Protein AF-0000000067851644 (afdb_homodimer)

Solvent-accessible surface area (backbone atoms only — not comparable to full-atom values): 30352 Å² total; per-residue (Å²): 109,66,64,56,49,50,51,46,52,53,46,48,52,52,48,50,52,46,51,51,49,34,51,50,36,46,51,50,52,57,52,35,74,76,51,61,66,69,74,53,85,51,61,76,38,21,31,38,32,32,30,15,39,46,63,44,22,24,34,37,51,35,54,40,10,58,49,26,14,34,32,41,34,25,17,71,50,64,68,40,26,50,53,36,32,61,72,16,57,84,34,74,15,48,50,45,77,44,79,42,57,55,66,35,55,67,50,40,48,52,50,54,52,52,43,35,73,74,75,36,60,44,31,31,39,38,55,40,71,66,54,72,45,68,60,57,74,69,42,80,61,69,56,59,66,56,50,41,32,57,48,48,51,20,53,53,42,47,47,70,54,42,48,60,35,13,58,75,70,61,31,29,38,39,41,43,62,29,52,36,20,60,52,44,41,83,69,79,64,80,45,37,29,46,53,34,16,43,29,29,18,43,51,22,31,47,54,36,44,42,52,51,31,57,73,65,68,47,63,48,42,52,25,37,35,35,38,42,46,42,44,32,59,86,77,52,67,77,61,60,76,31,84,58,48,64,80,78,36,66,38,50,40,58,58,49,25,52,52,50,50,50,40,55,33,43,64,42,54,63,51,25,48,65,62,68,53,47,59,51,27,36,55,43,54,60,38,48,66,68,28,36,48,51,49,39,58,59,44,44,48,4,30,49,58,102,107,67,64,56,49,49,50,45,50,53,47,49,51,51,48,49,52,46,52,51,48,34,50,52,38,46,51,49,53,56,51,34,72,77,52,61,66,70,72,53,85,52,60,74,38,22,30,39,32,33,29,15,39,46,64,46,22,25,33,36,52,36,53,41,11,58,49,28,14,33,31,42,32,26,17,71,48,64,66,40,24,49,52,37,32,60,70,17,59,84,35,73,16,49,50,44,76,44,78,42,57,54,66,35,54,67,49,39,47,52,50,54,51,52,43,35,74,75,72,37,60,44,30,31,41,38,55,41,71,65,56,73,44,66,60,56,72,69,42,79,59,69,57,57,65,57,50,41,32,57,46,47,51,20,52,52,44,47,48,68,53,42,48,60,34,13,58,76,68,62,31,29,37,39,40,44,61,29,51,38,24,60,51,46,37,83,70,80,66,81,46,38,28,47,52,32,15,42,30,29,19,44,50,22,32,48,54,36,45,43,51,51,31,57,75,65,67,48,64,50,44,54,26,37,35,36,42,40,48,42,45,35,59,84,76,54,66,76,63,60,76,32,87,58,41,69,78,75,36,66,39,51,39,58,58,50,26,51,52,50,51,50,41,56,34,42,65,42,54,65,50,24,49,63,60,67,51,46,58,52,25,36,55,43,55,60,40,49,66,68,29,35,48,51,49,39,58,60,42,45,48,4,28,44,55,118

Foldseek 3Di:
DVVVVVVVVVVVVVVVVVVVVVVVVVVVVVVCVVPPFDFAQCALAEEEQAPCLDFLNLLLQQVCQQSNYAYEYEYQDPVSSVVSQVSNPPHNYHYDYDHADLLDLVRLLVRQVVCCVPRNQHAEYHYDPLADAPVCVVDDQPDLVVNCSRQPVSVVSNCVRRVVSNVVVQHHEYEFEAEQFALAAPPDDPRSVSSVVSRVNSVVVLVVVQVVCVVVVGNYAYAYEYEYHLQHDPPCLPPDPLVVSPPVHHHHSNRQSVVSSRCRSSRPRYAYVVGCVLVVLVVLVVDPPVVNVVVCVVSSRSGRSD/DVVVVVVVVVVVVVVVVVVVVVVVVVVVVVVCVVPPFDFAQCALAEEEQAPCLDFLNLLLQQVCQQSNYAYEYEYQDPVSSVVSQVSNPPHNYHYDYDHADLLDLVRLLVRQVVCCVPRNQHAEYHYDPLDDAPVCVVDDQPDLVVNCSRQPVSVVSNCVRRVVSNVVVQHHEYEFEAEQFALAADPDDPRSVSSVVSRVNSVVVLVVVQVVCVVVVGNYAYAYEYEYHLQHDPPCLPPDPQVPNPPVHHHHSNRQSVVSSRCRSSRPRYAYVVGCVLVVLVVLVVDPPVVNVVVCVNSSRSGHSD

Secondary structure (DSSP, 8-state):
-HHHHHHHHHHHHHHHHHHHHHHHHHHHHHHHHHSPPPPPP-TT-EEEEETTTSHHHHHHHHHHHHTT-EEEEEES-HHHHHHHHHHHTTSSS-EEEEE--TT-HHHHHHHHHHHHHHH-S--EEEE-TTS--TTTTTS-PPPHHHHHIIIIIHHHHHHHHHHHHHHHHT-EEEEEEEE-SGGGSS--STHHHHHHHHHHHHHHHHHHHHHHHHHTT-SEEEEEEEE-S----TTGGGT---SS-SSS----HHHHHHHHHHHHHTT-SEEEESTHHHHHHHHHHHS-HHHHHHHHHHHTS-----/-HHHHHHHHHHHHHHHHHHHHHHHHHHHHHHHHHSPPPPPP-TT-EEEEETTTSHHHHHHHHHHHHTT-EEEEEES-HHHHHHHHHHHTTSSS-EEEEE--TT-HHHHHHHHHHHHHHH-S--EEEE-TTS--TTTTTS----HHHHHIIIIIHHHHHHHHHHHHHHHHT-EEEEEEEE-STTSSS--STHHHHHHHHHHHHHHHHHHHHHHHHHTT-SEEEEEEEE-S----TTGGGT---SS-SSS----HHHHHHHHHHHHHTT-SEEEESTHHHHHHHHHHHS-HHHHHHHHHHHTSS----

Sequence (612 aa):
MLLRLYSLVILIVDLVTLLFGIFFAILIALYRIFRPPPLKSLRGEVAMVVGAGRGIGRELAIHLCQLGVNVACVDINIENCGNTVQLASKSLGIAKMYICNITHKDEVAHTVNIIQSELGEVTMLFHCCSIPSPRALVQDPPEIRHTIDLTILSHFWLLDTVLPCMERAGKGHIVVMSSVAGLSGAATGGKRVSLSTAQFAVQGLAESLHTELRHSNSNIIISLVHVYPFIVGAEVAKDIRFRIPSYFGTMPAAEAAKQILDGVRRNYAEFSVPGYLLYLGHIFRILPKKASFMLRDLLDTGVDFGMLLRLYSLVILIVDLVTLLFGIFFAILIALYRIFRPPPLKSLRGEVAMVVGAGRGIGRELAIHLCQLGVNVACVDINIENCGNTVQLASKSLGIAKMYICNITHKDEVAHTVNIIQSELGEVTMLFHCCSIPSPRALVQDPPEIRHTIDLTILSHFWLLDTVLPCMERAGKGHIVVMSSVAGLSGAATGGKRVSLSTAQFAVQGLAESLHTELRHSNSNIIISLVHVYPFIVGAEVAKDIRFRIPSYFGTMPAAEAAKQILDGVRRNYAEFSVPGYLLYLGHIFRILPKKASFMLRDLLDTGVDFG

Structure (mmCIF, N/CA/C/O backbone):
data_AF-0000000067851644-model_v1
#
loop_
_entity.id
_entity.type
_entity.pdbx_description
1 polymer '17-beta-hydroxysteroid dehydrogenase 13 isoform X2'
#
loop_
_atom_site.group_PDB
_atom_site.id
_atom_site.type_symbol
_atom_site.label_atom_id
_atom_site.label_alt_id
_atom_site.label_comp_id
_atom_site.label_asym_id
_atom_site.label_entity_id
_atom_site.label_seq_id
_atom_site.pdbx_PDB_ins_code
_atom_site.Cartn_x
_atom_site.Cartn_y
_atom_site.Cartn_z
_atom_site.occupancy
_atom_site.B_iso_or_equiv
_atom_site.auth_seq_id
_atom_site.auth_comp_id
_atom_site.auth_asym_id
_atom_site.auth_atom_id
_atom_site.pdbx_PDB_model_num
ATOM 1 N N . MET A 1 1 ? -37.827 -7.506 -19.786 1 60.82 1 MET A N 1
ATOM 2 C CA . MET A 1 1 ? -37.217 -6.709 -20.847 1 60.82 1 MET A CA 1
ATOM 3 C C . MET A 1 1 ? -37.229 -5.227 -20.488 1 60.82 1 MET A C 1
ATOM 5 O O . MET A 1 1 ? -36.201 -4.553 -20.583 1 60.82 1 MET A O 1
ATOM 9 N N . LEU A 1 2 ? -38.374 -4.733 -19.983 1 63.38 2 LEU A N 1
ATOM 10 C CA . LEU A 1 2 ? -38.501 -3.317 -19.658 1 63.38 2 LEU A CA 1
ATOM 11 C C . LEU A 1 2 ? -37.635 -2.955 -18.456 1 63.38 2 LEU A C 1
ATOM 13 O O . LEU A 1 2 ? -37.021 -1.886 -18.428 1 63.38 2 LEU A O 1
ATOM 17 N N . LEU A 1 3 ? -37.497 -3.832 -17.622 1 65.65 3 LEU A N 1
ATOM 18 C CA . LEU A 1 3 ? -36.706 -3.579 -16.423 1 65.65 3 LEU A CA 1
ATOM 19 C C . LEU A 1 3 ? -35.217 -3.533 -16.753 1 65.65 3 LEU A C 1
ATOM 21 O O . LEU A 1 3 ? -34.477 -2.723 -16.19 1 65.65 3 LEU A O 1
ATOM 25 N N . ARG A 1 4 ? -34.937 -4.354 -17.66 1 67.23 4 ARG A N 1
ATOM 26 C CA . ARG A 1 4 ? -33.544 -4.337 -18.096 1 67.23 4 ARG A CA 1
ATOM 27 C C . ARG A 1 4 ? -33.218 -3.046 -18.839 1 67.23 4 ARG A C 1
ATOM 29 O O . ARG A 1 4 ? -32.14 -2.476 -18.66 1 67.23 4 ARG A O 1
ATOM 36 N N . LEU A 1 5 ? -34.258 -2.709 -19.636 1 67.3 5 LEU A N 1
ATOM 37 C CA . LEU A 1 5 ? -34.063 -1.469 -20.379 1 67.3 5 LEU A CA 1
ATOM 38 C C . LEU A 1 5 ? -33.994 -0.274 -19.434 1 67.3 5 LEU A C 1
ATOM 40 O O . LEU A 1 5 ? -33.174 0.628 -19.624 1 67.3 5 LEU A O 1
ATOM 44 N N . TYR A 1 6 ? -34.878 -0.275 -18.519 1 68.84 6 TYR A N 1
ATOM 45 C CA . TYR A 1 6 ? -34.858 0.784 -17.516 1 68.84 6 TYR A CA 1
ATOM 46 C C . TYR A 1 6 ? -33.526 0.81 -16.777 1 68.84 6 TYR A C 1
ATOM 48 O O . TYR A 1 6 ? -32.938 1.877 -16.581 1 68.84 6 TYR A O 1
ATOM 56 N N . SER A 1 7 ? -33.113 -0.315 -16.489 1 69.68 7 SER A N 1
ATOM 57 C CA . SER A 1 7 ? -31.839 -0.412 -15.785 1 69.68 7 SER A CA 1
ATOM 58 C C . SER A 1 7 ? -30.689 0.089 -16.652 1 69.68 7 SER A C 1
ATOM 60 O O . SER A 1 7 ? -29.76 0.727 -16.153 1 69.68 7 SER A O 1
ATOM 62 N N . LEU A 1 8 ? -30.889 -0.111 -17.847 1 73.7 8 LEU A N 1
ATOM 63 C CA . LEU A 1 8 ? -29.857 0.334 -18.776 1 73.7 8 LEU A CA 1
ATOM 64 C C . LEU A 1 8 ? -29.871 1.853 -18.917 1 73.7 8 LEU A C 1
ATOM 66 O O . LEU A 1 8 ? -28.813 2.485 -18.974 1 73.7 8 LEU A O 1
ATOM 70 N N . VAL A 1 9 ? -31.076 2.344 -18.995 1 76.08 9 VAL A N 1
ATOM 71 C CA . VAL A 1 9 ? -31.206 3.792 -19.13 1 76.08 9 VAL A CA 1
ATOM 72 C C . VAL A 1 9 ? -30.649 4.479 -17.885 1 76.08 9 VAL A C 1
ATOM 74 O O . VAL A 1 9 ? -29.923 5.47 -17.988 1 76.08 9 VAL A O 1
ATOM 77 N N . ILE A 1 10 ? -30.941 4.028 -16.815 1 74.96 10 ILE A N 1
ATOM 78 C CA . ILE A 1 10 ? -30.451 4.605 -15.568 1 74.96 10 ILE A CA 1
ATOM 79 C C . ILE A 1 10 ? -28.928 4.506 -15.517 1 74.96 10 ILE A C 1
ATOM 81 O O . ILE A 1 10 ? -28.253 5.441 -15.079 1 74.96 10 ILE A O 1
ATOM 85 N N . LEU A 1 11 ? -28.468 3.461 -16.034 1 73.54 11 LEU A N 1
ATOM 86 C CA . LEU A 1 11 ? -27.021 3.284 -16.071 1 73.54 11 LEU A CA 1
ATOM 87 C C . LEU A 1 11 ? -26.369 4.318 -16.984 1 73.54 11 LEU A C 1
ATOM 89 O O . LEU A 1 11 ? -25.332 4.889 -16.641 1 73.54 11 LEU A O 1
ATOM 93 N N . ILE A 1 12 ? -27.046 4.461 -18.025 1 76.85 12 ILE A N 1
ATOM 94 C CA . ILE A 1 12 ? -26.499 5.412 -18.986 1 76.85 12 ILE A CA 1
ATOM 95 C C . ILE A 1 12 ? -26.527 6.819 -18.392 1 76.85 12 ILE A C 1
ATOM 97 O O . ILE A 1 12 ? -25.557 7.57 -18.514 1 76.85 12 ILE A O 1
ATOM 101 N N . VAL A 1 13 ? -27.63 7.162 -17.753 1 79.25 13 VAL A N 1
ATOM 102 C CA . VAL A 1 13 ? -27.745 8.477 -17.13 1 79.25 13 VAL A CA 1
ATOM 103 C C . VAL A 1 13 ? -26.677 8.632 -16.05 1 79.25 13 VAL A C 1
ATOM 105 O O . VAL A 1 13 ? -26.042 9.685 -15.942 1 79.25 13 VAL A O 1
ATOM 108 N N . ASP A 1 14 ? -26.478 7.634 -15.339 1 74.58 14 ASP A N 1
ATOM 109 C CA . ASP A 1 14 ? -25.472 7.665 -14.282 1 74.58 14 ASP A CA 1
ATOM 110 C C . ASP A 1 14 ? -24.069 7.827 -14.863 1 74.58 14 ASP A C 1
ATOM 112 O O . ASP A 1 14 ? -23.248 8.569 -14.32 1 74.58 14 ASP A O 1
ATOM 116 N N . LEU A 1 15 ? -23.888 7.168 -15.929 1 77.31 15 LEU A N 1
ATOM 117 C CA . LEU A 1 15 ? -22.575 7.227 -16.561 1 77.31 15 LEU A CA 1
ATOM 118 C C . LEU A 1 15 ? -22.318 8.609 -17.152 1 77.31 15 LEU A C 1
ATOM 120 O O . LEU A 1 15 ? -21.213 9.145 -17.032 1 77.31 15 LEU A O 1
ATOM 124 N N . VAL A 1 16 ? -23.384 9.119 -17.725 1 81.56 16 VAL A N 1
ATOM 125 C CA . VAL A 1 16 ? -23.257 10.446 -18.319 1 81.56 16 VAL A CA 1
ATOM 126 C C . VAL A 1 16 ? -23.034 11.484 -17.222 1 81.56 16 VAL A C 1
ATOM 128 O O . VAL A 1 16 ? -22.172 12.357 -17.352 1 81.56 16 VAL A O 1
ATOM 131 N N . THR A 1 17 ? -23.766 11.425 -16.193 1 80 17 THR A N 1
ATOM 132 C CA . THR A 1 17 ? -23.596 12.333 -15.064 1 80 17 THR A CA 1
ATOM 133 C C . THR A 1 17 ? -22.194 12.205 -1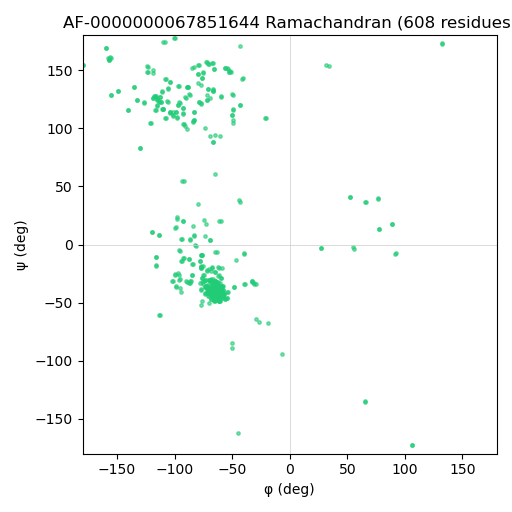4.474 1 80 17 THR A C 1
ATOM 135 O O . THR A 1 17 ? -21.578 13.206 -14.102 1 80 17 THR A O 1
ATOM 138 N N . LEU A 1 18 ? -21.782 10.994 -14.455 1 79.23 18 LEU A N 1
ATOM 139 C CA . LEU A 1 18 ? -20.439 10.748 -13.94 1 79.23 18 LEU A CA 1
ATOM 140 C C . LEU A 1 18 ? -19.387 11.39 -14.838 1 79.23 18 LEU A C 1
ATOM 142 O O . LEU A 1 18 ? -18.455 12.033 -14.348 1 79.23 18 LEU A O 1
ATOM 146 N N . LEU A 1 19 ? -19.575 11.201 -16.094 1 83.13 19 LEU A N 1
ATOM 147 C CA . LEU A 1 19 ? -18.604 11.749 -17.036 1 83.13 19 LEU A CA 1
ATOM 148 C C . LEU A 1 19 ? -18.577 13.272 -16.964 1 83.13 19 LEU A C 1
ATOM 150 O O . LEU A 1 19 ? -17.507 13.882 -17.021 1 83.13 19 LEU A O 1
ATOM 154 N N . PHE A 1 20 ? -19.726 13.824 -16.781 1 85.4 20 PHE A N 1
ATOM 155 C CA . PHE A 1 20 ? -19.803 15.272 -16.625 1 85.4 20 PHE A CA 1
ATOM 156 C C . PHE A 1 20 ? -19.146 15.713 -15.323 1 85.4 20 PHE A C 1
ATOM 158 O O . PHE A 1 20 ? -18.431 16.717 -15.291 1 85.4 20 PHE A O 1
ATOM 165 N N . GLY A 1 21 ? -19.438 14.984 -14.347 1 81.69 21 GLY A N 1
ATOM 166 C CA . GLY A 1 21 ? -18.805 15.274 -13.07 1 81.69 21 GLY A CA 1
ATOM 167 C C . GLY A 1 21 ? -17.291 15.195 -13.123 1 81.69 21 GLY A C 1
ATOM 168 O O . GLY A 1 21 ? -16.599 16.053 -12.57 1 81.69 21 GLY A O 1
ATOM 169 N N . ILE A 1 22 ? -16.86 14.238 -13.786 1 82.74 22 ILE A N 1
ATOM 170 C CA . ILE A 1 22 ? -15.421 14.048 -13.933 1 82.74 22 ILE A CA 1
ATOM 171 C C . ILE A 1 22 ? -14.828 15.201 -14.739 1 82.74 22 ILE A C 1
ATOM 173 O O . ILE A 1 22 ? -13.775 15.737 -14.385 1 82.74 22 ILE A O 1
ATOM 177 N N . PHE A 1 23 ? -15.503 15.515 -15.78 1 86.36 23 PHE A N 1
ATOM 178 C CA . PHE A 1 23 ? -15.052 16.623 -16.614 1 86.36 23 PHE A CA 1
ATOM 179 C C . PHE A 1 23 ? -14.952 17.908 -15.8 1 86.36 23 PHE A C 1
ATOM 181 O O . PHE A 1 23 ? -13.942 18.612 -15.864 1 86.36 23 PHE A O 1
ATOM 188 N N . PHE A 1 24 ? -15.897 18.209 -15.025 1 87.19 24 PHE A N 1
ATOM 189 C CA . PHE A 1 24 ? -15.902 19.411 -14.199 1 87.19 24 PHE A CA 1
ATOM 190 C C . PHE A 1 24 ? -14.798 19.352 -13.151 1 87.19 24 PHE A C 1
ATOM 192 O O . PHE A 1 24 ? -14.151 20.362 -12.865 1 87.19 24 PHE A O 1
ATOM 199 N N . ALA A 1 25 ? -14.623 18.202 -12.596 1 84.3 25 ALA A N 1
ATOM 200 C CA . ALA A 1 25 ? -13.57 18.036 -11.598 1 84.3 25 ALA A CA 1
ATOM 201 C C . ALA A 1 25 ? -12.195 18.306 -12.203 1 84.3 25 ALA A C 1
ATOM 203 O O . ALA A 1 25 ? -11.331 18.901 -11.554 1 84.3 25 ALA A O 1
ATOM 204 N N . ILE A 1 26 ? -12.014 17.903 -13.362 1 85 26 ILE A N 1
ATOM 205 C CA . ILE A 1 26 ? -10.75 18.116 -14.058 1 85 26 ILE A CA 1
ATOM 206 C C . ILE A 1 26 ? -10.563 19.604 -14.346 1 85 26 ILE A C 1
ATOM 208 O O . ILE A 1 26 ? -9.474 20.148 -14.151 1 85 26 ILE A O 1
ATOM 212 N N . LEU A 1 27 ? -11.613 20.221 -14.74 1 87.9 27 LEU A N 1
ATOM 213 C CA . LEU A 1 27 ? -11.553 21.653 -15.016 1 87.9 27 LEU A CA 1
ATOM 214 C C . LEU A 1 27 ? -11.218 22.436 -13.751 1 87.9 27 LEU A C 1
ATOM 216 O O . LEU A 1 27 ? -10.405 23.363 -13.787 1 87.9 27 LEU A O 1
ATOM 220 N N . ILE A 1 28 ? -11.802 22.067 -12.745 1 86.53 28 ILE A N 1
ATOM 221 C CA . ILE A 1 28 ? -11.555 22.739 -11.474 1 86.53 28 ILE A CA 1
ATOM 222 C C . ILE A 1 28 ? -10.111 22.502 -11.037 1 86.53 28 ILE A C 1
ATOM 224 O O . ILE A 1 28 ? -9.443 23.421 -10.556 1 86.53 28 ILE A O 1
ATOM 228 N N . ALA A 1 29 ? -9.664 21.302 -11.201 1 83.34 29 ALA A N 1
ATOM 229 C CA . ALA A 1 29 ? -8.284 20.981 -10.845 1 83.34 29 ALA A CA 1
ATOM 230 C C . ALA A 1 29 ? -7.299 21.814 -11.66 1 83.34 29 ALA A C 1
ATOM 232 O O . ALA A 1 29 ? -6.3 22.303 -11.128 1 83.34 29 ALA A O 1
ATOM 233 N N . LEU A 1 30 ? -7.596 21.914 -12.881 1 82.88 30 LEU A N 1
ATOM 234 C CA . LEU A 1 30 ? -6.746 22.724 -13.747 1 82.88 30 LEU A CA 1
ATOM 235 C C . LEU A 1 30 ? -6.794 24.192 -13.336 1 82.88 30 LEU A C 1
ATOM 237 O O . LEU A 1 30 ? -5.765 24.872 -13.326 1 82.88 30 LEU A O 1
ATOM 241 N N . TYR A 1 31 ? -7.985 24.69 -13.019 1 87.87 31 TYR A N 1
ATOM 242 C CA . TYR A 1 31 ? -8.155 26.057 -12.541 1 87.87 31 TYR A CA 1
ATOM 243 C C . TYR A 1 31 ? -7.358 26.292 -11.264 1 87.87 31 TYR A C 1
ATOM 245 O O . TYR A 1 31 ? -6.734 27.343 -11.098 1 87.87 31 TYR A O 1
ATOM 253 N N . ARG A 1 32 ? -7.274 25.348 -10.403 1 86.86 32 ARG A N 1
ATOM 254 C CA . ARG A 1 32 ? -6.637 25.469 -9.095 1 86.86 32 ARG A CA 1
ATOM 255 C C . ARG A 1 32 ? -5.117 25.427 -9.221 1 86.86 32 ARG A C 1
ATOM 257 O O . ARG A 1 32 ? -4.402 25.818 -8.296 1 86.86 32 ARG A O 1
ATOM 264 N N . ILE A 1 33 ? -4.67 24.905 -10.318 1 81.72 33 ILE A N 1
ATOM 265 C CA . ILE A 1 33 ? -3.234 24.952 -10.569 1 81.72 33 ILE A CA 1
ATOM 266 C C . ILE A 1 33 ? -2.777 26.404 -10.684 1 81.72 33 ILE A C 1
ATOM 268 O O . ILE A 1 33 ? -1.7 26.763 -10.202 1 81.72 33 ILE A O 1
ATOM 272 N N . PHE A 1 34 ? -3.625 27.188 -11.176 1 87.35 34 PHE A N 1
ATOM 273 C CA . PHE A 1 34 ? -3.288 28.59 -11.397 1 87.35 34 PHE A CA 1
ATOM 274 C C . PHE A 1 34 ? -3.757 29.45 -10.229 1 87.35 34 PHE A C 1
ATOM 276 O O . PHE A 1 34 ? -3.163 30.49 -9.94 1 87.35 34 PHE A O 1
ATOM 283 N N . ARG A 1 35 ? -4.806 29.041 -9.589 1 91.4 35 ARG A N 1
ATOM 284 C CA . ARG A 1 35 ? -5.347 29.766 -8.443 1 91.4 35 ARG A CA 1
ATOM 285 C C . ARG A 1 35 ? -5.585 28.827 -7.265 1 91.4 35 ARG A C 1
ATOM 287 O O . ARG A 1 35 ? -6.726 28.456 -6.981 1 91.4 35 ARG A O 1
ATOM 294 N N . PRO A 1 36 ? -4.576 28.592 -6.554 1 91.38 36 PRO A N 1
ATOM 295 C CA . PRO A 1 36 ? -4.746 27.684 -5.417 1 91.38 36 PRO A CA 1
ATOM 296 C C . PRO A 1 36 ? -5.676 28.25 -4.346 1 91.38 36 PRO A C 1
ATOM 298 O O . PRO A 1 36 ? -5.845 29.468 -4.25 1 91.38 36 PRO A O 1
ATOM 301 N N . PRO A 1 37 ? -6.352 27.446 -3.625 1 92.17 37 PRO A N 1
ATOM 302 C CA . PRO A 1 37 ? -7.19 27.915 -2.519 1 92.17 37 PRO A CA 1
ATOM 303 C C . PRO A 1 37 ? -6.411 28.74 -1.497 1 92.17 37 PRO A C 1
ATOM 305 O O . PRO A 1 37 ? -5.2 28.559 -1.346 1 92.17 37 PRO A O 1
ATOM 308 N N . PRO A 1 38 ? -7.118 29.616 -0.872 1 94.18 38 PRO A N 1
ATOM 309 C CA . PRO A 1 38 ? -6.45 30.434 0.143 1 94.18 38 PRO A CA 1
ATOM 310 C C . PRO A 1 38 ? -5.995 29.62 1.352 1 94.18 38 PRO A C 1
ATOM 312 O O . PRO A 1 38 ? -6.571 28.569 1.644 1 94.18 38 PRO A O 1
ATOM 315 N N . LEU A 1 39 ? -5.032 30.093 2.049 1 96.53 39 LEU A N 1
ATOM 316 C CA . LEU A 1 39 ? -4.502 29.438 3.24 1 96.53 39 LEU A CA 1
ATOM 317 C C . LEU A 1 39 ? -5.403 29.687 4.444 1 96.53 39 LEU A C 1
ATOM 319 O O . LEU A 1 39 ? -5.706 30.836 4.772 1 96.53 39 LEU A O 1
ATOM 323 N N . LYS A 1 40 ? -5.879 28.7 5.065 1 96.3 40 LYS A N 1
ATOM 324 C CA . LYS A 1 40 ? -6.685 28.867 6.271 1 96.3 40 LYS A CA 1
ATOM 325 C C . LYS A 1 40 ? -5.803 29.12 7.491 1 96.3 40 LYS A C 1
ATOM 327 O O . LYS A 1 40 ? -4.639 28.717 7.516 1 96.3 40 LYS A O 1
ATOM 332 N N . SER A 1 41 ? -6.403 29.782 8.464 1 96.92 41 SER A N 1
ATOM 333 C CA . SER A 1 41 ? -5.709 30.027 9.723 1 96.92 41 SER A CA 1
ATOM 334 C C . SER A 1 41 ? -5.674 28.772 10.589 1 96.92 41 SER A C 1
ATOM 336 O O . SER A 1 41 ? -6.653 28.024 10.647 1 96.92 41 SER A O 1
ATOM 338 N N . LEU A 1 42 ? -4.547 28.611 11.281 1 97.08 42 LEU A N 1
ATOM 339 C CA . LEU A 1 42 ? -4.416 27.482 12.196 1 97.08 42 LEU A CA 1
ATOM 340 C C . LEU A 1 42 ? -4.34 27.96 13.642 1 97.08 42 LEU A C 1
ATOM 342 O O . LEU A 1 42 ? -4.048 27.174 14.546 1 97.08 42 LEU A O 1
ATOM 346 N N . ARG A 1 43 ? -4.571 29.212 13.819 1 95.84 43 ARG A N 1
ATOM 347 C CA . ARG A 1 43 ? -4.455 29.79 15.154 1 95.84 43 ARG A CA 1
ATOM 348 C C . ARG A 1 43 ? -5.419 29.12 16.126 1 95.84 43 ARG A C 1
ATOM 350 O O . ARG A 1 43 ? -6.601 28.948 15.819 1 95.84 43 ARG A O 1
ATOM 357 N N . GLY A 1 44 ? -4.916 28.651 17.251 1 94.8 44 GLY A N 1
ATOM 358 C CA . GLY A 1 44 ? -5.747 28.082 18.3 1 94.8 44 GLY A CA 1
ATOM 359 C C . GLY A 1 44 ? -5.927 26.582 18.171 1 94.8 44 GLY A C 1
ATOM 360 O O . GLY A 1 44 ? -6.5 25.941 19.055 1 94.8 44 GLY A O 1
ATOM 361 N N . GLU A 1 45 ? -5.484 26.029 17.101 1 97.16 45 GLU A N 1
ATOM 362 C CA . GLU A 1 45 ? -5.553 24.58 16.933 1 97.16 45 GLU A CA 1
ATOM 363 C C . GLU A 1 45 ? -4.58 23.869 17.869 1 97.16 45 GLU A C 1
ATOM 365 O O . GLU A 1 45 ? -3.63 24.478 18.365 1 97.16 45 GLU A O 1
ATOM 370 N N . VAL A 1 46 ? -4.838 22.673 18.197 1 98.26 46 VAL A N 1
ATOM 371 C CA . VAL A 1 46 ? -3.942 21.799 18.947 1 98.26 46 VAL A CA 1
ATOM 372 C C . VAL A 1 46 ? -3.422 20.689 18.037 1 98.26 46 VAL A C 1
ATOM 374 O O . VAL A 1 46 ? -4.197 19.863 17.549 1 98.26 46 VAL A O 1
ATOM 377 N N . ALA A 1 47 ? -2.1 20.686 17.829 1 98.44 47 ALA A N 1
ATOM 378 C CA . ALA A 1 47 ? -1.491 19.725 16.914 1 98.44 47 ALA A CA 1
ATOM 379 C C . ALA A 1 47 ? -0.644 18.707 17.673 1 98.44 47 ALA A C 1
ATOM 381 O O . ALA A 1 47 ? 0.11 19.07 18.579 1 98.44 47 ALA A O 1
ATOM 382 N N . MET A 1 48 ? -0.836 17.506 17.376 1 98.55 48 MET A N 1
ATOM 383 C CA . MET A 1 48 ? 0.049 16.434 17.825 1 98.55 48 MET A CA 1
ATOM 384 C C . MET A 1 48 ? 1.032 16.045 16.726 1 98.55 48 MET A C 1
ATOM 386 O O . MET A 1 48 ? 0.627 15.561 15.667 1 98.55 48 MET A O 1
ATOM 390 N N . VAL A 1 49 ? 2.305 16.279 16.941 1 97.88 49 VAL A N 1
ATOM 391 C CA . VAL A 1 49 ? 3.353 15.931 15.987 1 97.88 49 VAL A CA 1
ATOM 392 C C . VAL A 1 49 ? 4.16 14.747 16.514 1 97.88 49 VAL A C 1
ATOM 394 O O . VAL A 1 49 ? 4.914 14.882 17.48 1 97.88 49 VAL A O 1
ATOM 397 N N . VAL A 1 50 ? 3.969 13.641 15.88 1 97.19 50 VAL A N 1
ATOM 398 C CA . VAL A 1 50 ? 4.695 12.43 16.249 1 97.19 50 VAL A CA 1
ATOM 399 C C . VAL A 1 50 ? 6.007 12.357 15.47 1 97.19 50 VAL A C 1
ATOM 401 O O . VAL A 1 50 ? 6.017 12.5 14.246 1 97.19 50 VAL A O 1
ATOM 404 N N . GLY A 1 51 ? 7.09 12.02 16.152 1 94.42 51 GLY A N 1
ATOM 405 C CA . GLY A 1 51 ? 8.407 12.126 15.543 1 94.42 51 GLY A CA 1
ATOM 406 C C . GLY A 1 51 ? 8.919 13.552 15.472 1 94.42 51 GLY A C 1
ATOM 407 O O . GLY A 1 51 ? 9.481 13.965 14.455 1 94.42 51 GLY A O 1
ATOM 408 N N . ALA A 1 52 ? 8.695 14.311 16.46 1 95.07 52 ALA A N 1
ATOM 409 C CA . ALA A 1 52 ? 8.972 15.745 16.472 1 95.07 52 ALA A CA 1
ATOM 410 C C . ALA A 1 52 ? 10.443 16.017 16.774 1 95.07 52 ALA A C 1
ATOM 412 O O . ALA A 1 52 ? 10.892 17.165 16.724 1 95.07 52 ALA A O 1
ATOM 413 N N . GLY A 1 53 ? 11.213 14.999 16.993 1 91.74 53 GLY A N 1
ATOM 414 C CA . GLY A 1 53 ? 12.57 15.2 17.475 1 91.74 53 GLY A CA 1
ATOM 415 C C . GLY A 1 53 ? 13.562 15.484 16.363 1 91.74 53 GLY A C 1
ATOM 416 O O . GLY A 1 53 ? 14.672 15.955 16.619 1 91.74 53 GLY A O 1
ATOM 417 N N . ARG A 1 54 ? 13.196 15.19 15.138 1 87.22 54 ARG A N 1
ATOM 418 C CA . ARG A 1 54 ? 14.167 15.388 14.068 1 87.22 54 ARG A CA 1
ATOM 419 C C . ARG A 1 54 ? 13.47 15.594 12.727 1 87.22 54 ARG A C 1
ATOM 421 O O . ARG A 1 54 ? 12.257 15.407 12.617 1 87.22 54 ARG A O 1
ATOM 428 N N . GLY A 1 55 ? 14.232 16.173 11.803 1 87.05 55 GLY A N 1
ATOM 429 C CA . GLY A 1 55 ? 13.83 16.223 10.406 1 87.05 55 GLY A CA 1
ATOM 430 C C . GLY A 1 55 ? 12.593 17.069 10.17 1 87.05 55 GLY A C 1
ATOM 431 O O . GLY A 1 55 ? 12.524 18.215 10.619 1 87.05 55 GLY A O 1
ATOM 432 N N . ILE A 1 56 ? 11.76 16.522 9.412 1 88.84 56 ILE A N 1
ATOM 433 C CA . ILE A 1 56 ? 10.548 17.227 9.008 1 88.84 56 ILE A CA 1
ATOM 434 C C . ILE A 1 56 ? 9.645 17.438 10.221 1 88.84 56 ILE A C 1
ATOM 436 O O . ILE A 1 56 ? 8.993 18.477 10.344 1 88.84 56 ILE A O 1
ATOM 440 N N . GLY A 1 57 ? 9.661 16.468 11.158 1 93.77 57 GLY A N 1
ATOM 441 C CA . GLY A 1 57 ? 8.841 16.583 12.353 1 93.77 57 GLY A CA 1
ATOM 442 C C . GLY A 1 57 ? 9.212 17.772 13.22 1 93.77 57 GLY A C 1
ATOM 443 O O . GLY A 1 57 ? 8.337 18.499 13.694 1 93.77 57 GLY A O 1
ATOM 444 N N . ARG A 1 58 ? 10.47 17.937 13.382 1 94.32 58 ARG A N 1
ATOM 445 C CA . ARG A 1 58 ? 10.952 19.084 14.146 1 94.32 58 ARG A CA 1
ATOM 446 C C . ARG A 1 58 ? 10.535 20.394 13.486 1 94.32 58 ARG A C 1
ATOM 448 O O . ARG A 1 58 ? 9.984 21.278 14.144 1 94.32 58 ARG A O 1
ATOM 455 N N . GLU A 1 59 ? 10.758 20.495 12.183 1 93.97 59 GLU A N 1
ATOM 456 C CA . GLU A 1 59 ? 10.46 21.721 11.449 1 93.97 59 GLU A CA 1
ATOM 457 C C . GLU A 1 59 ? 8.96 22 11.425 1 93.97 59 GLU A C 1
ATOM 459 O O . GLU A 1 59 ? 8.537 23.155 11.503 1 93.97 59 GLU A O 1
ATOM 464 N N . LEU A 1 60 ? 8.172 20.981 11.352 1 95.8 60 LEU A N 1
ATOM 465 C CA . LEU A 1 60 ? 6.723 21.148 11.396 1 95.8 60 LEU A CA 1
ATOM 466 C C . LEU A 1 60 ? 6.283 21.723 12.738 1 95.8 60 LEU A C 1
ATOM 468 O O . LEU A 1 60 ? 5.467 22.646 12.785 1 95.8 60 LEU A O 1
ATOM 472 N N . ALA A 1 61 ? 6.842 21.149 13.798 1 97.1 61 ALA A N 1
ATOM 473 C CA . ALA A 1 61 ? 6.498 21.629 15.134 1 97.1 61 ALA A CA 1
ATOM 474 C C . ALA A 1 61 ? 6.822 23.112 15.284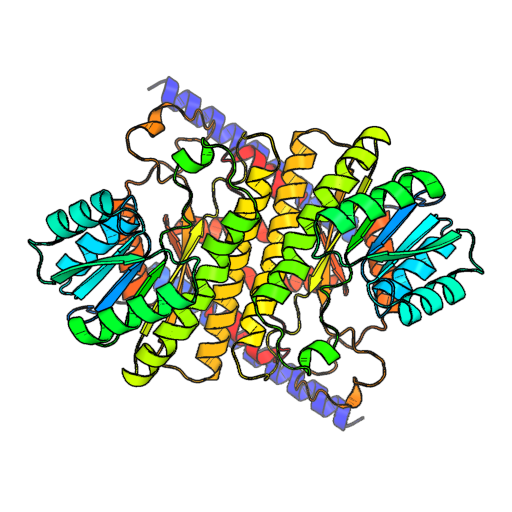 1 97.1 61 ALA A C 1
ATOM 476 O O . ALA A 1 61 ? 6 23.887 15.78 1 97.1 61 ALA A O 1
ATOM 477 N N . ILE A 1 62 ? 7.934 23.533 14.826 1 96.93 62 ILE A N 1
ATOM 478 C CA . ILE A 1 62 ? 8.389 24.915 14.932 1 96.93 62 ILE A CA 1
ATOM 479 C C . ILE A 1 62 ? 7.466 25.825 14.124 1 96.93 62 ILE A C 1
ATOM 481 O O . ILE A 1 62 ? 6.976 26.834 14.636 1 96.93 62 ILE A O 1
ATOM 485 N N . HIS A 1 63 ? 7.164 25.471 12.894 1 97.08 63 HIS A N 1
ATOM 486 C CA . HIS A 1 63 ? 6.332 26.291 12.02 1 97.08 63 HIS A CA 1
ATOM 487 C C . HIS A 1 63 ? 4.905 26.389 12.551 1 97.08 63 HIS A C 1
ATOM 489 O O . HIS A 1 63 ? 4.281 27.45 12.472 1 97.08 63 HIS A O 1
ATOM 495 N N . LEU A 1 64 ? 4.422 25.31 13.059 1 98.04 64 LEU A N 1
ATOM 496 C CA . LEU A 1 64 ? 3.076 25.309 13.622 1 98.04 64 LEU A CA 1
ATOM 497 C C . LEU A 1 64 ? 2.977 26.28 14.794 1 98.04 64 LEU A C 1
ATOM 499 O O . LEU A 1 64 ? 2.008 27.035 14.9 1 98.04 64 LEU A O 1
ATOM 503 N N . CYS A 1 65 ? 3.962 26.303 15.649 1 97.47 65 CYS A N 1
ATOM 504 C CA . CYS A 1 65 ? 3.98 27.226 16.779 1 97.47 65 CYS A CA 1
ATOM 505 C C . CYS A 1 65 ? 4.014 28.672 16.301 1 97.47 65 CYS A C 1
ATOM 507 O O . CYS A 1 65 ? 3.368 29.54 16.891 1 97.47 65 CYS A O 1
ATOM 509 N N . GLN A 1 66 ? 4.735 28.893 15.224 1 96.89 66 GLN A N 1
ATOM 510 C CA . GLN A 1 66 ? 4.818 30.231 14.648 1 96.89 66 GLN A CA 1
ATOM 511 C C . GLN A 1 66 ? 3.458 30.691 14.129 1 96.89 66 GLN A C 1
ATOM 513 O O . GLN A 1 66 ? 3.188 31.892 14.063 1 96.89 66 GLN A O 1
ATOM 518 N N . LEU A 1 67 ? 2.585 29.75 13.82 1 96.79 67 LEU A N 1
ATOM 519 C CA . LEU A 1 67 ? 1.262 30.051 13.284 1 96.79 67 LEU A CA 1
ATOM 520 C C . LEU A 1 67 ? 0.226 30.12 14.4 1 96.79 67 LEU A C 1
ATOM 522 O O . LEU A 1 67 ? -0.976 30.2 14.134 1 96.79 67 LEU A O 1
ATOM 526 N N . GLY A 1 68 ? 0.71 29.99 15.675 1 96.9 68 GLY A N 1
ATOM 527 C CA . GLY A 1 68 ? -0.174 30.14 16.82 1 96.9 68 GLY A CA 1
ATOM 528 C C . GLY A 1 68 ? -0.839 28.841 17.235 1 96.9 68 GLY A C 1
ATOM 529 O O . GLY A 1 68 ? -1.859 28.853 17.927 1 96.9 68 GLY A O 1
ATOM 530 N N . VAL A 1 69 ? -0.3 27.711 16.788 1 97.69 69 VAL A N 1
ATOM 531 C CA . VAL A 1 69 ? -0.827 26.391 17.116 1 97.69 69 VAL A CA 1
ATOM 532 C C . VAL A 1 69 ? -0.19 25.886 18.408 1 97.69 69 VAL A C 1
ATOM 534 O O . VAL A 1 69 ? 1.011 26.061 18.625 1 97.69 69 VAL A O 1
ATOM 537 N N . ASN A 1 70 ? -0.957 25.322 19.321 1 97.83 70 ASN A N 1
ATOM 538 C CA . ASN A 1 70 ? -0.406 24.571 20.444 1 97.83 70 ASN A CA 1
ATOM 539 C C . ASN A 1 70 ? 0.05 23.179 20.017 1 97.83 70 ASN A C 1
ATOM 541 O O . ASN A 1 70 ? -0.757 22.372 19.55 1 97.83 70 ASN A O 1
ATOM 545 N N . VAL A 1 71 ? 1.341 22.897 20.232 1 98.32 71 VAL A N 1
ATOM 546 C CA . VAL A 1 71 ? 1.913 21.706 19.613 1 98.32 71 VAL A CA 1
ATOM 547 C C . VAL A 1 71 ? 2.337 20.715 20.695 1 98.32 71 VAL A C 1
ATOM 549 O O . VAL A 1 71 ? 3.099 21.062 21.6 1 98.32 71 VAL A O 1
ATOM 552 N N . ALA A 1 72 ? 1.785 19.545 20.689 1 98.54 72 ALA A N 1
ATOM 553 C CA . ALA A 1 72 ? 2.302 18.407 21.444 1 98.54 72 ALA A CA 1
ATOM 554 C C . ALA A 1 72 ? 3.401 17.687 20.669 1 98.54 72 ALA A C 1
ATOM 556 O O . ALA A 1 72 ? 3.124 16.983 19.695 1 98.54 72 ALA A O 1
ATOM 557 N N . CYS A 1 73 ? 4.642 17.869 21.092 1 98.2 73 CYS A N 1
ATOM 558 C CA . CYS A 1 73 ? 5.78 17.183 20.49 1 98.2 73 CYS A CA 1
ATOM 559 C C . CYS A 1 73 ? 5.943 15.784 21.072 1 98.2 73 CYS A C 1
ATOM 561 O O . CYS A 1 73 ? 6.3 15.631 22.241 1 98.2 73 CYS A O 1
ATOM 563 N N . VAL A 1 74 ? 5.734 14.792 20.241 1 98.11 74 VAL A N 1
ATOM 564 C CA . VAL A 1 74 ? 5.79 13.41 20.705 1 98.11 74 VAL A CA 1
ATOM 565 C C . VAL A 1 74 ? 6.992 12.704 20.084 1 98.11 74 VAL A C 1
ATOM 567 O O . VAL A 1 74 ? 7.154 12.699 18.861 1 98.11 74 VAL A O 1
ATOM 570 N N . ASP A 1 75 ? 7.764 12.135 20.865 1 96.22 75 ASP A N 1
ATOM 571 C CA . ASP A 1 75 ? 8.936 11.383 20.429 1 96.22 75 ASP A CA 1
ATOM 572 C C . ASP A 1 75 ? 9.367 10.374 21.491 1 96.22 75 ASP A C 1
ATOM 574 O O . ASP A 1 75 ? 9.009 10.507 22.663 1 96.22 75 ASP A O 1
ATOM 578 N N . ILE A 1 76 ? 10.114 9.43 21.006 1 95.4 76 ILE A N 1
ATOM 579 C CA . ILE A 1 76 ? 10.616 8.434 21.947 1 95.4 76 ILE A CA 1
ATOM 580 C C . ILE A 1 76 ? 11.898 8.943 22.602 1 95.4 76 ILE A C 1
ATOM 582 O O . ILE A 1 76 ? 12.225 8.554 23.726 1 95.4 76 ILE A O 1
ATOM 586 N N . ASN A 1 77 ? 12.623 9.839 21.909 1 95.09 77 ASN A N 1
ATOM 587 C CA . ASN A 1 77 ? 13.888 10.385 22.39 1 95.09 77 ASN A CA 1
ATOM 588 C C . ASN A 1 77 ? 13.682 11.694 23.146 1 95.09 77 ASN A C 1
ATOM 590 O O . ASN A 1 77 ? 13.338 12.714 22.547 1 95.09 77 ASN A O 1
ATOM 594 N N . ILE A 1 78 ? 14.022 11.681 24.356 1 96.5 78 ILE A N 1
ATOM 595 C CA . ILE A 1 78 ? 13.775 12.807 25.249 1 96.5 78 ILE A CA 1
ATOM 596 C C . ILE A 1 78 ? 14.634 13.997 24.829 1 96.5 78 ILE A C 1
ATOM 598 O O . ILE A 1 78 ? 14.144 15.127 24.75 1 96.5 78 ILE A O 1
ATOM 602 N N . GLU A 1 79 ? 15.855 13.795 24.518 1 96.75 79 GLU A N 1
ATOM 603 C CA . GLU A 1 79 ? 16.787 14.869 24.188 1 96.75 79 GLU A CA 1
ATOM 604 C C . GLU A 1 79 ? 16.38 15.576 22.898 1 96.75 79 GLU A C 1
ATOM 606 O O . GLU A 1 79 ? 16.309 16.806 22.853 1 96.75 79 GLU A O 1
ATOM 611 N N . ASN A 1 80 ? 16.105 14.804 21.907 1 94.32 80 ASN A N 1
ATOM 612 C CA . ASN A 1 80 ? 15.71 15.364 20.619 1 94.32 80 ASN A CA 1
ATOM 613 C C . ASN A 1 80 ? 14.4 16.14 20.724 1 94.32 80 ASN A C 1
ATOM 615 O O . ASN A 1 80 ? 14.27 17.226 20.155 1 94.32 80 ASN A O 1
ATOM 619 N N . CYS A 1 81 ? 13.546 15.58 21.468 1 95.77 81 CYS A N 1
ATOM 620 C CA . CYS A 1 81 ? 12.251 16.224 21.655 1 95.77 81 CYS A CA 1
ATOM 621 C C . CYS A 1 81 ? 12.396 17.525 22.436 1 95.77 81 CYS A C 1
ATOM 623 O O . CYS A 1 81 ? 11.764 18.528 22.103 1 95.77 81 CYS A O 1
ATOM 625 N N . GLY A 1 82 ? 13.188 17.483 23.459 1 96.63 82 GLY A N 1
ATOM 626 C CA . GLY A 1 82 ? 13.456 18.682 24.238 1 96.63 82 GLY A CA 1
ATOM 627 C C . GLY A 1 82 ? 14.054 19.807 23.414 1 96.63 82 GLY A C 1
ATOM 628 O O . GLY A 1 82 ? 13.661 20.966 23.56 1 96.63 82 GLY A O 1
ATOM 629 N N . ASN A 1 83 ? 14.966 19.477 22.547 1 95.75 83 ASN A N 1
ATOM 630 C CA . ASN A 1 83 ? 15.57 20.462 21.656 1 95.75 83 ASN A CA 1
ATOM 631 C C . ASN A 1 83 ? 14.526 21.127 20.764 1 95.75 83 ASN A C 1
ATOM 633 O O . ASN A 1 83 ? 14.577 22.337 20.536 1 95.75 83 ASN A O 1
ATOM 637 N N . THR A 1 84 ? 13.639 20.337 20.294 1 96.05 84 THR A N 1
ATOM 638 C CA . THR A 1 84 ? 12.576 20.868 19.448 1 96.05 84 THR A CA 1
ATOM 639 C C . THR A 1 84 ? 11.714 21.861 20.222 1 96.05 84 THR A C 1
ATOM 641 O O . THR A 1 84 ? 11.404 22.944 19.721 1 96.05 84 THR A O 1
ATOM 644 N N . VAL A 1 85 ? 11.346 21.519 21.43 1 97.34 85 VAL A N 1
ATOM 645 C CA . VAL A 1 85 ? 10.51 22.374 22.267 1 97.34 85 VAL A CA 1
ATOM 646 C C . VAL A 1 85 ? 11.239 23.684 22.559 1 97.34 85 VAL A C 1
ATOM 648 O O . VAL A 1 85 ? 10.631 24.757 22.543 1 97.34 85 VAL A O 1
ATOM 651 N N . GLN A 1 86 ? 12.5 23.601 22.767 1 96.1 86 GLN A N 1
ATOM 652 C CA . GLN A 1 86 ? 13.298 24.794 23.025 1 96.1 86 GLN A CA 1
ATOM 653 C C . GLN A 1 86 ? 13.325 25.713 21.807 1 96.1 86 GLN A C 1
ATOM 655 O O . GLN A 1 86 ? 13.185 26.931 21.939 1 96.1 86 GLN A O 1
ATOM 660 N N . LEU A 1 87 ? 13.446 25.138 20.668 1 94.33 87 LEU A N 1
ATOM 661 C CA . LEU A 1 87 ? 13.498 25.907 19.429 1 94.33 87 LEU A CA 1
ATOM 662 C C . LEU A 1 87 ? 12.15 26.556 19.135 1 94.33 87 LEU A C 1
ATOM 664 O O . LEU A 1 87 ? 12.092 27.644 18.558 1 94.33 87 LEU A O 1
ATOM 668 N N . ALA A 1 88 ? 11.077 25.885 19.594 1 94.44 88 ALA A N 1
ATOM 669 C CA . ALA A 1 88 ? 9.722 26.353 19.316 1 94.44 88 ALA A CA 1
ATOM 670 C C . ALA A 1 88 ? 9.256 27.347 20.375 1 94.44 88 ALA A C 1
ATOM 672 O O . ALA A 1 88 ? 8.219 27.996 20.214 1 94.44 88 ALA A O 1
ATOM 673 N N . SER A 1 89 ? 9.91 27.509 21.492 1 86.14 89 SER A N 1
ATOM 674 C CA . SER A 1 89 ? 9.499 28.283 22.658 1 86.14 89 SER A CA 1
ATOM 675 C C . SER A 1 89 ? 9.334 29.759 22.313 1 86.14 89 SER A C 1
ATOM 677 O O . SER A 1 89 ? 8.546 30.466 22.945 1 86.14 89 SER A O 1
ATOM 679 N N . LYS A 1 90 ? 9.841 30.292 21.344 1 82.31 90 LYS A N 1
ATOM 680 C CA . LYS A 1 90 ? 9.795 31.717 21.032 1 82.31 90 LYS A CA 1
ATOM 681 C C . LYS A 1 90 ? 8.69 32.025 20.025 1 82.31 90 LYS A C 1
ATOM 683 O O . LYS A 1 90 ? 8.625 33.131 19.484 1 82.31 90 LYS A O 1
ATOM 688 N N . SER A 1 91 ? 7.73 31.176 19.939 1 86.32 91 SER A N 1
ATOM 689 C CA . SER A 1 91 ? 6.712 31.328 18.905 1 86.32 91 SER A CA 1
ATOM 690 C C . SER A 1 91 ? 5.38 31.77 19.501 1 86.32 91 SER A C 1
ATOM 692 O O . SER A 1 91 ? 5.291 32.048 20.698 1 86.32 91 SER A O 1
ATOM 694 N N . LEU A 1 92 ? 4.396 32.054 18.711 1 88.44 92 LEU A N 1
ATOM 695 C CA . LEU A 1 92 ? 3.055 32.489 19.085 1 88.44 92 LEU A CA 1
ATOM 696 C C . LEU A 1 92 ? 2.319 31.389 19.842 1 88.44 92 LEU A C 1
ATOM 698 O O . LEU A 1 92 ? 1.611 31.665 20.814 1 88.44 92 LEU A O 1
ATOM 702 N N . GLY A 1 93 ? 2.612 30.166 19.506 1 90.32 93 GLY A N 1
ATOM 703 C CA . GLY A 1 93 ? 1.999 29.016 20.151 1 90.32 93 GLY A CA 1
ATOM 704 C C . GLY A 1 93 ? 2.885 28.379 21.205 1 90.32 93 GLY A C 1
ATOM 705 O O . GLY A 1 93 ? 3.979 28.874 21.484 1 90.32 93 GLY A O 1
ATOM 706 N N . ILE A 1 94 ? 2.337 27.341 21.85 1 93.97 94 ILE A N 1
ATOM 707 C CA . ILE A 1 94 ? 3.08 26.628 22.884 1 93.97 94 ILE A CA 1
ATOM 708 C C . ILE A 1 94 ? 3.497 25.254 22.365 1 93.97 94 ILE A C 1
ATOM 710 O O . ILE A 1 94 ? 2.79 24.648 21.557 1 93.97 94 ILE A O 1
ATOM 714 N N . ALA A 1 95 ? 4.703 24.853 22.753 1 96.98 95 ALA A N 1
ATOM 715 C CA . ALA A 1 95 ? 5.188 23.504 22.473 1 96.98 95 ALA A CA 1
ATOM 716 C C . ALA A 1 95 ? 5.472 22.744 23.765 1 96.98 95 ALA A C 1
ATOM 718 O O . ALA A 1 95 ? 6.115 23.273 24.675 1 96.98 95 ALA A O 1
ATOM 719 N N . LYS A 1 96 ? 4.911 21.616 23.913 1 97.61 96 LYS A N 1
ATOM 720 C CA . LYS A 1 96 ? 5.162 20.755 25.065 1 97.61 96 LYS A CA 1
ATOM 721 C C . LYS A 1 96 ? 5.657 19.38 24.625 1 97.61 96 LYS A C 1
ATOM 723 O O . LYS A 1 96 ? 5.253 18.875 23.576 1 97.61 96 LYS A O 1
ATOM 728 N N . MET A 1 97 ? 6.481 18.795 25.461 1 97.95 97 MET A N 1
ATOM 729 C CA . MET A 1 97 ? 7.107 17.519 25.128 1 97.95 97 MET A CA 1
ATOM 730 C C . MET A 1 97 ? 6.333 16.357 25.741 1 97.95 97 MET A C 1
ATOM 732 O O . MET A 1 97 ? 5.966 16.401 26.916 1 97.95 97 MET A O 1
ATOM 736 N N . TYR A 1 98 ? 6.125 15.336 25.025 1 98.39 98 TYR A N 1
ATOM 737 C CA . TYR A 1 98 ? 5.54 14.076 25.469 1 98.39 98 TYR A CA 1
ATOM 738 C C . TYR A 1 98 ? 6.361 12.89 24.976 1 98.39 98 TYR A C 1
ATOM 740 O O . TYR A 1 98 ? 6.586 12.741 23.772 1 98.39 98 TYR A O 1
ATOM 748 N N . ILE A 1 99 ? 6.794 12.052 25.855 1 97.99 99 ILE A N 1
ATOM 749 C CA . ILE A 1 99 ? 7.597 10.886 25.504 1 97.99 99 ILE A CA 1
ATOM 750 C C . ILE A 1 99 ? 6.697 9.659 25.376 1 97.99 99 ILE A C 1
ATOM 752 O O . ILE A 1 99 ? 6.008 9.284 26.328 1 97.99 99 ILE A O 1
ATOM 756 N N . CYS A 1 100 ? 6.736 9.037 24.188 1 97.38 100 CYS A N 1
ATOM 757 C CA . CYS A 1 100 ? 5.813 7.939 23.921 1 97.38 100 CYS A CA 1
ATOM 758 C C . CYS A 1 100 ? 6.368 7.007 22.851 1 97.38 100 CYS A C 1
ATOM 760 O O . CYS A 1 100 ? 6.863 7.464 21.819 1 97.38 100 CYS A O 1
ATOM 762 N N . ASN A 1 101 ? 6.377 5.774 23.17 1 96.47 101 ASN A N 1
ATOM 763 C CA . ASN A 1 101 ? 6.562 4.767 22.13 1 96.47 101 ASN A CA 1
ATOM 764 C C . ASN A 1 101 ? 5.247 4.437 21.429 1 96.47 101 ASN A C 1
ATOM 766 O O . ASN A 1 101 ? 4.41 3.718 21.977 1 96.47 101 ASN A O 1
ATOM 770 N N . ILE A 1 102 ? 5.123 4.891 20.218 1 95.7 102 ILE A N 1
ATOM 771 C CA . ILE A 1 102 ? 3.828 4.884 19.548 1 95.7 102 ILE A CA 1
ATOM 772 C C . ILE A 1 102 ? 3.505 3.472 19.064 1 95.7 102 ILE A C 1
ATOM 774 O O . ILE A 1 102 ? 2.398 3.211 18.586 1 95.7 102 ILE A O 1
ATOM 778 N N . THR A 1 103 ? 4.459 2.558 19.137 1 93.93 103 THR A N 1
ATOM 779 C CA . THR A 1 103 ? 4.178 1.176 18.765 1 93.93 103 THR A CA 1
ATOM 780 C C . THR A 1 103 ? 3.382 0.473 19.861 1 93.93 103 THR A C 1
ATOM 782 O O . THR A 1 103 ? 2.898 -0.644 19.664 1 93.93 103 THR A O 1
ATOM 785 N N . HIS A 1 104 ? 3.223 1.11 21.032 1 96.02 104 HIS A N 1
ATOM 786 C CA . HIS A 1 104 ? 2.467 0.552 22.148 1 96.02 104 HIS A CA 1
ATOM 787 C C . HIS A 1 104 ? 1.102 1.219 22.279 1 96.02 104 HIS A C 1
ATOM 789 O O . HIS A 1 104 ? 1.011 2.381 22.681 1 96.02 104 HIS A O 1
ATOM 795 N N . LYS A 1 105 ? 0.11 0.465 22.057 1 95.28 105 LYS A N 1
ATOM 796 C CA . LYS A 1 105 ? -1.263 0.959 22.006 1 95.28 105 LYS A CA 1
ATOM 797 C C . LYS A 1 105 ? -1.635 1.685 23.295 1 95.28 105 LYS A C 1
ATOM 799 O O . LYS A 1 105 ? -2.138 2.81 23.257 1 95.28 105 LYS A O 1
ATOM 804 N N . ASP A 1 106 ? -1.335 1.091 24.411 1 96.79 106 ASP A N 1
ATOM 805 C CA . ASP A 1 106 ? -1.735 1.65 25.699 1 96.79 106 ASP A CA 1
ATOM 806 C C . ASP A 1 106 ? -0.964 2.932 26.004 1 96.79 106 ASP A C 1
ATOM 808 O O . ASP A 1 106 ? -1.516 3.872 26.581 1 96.79 106 ASP A O 1
ATOM 812 N N . GLU A 1 107 ? 0.277 2.962 25.646 1 97.54 107 GLU A N 1
ATOM 813 C CA . GLU A 1 107 ? 1.078 4.166 25.846 1 97.54 107 GLU A CA 1
ATOM 814 C C . GLU A 1 107 ? 0.536 5.333 25.025 1 97.54 107 GLU A C 1
ATOM 816 O O . GLU A 1 107 ? 0.502 6.47 25.5 1 97.54 107 GLU A O 1
ATOM 821 N N . VAL A 1 108 ? 0.082 5.045 23.867 1 97.73 108 VAL A N 1
ATOM 822 C CA . VAL A 1 108 ? -0.472 6.069 22.989 1 97.73 108 VAL A CA 1
ATOM 823 C C . VAL A 1 108 ? -1.747 6.643 23.602 1 97.73 108 VAL A C 1
ATOM 825 O O . VAL A 1 108 ? -1.905 7.863 23.694 1 97.73 108 VAL A O 1
ATOM 828 N N . ALA A 1 109 ? -2.582 5.771 24.034 1 97.21 109 ALA A N 1
ATOM 829 C CA . ALA A 1 109 ? -3.835 6.21 24.644 1 97.21 109 ALA A CA 1
ATOM 830 C C . ALA A 1 109 ? -3.573 7.089 25.864 1 97.21 109 ALA A C 1
ATOM 832 O O . ALA A 1 109 ? -4.19 8.145 26.02 1 97.21 109 ALA A O 1
ATOM 833 N N . HIS A 1 110 ? -2.637 6.658 26.659 1 97.87 110 HIS A N 1
ATOM 834 C CA . HIS A 1 110 ? -2.28 7.413 27.855 1 97.87 110 HIS A CA 1
ATOM 835 C C . HIS A 1 110 ? -1.727 8.788 27.494 1 97.87 110 HIS A C 1
ATOM 837 O O . HIS A 1 110 ? -2.13 9.797 28.076 1 97.87 110 HIS A O 1
ATOM 843 N N . THR A 1 111 ? -0.903 8.834 26.552 1 98.22 111 THR A N 1
ATOM 844 C CA . THR A 1 111 ? -0.262 10.078 26.14 1 98.22 111 THR A CA 1
ATOM 845 C C . THR A 1 111 ? -1.287 11.052 25.569 1 98.22 111 THR A C 1
ATOM 847 O O . THR A 1 111 ? -1.276 12.24 25.901 1 98.22 111 THR A O 1
ATOM 850 N N . VAL A 1 112 ? -2.21 10.589 24.72 1 97.91 112 VAL A N 1
ATOM 851 C CA . VAL A 1 112 ? -3.225 11.446 24.116 1 97.91 112 VAL A CA 1
ATOM 852 C C . VAL A 1 112 ? -4.138 12.01 25.202 1 97.91 112 VAL A C 1
ATOM 854 O O . VAL A 1 112 ? -4.537 13.176 25.143 1 97.91 112 VAL A O 1
ATOM 857 N N . ASN A 1 113 ? -4.402 11.216 26.189 1 97.14 113 ASN A N 1
ATOM 858 C CA . ASN A 1 113 ? -5.219 11.688 27.302 1 97.14 113 ASN A CA 1
ATOM 859 C C . ASN A 1 113 ? -4.536 12.825 28.056 1 97.14 113 ASN A C 1
ATOM 861 O O . ASN A 1 113 ? -5.182 13.81 28.421 1 97.14 113 ASN A O 1
ATOM 865 N N . ILE A 1 114 ? -3.289 12.714 28.303 1 98.18 114 ILE A N 1
ATOM 866 C CA . ILE A 1 114 ? -2.533 13.76 28.983 1 98.18 114 ILE A CA 1
ATOM 867 C C . ILE A 1 114 ? -2.526 15.028 28.132 1 98.18 114 ILE A C 1
ATOM 869 O O . ILE A 1 114 ? -2.696 16.133 28.652 1 98.18 114 ILE A O 1
ATOM 873 N N . ILE A 1 115 ? -2.376 14.901 26.834 1 98.1 115 ILE A N 1
ATOM 874 C CA . ILE A 1 115 ? -2.364 16.035 25.918 1 98.1 115 ILE A CA 1
ATOM 875 C C . ILE A 1 115 ? -3.704 16.764 25.981 1 98.1 115 ILE A C 1
ATOM 877 O O . ILE A 1 115 ? -3.746 17.994 26.068 1 98.1 115 ILE A O 1
ATOM 881 N N . GLN A 1 116 ? -4.724 15.99 25.927 1 96.71 116 GLN A N 1
ATOM 882 C CA . GLN A 1 116 ? -6.065 16.564 25.979 1 96.71 116 GLN A CA 1
ATOM 883 C C . GLN A 1 116 ? -6.271 17.364 27.262 1 96.71 116 GLN A C 1
ATOM 885 O O . GLN A 1 116 ? -6.847 18.454 27.235 1 96.71 116 GLN A O 1
ATOM 890 N N . SER A 1 117 ? -5.78 16.846 28.336 1 96.97 117 SER A N 1
ATOM 891 C CA . SER A 1 117 ? -5.947 17.499 29.63 1 96.97 117 SER A CA 1
ATOM 892 C C . SER A 1 117 ? -5.124 18.78 29.713 1 96.97 117 SER A C 1
ATOM 894 O O . SER A 1 117 ? -5.551 19.761 30.325 1 96.97 117 SER A O 1
ATOM 896 N N . GLU A 1 118 ? -4.006 18.855 29.037 1 97.28 118 GLU A N 1
ATOM 897 C CA . GLU A 1 118 ? -3.066 19.958 29.206 1 97.28 118 GLU A CA 1
ATOM 898 C C . GLU A 1 118 ? -3.232 21 28.103 1 97.28 118 GLU A C 1
ATOM 900 O O . GLU A 1 118 ? -3.072 22.198 28.345 1 97.28 118 GLU A O 1
ATOM 905 N N . LEU A 1 119 ? -3.539 20.543 26.86 1 96.97 119 LEU A N 1
ATOM 906 C CA . LEU A 1 119 ? -3.522 21.452 25.72 1 96.97 119 LEU A CA 1
ATOM 907 C C . LEU A 1 119 ? -4.914 21.588 25.112 1 96.97 119 LEU A C 1
ATOM 909 O O . LEU A 1 119 ? -5.181 22.533 24.366 1 96.97 119 LEU A O 1
ATOM 913 N N . GLY A 1 120 ? -5.793 20.626 25.438 1 95.99 120 GLY A N 1
ATOM 914 C CA . GLY A 1 120 ? -7.112 20.593 24.827 1 95.99 120 GLY A CA 1
ATOM 915 C C . GLY A 1 120 ? -7.263 19.493 23.794 1 95.99 120 GLY A C 1
ATOM 916 O O . GLY A 1 120 ? -6.385 18.639 23.655 1 95.99 120 GLY A O 1
ATOM 917 N N . GLU A 1 121 ? -8.413 19.524 23.099 1 96.76 121 GLU A N 1
ATOM 918 C CA . GLU A 1 121 ? -8.712 18.498 22.105 1 96.76 121 GLU A CA 1
ATOM 919 C C . GLU A 1 121 ? -7.758 18.586 20.917 1 96.76 121 GLU A C 1
ATOM 921 O O . GLU A 1 121 ? -7.554 19.664 20.356 1 96.76 121 GLU A O 1
ATOM 9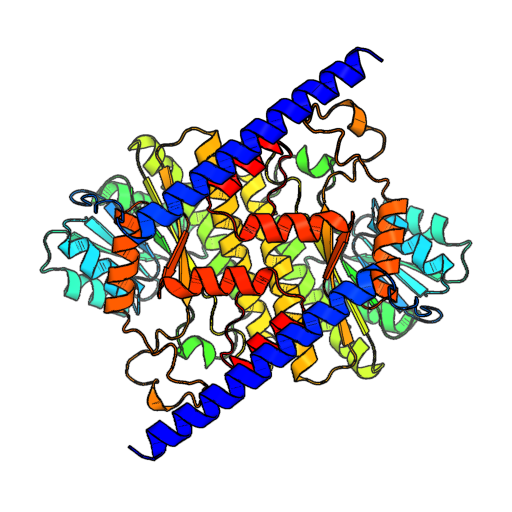26 N N . VAL A 1 122 ? -7.236 17.484 20.54 1 97.84 122 VAL A N 1
ATOM 927 C CA . VAL A 1 122 ? -6.351 17.431 19.381 1 97.84 122 VAL A CA 1
ATOM 928 C C . VAL A 1 122 ? -7.163 17.611 18.101 1 97.84 122 VAL A C 1
ATOM 930 O O . VAL A 1 122 ? -8.106 16.859 17.846 1 97.84 122 VAL A O 1
ATOM 933 N N . THR A 1 123 ? -6.78 18.578 17.336 1 97.91 123 THR A N 1
ATOM 934 C CA . THR A 1 123 ? -7.522 18.844 16.109 1 97.91 123 THR A CA 1
ATOM 935 C C . THR A 1 123 ? -6.645 18.608 14.884 1 97.91 123 THR A C 1
ATOM 937 O O . THR A 1 123 ? -7.139 18.583 13.755 1 97.91 123 THR A O 1
ATOM 940 N N . MET A 1 124 ? -5.327 18.425 15.091 1 98.37 124 MET A N 1
ATOM 941 C CA . MET A 1 124 ? -4.403 18.117 14.003 1 98.37 124 MET A CA 1
ATOM 942 C C . MET A 1 124 ? -3.447 16.998 14.401 1 98.37 124 MET A C 1
ATOM 944 O O . MET A 1 124 ? -2.916 16.995 15.513 1 98.37 124 MET A O 1
ATOM 948 N N . LEU A 1 125 ? -3.259 16.095 13.518 1 98.27 125 LEU A N 1
ATOM 949 C CA . LEU A 1 125 ? -2.34 14.987 13.751 1 98.27 125 LEU A CA 1
ATOM 950 C C . LEU A 1 125 ? -1.324 14.876 12.618 1 98.27 125 LEU A C 1
ATOM 952 O O . LEU A 1 125 ? -1.7 14.806 11.446 1 98.27 125 LEU A O 1
ATOM 956 N N . PHE A 1 126 ? -0.027 14.939 12.963 1 97.04 126 PHE A N 1
ATOM 957 C CA . PHE A 1 126 ? 1.074 14.728 12.031 1 97.04 126 PHE A CA 1
ATOM 958 C C . PHE A 1 126 ? 1.896 13.509 12.432 1 97.04 126 PHE A C 1
ATOM 960 O O . PHE A 1 126 ? 2.497 13.485 13.509 1 97.04 126 PHE A O 1
ATOM 967 N N . HIS A 1 127 ? 1.912 12.54 11.651 1 94.59 127 HIS A N 1
ATOM 968 C CA . HIS A 1 127 ? 2.754 11.368 11.858 1 94.59 127 HIS A CA 1
ATOM 969 C C . HIS A 1 127 ? 4.031 11.453 11.029 1 94.59 127 HIS A C 1
ATOM 971 O O . HIS A 1 127 ? 4.01 11.202 9.822 1 94.59 127 HIS A O 1
ATOM 977 N N . CYS A 1 128 ? 5.232 11.666 11.658 1 89.83 128 CYS A N 1
ATOM 978 C CA . CYS A 1 128 ? 6.463 11.948 10.927 1 89.83 128 CYS A CA 1
ATOM 979 C C . CYS A 1 128 ? 7.521 10.889 11.214 1 89.83 128 CYS A C 1
ATOM 981 O O . CYS A 1 128 ? 8.696 11.076 10.892 1 89.83 128 CYS A O 1
ATOM 983 N N . CYS A 1 129 ? 7.244 9.775 11.84 1 80.06 129 CYS A N 1
ATOM 984 C CA . CYS A 1 129 ? 8.221 8.753 12.196 1 80.06 129 CYS A CA 1
ATOM 985 C C . CYS A 1 129 ? 8.636 7.944 10.973 1 80.06 129 CYS A C 1
ATOM 987 O O . CYS A 1 129 ? 9.706 7.333 10.961 1 80.06 129 CYS A O 1
ATOM 989 N N . SER A 1 130 ? 7.821 7.818 9.941 1 66.63 130 SER A N 1
ATOM 990 C CA . SER A 1 130 ? 8.045 6.847 8.876 1 66.63 130 SER A CA 1
ATOM 991 C C . SER A 1 130 ? 8.681 7.504 7.654 1 66.63 130 SER A C 1
ATOM 993 O O . SER A 1 130 ? 8.773 6.889 6.59 1 66.63 130 SER A O 1
ATOM 995 N N . ILE A 1 131 ? 9.174 8.627 7.759 1 62.13 131 ILE A N 1
ATOM 996 C CA . ILE A 1 131 ? 9.804 9.268 6.61 1 62.13 131 ILE A CA 1
ATOM 997 C C . ILE A 1 131 ? 11.297 8.946 6.594 1 62.13 131 ILE A C 1
ATOM 999 O O . ILE A 1 131 ? 12.008 9.224 7.563 1 62.13 131 ILE A O 1
ATOM 1003 N N . PRO A 1 132 ? 11.615 8.004 5.653 1 51.62 132 PRO A N 1
ATOM 1004 C CA . PRO A 1 132 ? 13.013 7.569 5.648 1 51.62 132 PRO A CA 1
ATOM 1005 C C . PRO A 1 132 ? 13.995 8.738 5.629 1 51.62 132 PRO A C 1
ATOM 1007 O O . PRO A 1 132 ? 13.824 9.68 4.851 1 51.62 132 PRO A O 1
ATOM 1010 N N . SER A 1 133 ? 14.67 8.857 6.76 1 50.67 133 SER A N 1
ATOM 1011 C CA . SER A 1 133 ? 15.84 9.729 6.734 1 50.67 133 SER A CA 1
ATOM 1012 C C . SER A 1 133 ? 16.973 9.109 5.924 1 50.67 133 SER A C 1
ATOM 1014 O O . SER A 1 133 ? 17.055 7.886 5.795 1 50.67 133 SER A O 1
ATOM 1016 N N . PRO A 1 134 ? 17.554 9.882 5.085 1 46.35 134 PRO A N 1
ATOM 1017 C CA . PRO A 1 134 ? 18.717 9.309 4.403 1 46.35 134 PRO A CA 1
ATOM 1018 C C . PRO A 1 134 ? 19.486 8.32 5.277 1 46.35 134 PRO A C 1
ATOM 1020 O O . PRO A 1 134 ? 20.089 7.375 4.763 1 46.35 134 PRO A O 1
ATOM 1023 N N . ARG A 1 135 ? 19.467 8.559 6.552 1 44.84 135 ARG A N 1
ATOM 1024 C CA . ARG A 1 135 ? 20.201 7.67 7.446 1 44.84 135 ARG A CA 1
ATOM 1025 C C . ARG A 1 135 ? 19.546 6.294 7.509 1 44.84 135 ARG A C 1
ATOM 1027 O O . ARG A 1 135 ? 20.227 5.284 7.694 1 44.84 135 ARG A O 1
ATOM 1034 N N . ALA A 1 136 ? 18.285 6.352 7.466 1 48.01 136 ALA A N 1
ATOM 1035 C CA . ALA A 1 136 ? 17.564 5.084 7.537 1 48.01 136 ALA A CA 1
ATOM 1036 C C . ALA A 1 136 ? 17.917 4.185 6.356 1 48.01 136 ALA A C 1
ATOM 1038 O O . ALA A 1 136 ? 17.829 2.959 6.454 1 48.01 136 ALA A O 1
ATOM 1039 N N . LEU A 1 137 ? 18.29 4.876 5.33 1 46.38 137 LEU A N 1
ATOM 1040 C CA . LEU A 1 137 ? 18.667 4.133 4.133 1 46.38 137 LEU A CA 1
ATOM 1041 C C . LEU A 1 137 ? 20.001 3.422 4.332 1 46.38 137 LEU A C 1
ATOM 1043 O O . LEU A 1 137 ? 20.329 2.49 3.594 1 46.38 137 LEU A O 1
ATOM 1047 N N . VAL A 1 138 ? 20.687 4.019 5.31 1 44.18 138 VAL A N 1
ATOM 1048 C CA . VAL A 1 138 ? 22.038 3.501 5.492 1 44.18 138 VAL A CA 1
ATOM 1049 C C . VAL A 1 138 ? 22.051 2.477 6.625 1 44.18 138 VAL A C 1
ATOM 1051 O O . VAL A 1 138 ? 22.97 1.66 6.721 1 44.18 138 VAL A O 1
ATOM 1054 N N . GLN A 1 139 ? 21.104 2.628 7.467 1 49.39 139 GLN A N 1
ATOM 1055 C CA . GLN A 1 139 ? 21.201 1.766 8.641 1 49.39 139 GLN A CA 1
ATOM 1056 C C . GLN A 1 139 ? 20.586 0.396 8.37 1 49.39 139 GLN A C 1
ATOM 1058 O O . GLN A 1 139 ? 19.819 0.231 7.419 1 49.39 139 GLN A O 1
ATOM 1063 N N . ASP A 1 140 ? 21.077 -0.641 9.064 1 52.83 140 ASP A N 1
ATOM 1064 C CA . ASP A 1 140 ? 20.608 -2.022 9.001 1 52.83 140 ASP A CA 1
ATOM 1065 C C . ASP A 1 140 ? 19.083 -2.085 8.998 1 52.83 140 ASP A C 1
ATOM 1067 O O . ASP A 1 140 ? 18.426 -1.396 9.782 1 52.83 140 ASP A O 1
ATOM 1071 N N . PRO A 1 141 ? 18.603 -2.627 8.007 1 54.8 141 PRO A N 1
ATOM 1072 C CA . PRO A 1 141 ? 17.149 -2.686 7.847 1 54.8 141 PRO A CA 1
ATOM 1073 C C . PRO A 1 141 ? 16.437 -3.2 9.097 1 54.8 141 PRO A C 1
ATOM 1075 O O . PRO A 1 141 ? 16.875 -4.182 9.701 1 54.8 141 PRO A O 1
ATOM 1078 N N . PRO A 1 142 ? 15.658 -2.337 9.634 1 60.68 142 PRO A N 1
ATOM 1079 C CA . PRO A 1 142 ? 14.883 -2.837 10.771 1 60.68 142 PRO A CA 1
ATOM 1080 C C . PRO A 1 142 ? 14.115 -4.116 10.445 1 60.68 142 PRO A C 1
ATOM 1082 O O . PRO A 1 142 ? 13.872 -4.413 9.273 1 60.68 142 PRO A O 1
ATOM 1085 N N . GLU A 1 143 ? 13.952 -4.941 11.438 1 80.15 143 GLU A N 1
ATOM 1086 C CA . GLU A 1 143 ? 13.059 -6.092 11.346 1 80.15 143 GLU A CA 1
ATOM 1087 C C . GLU A 1 143 ? 11.686 -5.684 10.821 1 80.15 143 GLU A C 1
ATOM 1089 O O . GLU A 1 143 ? 11.181 -4.61 11.156 1 80.15 143 GLU A O 1
ATOM 1094 N N . ILE A 1 144 ? 11.168 -6.344 9.845 1 86.39 144 ILE A N 1
ATOM 1095 C CA . ILE A 1 144 ? 9.919 -6.046 9.153 1 86.39 144 ILE A CA 1
ATOM 1096 C C . ILE A 1 144 ? 8.81 -5.801 10.173 1 86.39 144 ILE A C 1
ATOM 1098 O O . ILE A 1 144 ? 7.969 -4.919 9.985 1 86.39 144 ILE A O 1
ATOM 1102 N N . ARG A 1 145 ? 8.872 -6.543 11.235 1 90.11 145 ARG A N 1
ATOM 1103 C CA . ARG A 1 145 ? 7.834 -6.375 12.248 1 90.11 145 ARG A CA 1
ATOM 1104 C C . ARG A 1 145 ? 7.887 -4.979 12.86 1 90.11 145 ARG A C 1
ATOM 1106 O O . ARG A 1 145 ? 6.849 -4.345 13.063 1 90.11 145 ARG A O 1
ATOM 1113 N N . HIS A 1 146 ? 9.036 -4.564 13.13 1 89.01 146 HIS A N 1
ATOM 1114 C CA . HIS A 1 146 ? 9.191 -3.234 13.71 1 89.01 146 HIS A CA 1
ATOM 1115 C C . HIS A 1 146 ? 8.731 -2.153 12.738 1 89.01 146 HIS A C 1
ATOM 1117 O O . HIS A 1 146 ? 8.063 -1.196 13.138 1 89.01 146 HIS A O 1
ATOM 1123 N N . THR A 1 147 ? 9.078 -2.305 11.496 1 88.13 147 THR A N 1
ATOM 1124 C CA . THR A 1 147 ? 8.67 -1.351 10.469 1 88.13 147 THR A CA 1
ATOM 1125 C C . THR A 1 147 ? 7.149 -1.278 10.373 1 88.13 147 THR A C 1
ATOM 1127 O O . THR A 1 147 ? 6.577 -0.187 10.318 1 88.13 147 THR A O 1
ATOM 1130 N N . ILE A 1 148 ? 6.549 -2.403 10.467 1 91.24 148 ILE A N 1
ATOM 1131 C CA . ILE A 1 148 ? 5.097 -2.483 10.355 1 91.24 148 ILE A CA 1
ATOM 1132 C C . ILE A 1 148 ? 4.45 -1.886 11.602 1 91.24 148 ILE A C 1
ATOM 1134 O O . ILE A 1 148 ? 3.469 -1.144 11.506 1 91.24 148 ILE A O 1
ATOM 1138 N N . ASP A 1 149 ? 5.01 -2.191 12.715 1 92.84 149 ASP A N 1
ATOM 1139 C CA . ASP A 1 149 ? 4.482 -1.652 13.965 1 92.84 149 ASP A CA 1
ATOM 1140 C C . ASP A 1 149 ? 4.582 -0.128 13.991 1 92.84 149 ASP A C 1
ATOM 1142 O O . ASP A 1 149 ? 3.626 0.555 14.364 1 92.84 149 ASP A O 1
ATOM 1146 N N . LEU A 1 150 ? 5.62 0.359 13.553 1 91.5 150 LEU A N 1
ATOM 1147 C CA . LEU A 1 150 ? 5.909 1.787 13.622 1 91.5 150 LEU A CA 1
ATOM 1148 C C . LEU A 1 150 ? 5.138 2.55 12.55 1 91.5 150 LEU A C 1
ATOM 1150 O O . LEU A 1 150 ? 4.571 3.611 12.823 1 91.5 150 LEU A O 1
ATOM 1154 N N . THR A 1 151 ? 5.033 1.985 11.397 1 89.59 151 THR A N 1
ATOM 1155 C CA . THR A 1 151 ? 4.563 2.76 10.254 1 89.59 151 THR A CA 1
ATOM 1156 C C . THR A 1 151 ? 3.083 2.493 9.992 1 89.59 151 THR A C 1
ATOM 1158 O O . THR A 1 151 ? 2.381 3.346 9.444 1 89.59 151 THR A O 1
ATOM 1161 N N . ILE A 1 152 ? 2.636 1.362 10.403 1 92.24 152 ILE A N 1
ATOM 1162 C CA . ILE A 1 152 ? 1.265 1.005 10.054 1 92.24 152 ILE A CA 1
ATOM 1163 C C . ILE A 1 152 ? 0.408 0.952 11.316 1 92.24 152 ILE A C 1
ATOM 1165 O O . ILE A 1 152 ? -0.489 1.778 11.5 1 92.24 152 ILE A O 1
ATOM 1169 N N . LEU A 1 153 ? 0.776 0.078 12.216 1 94.33 153 LEU A N 1
ATOM 1170 C CA . LEU A 1 153 ? -0.059 -0.13 13.394 1 94.33 153 LEU A CA 1
ATOM 1171 C C . LEU A 1 153 ? -0.119 1.133 14.247 1 94.33 153 LEU A C 1
ATOM 1173 O O . LEU A 1 153 ? -1.151 1.428 14.855 1 94.33 153 LEU A O 1
ATOM 1177 N N . SER A 1 154 ? 0.94 1.838 14.281 1 95.26 154 SER A N 1
ATOM 1178 C CA . SER A 1 154 ? 0.969 3.063 15.074 1 95.26 154 SER A CA 1
ATOM 1179 C C . SER A 1 154 ? -0.1 4.047 14.61 1 95.26 154 SER A C 1
ATOM 1181 O O . SER A 1 154 ? -0.684 4.766 15.423 1 95.26 154 SER A O 1
ATOM 1183 N N . HIS A 1 155 ? -0.384 4.133 13.303 1 94.81 155 HIS A N 1
ATOM 1184 C CA . HIS A 1 155 ? -1.447 4.994 12.797 1 94.81 155 HIS A CA 1
ATOM 1185 C C . HIS A 1 155 ? -2.798 4.609 13.39 1 94.81 155 HIS A C 1
ATOM 1187 O O . HIS A 1 155 ? -3.592 5.479 13.752 1 94.81 155 HIS A O 1
ATOM 1193 N N . PHE A 1 156 ? -3.012 3.343 13.491 1 94.55 156 PHE A N 1
ATOM 1194 C CA . PHE A 1 156 ? -4.298 2.88 13.998 1 94.55 156 PHE A CA 1
ATOM 1195 C C . PHE A 1 156 ? -4.447 3.209 15.479 1 94.55 156 PHE A C 1
ATOM 1197 O O . PHE A 1 156 ? -5.528 3.591 15.93 1 94.55 156 PHE A O 1
ATOM 1204 N N . TRP A 1 157 ? -3.346 3.017 16.247 1 95.83 157 TRP A N 1
ATOM 1205 C CA . TRP A 1 157 ? -3.396 3.379 17.659 1 95.83 157 TRP A CA 1
ATOM 1206 C C . TRP A 1 157 ? -3.705 4.862 17.83 1 95.83 157 TRP A C 1
ATOM 1208 O O . TRP A 1 157 ? -4.561 5.236 18.636 1 95.83 157 TRP A O 1
ATOM 1218 N N . LEU A 1 158 ? -3.103 5.658 17.03 1 96.16 158 LEU A N 1
ATOM 1219 C CA . LEU A 1 158 ? -3.29 7.103 17.098 1 96.16 158 LEU A CA 1
ATOM 1220 C C . LEU A 1 158 ? -4.704 7.489 16.675 1 96.16 158 LEU A C 1
ATOM 1222 O O . LEU A 1 158 ? -5.363 8.283 17.35 1 96.16 158 LEU A O 1
ATOM 1226 N N . LEU A 1 159 ? -5.154 6.938 15.578 1 95.03 159 LEU A N 1
ATOM 1227 C CA . LEU A 1 159 ? -6.473 7.268 15.05 1 95.03 159 LEU A CA 1
ATOM 1228 C C . LEU A 1 159 ? -7.568 6.862 16.03 1 95.03 159 LEU A C 1
ATOM 1230 O O . LEU A 1 159 ? -8.549 7.589 16.208 1 95.03 159 LEU A O 1
ATOM 1234 N N . ASP A 1 160 ? -7.355 5.723 16.672 1 93.27 160 ASP A N 1
ATOM 1235 C CA . ASP A 1 160 ? -8.33 5.229 17.639 1 93.27 160 ASP A CA 1
ATOM 1236 C C . ASP A 1 160 ? -8.526 6.224 18.78 1 93.27 160 ASP A C 1
ATOM 1238 O O . ASP A 1 160 ? -9.62 6.328 19.339 1 93.27 160 ASP A O 1
ATOM 1242 N N . THR A 1 161 ? -7.52 6.962 19.06 1 94.72 161 THR A N 1
ATOM 1243 C CA . THR A 1 161 ? -7.571 7.839 20.224 1 94.72 161 THR A CA 1
ATOM 1244 C C . THR A 1 161 ? -7.847 9.28 19.805 1 94.72 161 THR A C 1
ATOM 1246 O O . THR A 1 161 ? -8.578 10.001 20.487 1 94.72 161 THR A O 1
ATOM 1249 N N . VAL A 1 162 ? -7.417 9.721 18.642 1 96.25 162 VAL A N 1
ATOM 1250 C CA . VAL A 1 162 ? -7.477 11.124 18.245 1 96.25 162 VAL A CA 1
ATOM 1251 C C . VAL A 1 162 ? -8.805 11.409 17.548 1 96.25 162 VAL A C 1
ATOM 1253 O O . VAL A 1 162 ? -9.354 12.506 17.668 1 96.25 162 VAL A O 1
ATOM 1256 N N . LEU A 1 163 ? -9.375 10.432 16.834 1 95 163 LEU A N 1
ATOM 1257 C CA . LEU A 1 163 ? -10.596 10.65 16.066 1 95 163 LEU A CA 1
ATOM 1258 C C . LEU A 1 163 ? -11.747 11.057 16.979 1 95 163 LEU A C 1
ATOM 1260 O O . LEU A 1 163 ? -12.466 12.016 16.689 1 95 163 LEU A O 1
ATOM 1264 N N . PRO A 1 164 ? -11.879 10.374 18.126 1 94.09 164 PRO A N 1
ATOM 1265 C CA . PRO A 1 164 ? -12.934 10.818 19.039 1 94.09 164 PRO A CA 1
ATOM 1266 C C . PRO A 1 164 ? -12.739 12.258 19.51 1 94.09 164 PRO A C 1
ATOM 1268 O O . PRO A 1 164 ? -13.715 12.991 19.688 1 94.09 164 PRO A O 1
ATOM 1271 N N . CYS A 1 165 ? -11.501 12.691 19.717 1 94.59 165 CYS A N 1
ATOM 1272 C CA . CYS A 1 165 ? -11.206 14.07 20.091 1 94.59 165 CYS A CA 1
ATOM 1273 C C . CYS A 1 165 ? -11.657 15.038 19.004 1 94.59 165 CYS A C 1
ATOM 1275 O O . CYS A 1 165 ? -12.284 16.058 19.296 1 94.59 165 CYS A O 1
ATOM 1277 N N . MET A 1 166 ? -11.44 14.685 17.769 1 96.29 166 MET A N 1
ATOM 1278 C CA . MET A 1 166 ? -11.77 15.531 16.626 1 96.29 166 MET A CA 1
ATOM 1279 C C . MET A 1 166 ? -13.279 15.603 16.419 1 96.29 166 MET A C 1
ATOM 1281 O O . MET A 1 166 ? -13.813 16.659 16.075 1 96.29 166 MET A O 1
ATOM 1285 N N . GLU A 1 167 ? -13.845 14.499 16.66 1 93.96 167 GLU A N 1
ATOM 1286 C CA . GLU A 1 167 ? -15.299 14.461 16.542 1 93.96 167 GLU A CA 1
ATOM 1287 C C . GLU A 1 167 ? -15.962 15.361 17.581 1 93.96 167 GLU A C 1
ATOM 1289 O O . GLU A 1 167 ? -16.896 16.1 17.265 1 93.96 167 GLU A O 1
ATOM 1294 N N . ARG A 1 168 ? -15.462 15.327 18.814 1 93.78 168 ARG A N 1
ATOM 1295 C CA . ARG A 1 168 ? -15.995 16.177 19.875 1 93.78 168 ARG A CA 1
ATOM 1296 C C . ARG A 1 168 ? -15.764 17.652 19.563 1 93.78 168 ARG A C 1
ATOM 1298 O O . ARG A 1 168 ? -16.621 18.492 19.842 1 93.78 168 ARG A O 1
ATOM 1305 N N . ALA A 1 169 ? -14.636 17.948 18.972 1 94.87 169 ALA A N 1
ATOM 1306 C CA . ALA A 1 169 ? -14.295 19.325 18.625 1 94.87 169 ALA A CA 1
ATOM 1307 C C . ALA A 1 169 ? -15.043 19.776 17.373 1 94.87 169 ALA A C 1
ATOM 1309 O O . ALA A 1 169 ? -15.105 20.971 17.076 1 94.87 169 ALA A O 1
ATOM 1310 N N . GLY A 1 170 ? -15.564 18.83 16.552 1 93.28 170 GLY A N 1
ATOM 1311 C CA . GLY A 1 170 ? -16.289 19.116 15.325 1 93.28 170 GLY A CA 1
ATOM 1312 C C . GLY A 1 170 ? -15.382 19.5 14.171 1 93.28 170 GLY A C 1
ATOM 1313 O O . GLY A 1 170 ? -15.83 20.116 13.201 1 93.28 170 GLY A O 1
ATOM 1314 N N . LYS A 1 171 ? -14.117 19.266 14.347 1 95.21 171 LYS A N 1
ATOM 1315 C CA . LYS A 1 171 ? -13.128 19.555 13.312 1 95.21 171 LYS A CA 1
ATOM 1316 C C . LYS A 1 171 ? -11.87 18.712 13.505 1 95.21 171 LYS A C 1
ATOM 1318 O O . LYS A 1 171 ? -11.617 18.206 14.6 1 95.21 171 LYS A O 1
ATOM 1323 N N . GLY A 1 172 ? -11.138 18.564 12.43 1 96.88 172 GLY A N 1
ATOM 1324 C CA . GLY A 1 172 ? -9.896 17.812 12.506 1 96.88 172 GLY A CA 1
ATOM 1325 C C . GLY A 1 172 ? -9.161 17.737 11.181 1 96.88 172 GLY A C 1
ATOM 1326 O O . GLY A 1 172 ? -9.764 17.915 10.121 1 96.88 172 GLY A O 1
ATOM 1327 N N . HIS A 1 173 ? -7.903 17.565 11.276 1 97.67 173 HIS A N 1
ATOM 1328 C CA . HIS A 1 173 ? -7.039 17.389 10.114 1 97.67 173 HIS A CA 1
ATOM 1329 C C . HIS A 1 173 ? -5.966 16.339 10.379 1 97.67 173 HIS A C 1
ATOM 1331 O O . HIS A 1 173 ? -5.125 16.514 11.264 1 97.67 173 HIS A O 1
ATOM 1337 N N . ILE A 1 174 ? -6.005 15.295 9.689 1 97.16 174 ILE A N 1
ATOM 1338 C CA . ILE A 1 174 ? -5.028 14.217 9.805 1 97.16 174 ILE A CA 1
ATOM 1339 C C . ILE A 1 174 ? -4.093 14.236 8.599 1 97.16 174 ILE A C 1
ATOM 1341 O O . ILE A 1 174 ? -4.547 14.21 7.452 1 97.16 174 ILE A O 1
ATOM 1345 N N . VAL A 1 175 ? -2.822 14.339 8.863 1 96.01 175 VAL A N 1
ATOM 1346 C CA . VAL A 1 175 ? -1.819 14.372 7.804 1 96.01 175 VAL A CA 1
ATOM 1347 C C . VAL A 1 175 ? -1.004 13.081 7.824 1 96.01 175 VAL A C 1
ATOM 1349 O O . VAL A 1 175 ? -0.328 12.781 8.811 1 96.01 175 VAL A O 1
ATOM 1352 N N . VAL A 1 176 ? -1.128 12.38 6.782 1 92.33 176 VAL A N 1
ATOM 1353 C CA . VAL A 1 176 ? -0.37 11.146 6.599 1 92.33 176 VAL A CA 1
ATOM 1354 C C . VAL A 1 176 ? 0.745 11.372 5.581 1 92.33 176 VAL A C 1
ATOM 1356 O O . VAL A 1 176 ? 0.523 11.98 4.532 1 92.33 176 VAL A O 1
ATOM 1359 N N . MET A 1 177 ? 1.888 10.914 5.926 1 89.41 177 MET A N 1
ATOM 1360 C CA . MET A 1 177 ? 3.032 11.139 5.047 1 89.41 177 MET A CA 1
ATOM 1361 C C . MET A 1 177 ? 3.577 9.818 4.514 1 89.41 177 MET A C 1
ATOM 1363 O O . MET A 1 177 ? 3.736 8.858 5.27 1 89.41 177 MET A O 1
ATOM 1367 N N . SER A 1 178 ? 3.69 9.774 3.276 1 81.7 178 SER A N 1
ATOM 1368 C CA . SER A 1 178 ? 4.303 8.617 2.632 1 81.7 178 SER A CA 1
ATOM 1369 C C . SER A 1 178 ? 5.556 9.014 1.857 1 81.7 178 SER A C 1
ATOM 1371 O O . SER A 1 178 ? 5.734 10.184 1.513 1 81.7 178 SER A O 1
ATOM 1373 N N . SER A 1 179 ? 6.52 8.205 1.763 1 68.6 179 SER A N 1
ATOM 1374 C CA . SER A 1 179 ? 7.719 8.459 0.97 1 68.6 179 SER A CA 1
ATOM 1375 C C . SER A 1 179 ? 7.67 7.715 -0.36 1 68.6 179 SER A C 1
ATOM 1377 O O . SER A 1 179 ? 7.198 6.578 -0.425 1 68.6 179 SER A O 1
ATOM 1379 N N . VAL A 1 180 ? 7.599 8.389 -1.517 1 52.47 180 VAL A N 1
ATOM 1380 C CA . VAL A 1 180 ? 7.592 7.745 -2.826 1 52.47 180 VAL A CA 1
ATOM 1381 C C . VAL A 1 180 ? 9.004 7.288 -3.186 1 52.47 180 VAL A C 1
ATOM 1383 O O . VAL A 1 180 ? 9.18 6.357 -3.975 1 52.47 180 VAL A O 1
ATOM 1386 N N . ALA A 1 181 ? 10.09 8.223 -3.035 1 45.91 181 ALA A N 1
ATOM 1387 C CA . ALA A 1 181 ? 11.417 8.144 -3.642 1 45.91 181 ALA A CA 1
ATOM 1388 C C . ALA A 1 181 ? 12.045 6.773 -3.409 1 45.91 181 ALA A C 1
ATOM 1390 O O . ALA A 1 181 ? 12.697 6.223 -4.299 1 45.91 181 ALA A O 1
ATOM 1391 N N . GLY A 1 182 ? 12.794 6.641 -2.223 1 40.47 182 GLY A N 1
ATOM 1392 C CA . GLY A 1 182 ? 14.074 6.04 -1.886 1 40.47 182 GLY A CA 1
ATOM 1393 C C . GLY A 1 182 ? 14.109 4.541 -2.114 1 40.47 182 GLY A C 1
ATOM 1394 O O . GLY A 1 182 ? 15.036 3.861 -1.669 1 40.47 182 GLY A O 1
ATOM 1395 N N . LEU A 1 183 ? 12.994 3.965 -2.447 1 38.07 183 LEU A N 1
ATOM 1396 C CA . LEU A 1 183 ? 13.176 2.529 -2.262 1 38.07 183 LEU A CA 1
ATOM 1397 C C . LEU A 1 183 ? 14.136 1.965 -3.304 1 38.07 183 LEU A C 1
ATOM 1399 O O . LEU A 1 183 ? 14.369 0.755 -3.349 1 38.07 183 LEU A O 1
ATOM 1403 N N . SER A 1 184 ? 14.232 2.677 -4.28 1 34.16 184 SER A N 1
ATOM 1404 C CA . SER A 1 184 ? 15.026 2.001 -5.301 1 34.16 184 SER A CA 1
ATOM 1405 C C . SER A 1 184 ? 16.508 2.008 -4.943 1 34.16 184 SER A C 1
ATOM 1407 O O . SER A 1 184 ? 17.343 1.545 -5.724 1 34.16 184 SER A O 1
ATOM 1409 N N . GLY A 1 185 ? 17.099 3.07 -4.194 1 34.07 185 GLY A N 1
ATOM 1410 C CA . GLY A 1 185 ? 18.533 2.892 -4.357 1 34.07 185 GLY A CA 1
ATOM 1411 C C . GLY A 1 185 ? 18.974 1.447 -4.227 1 34.07 185 GLY A C 1
ATOM 1412 O O . GLY A 1 185 ? 18.187 0.586 -3.83 1 34.07 185 GLY A O 1
ATOM 1413 N N . ALA A 1 186 ? 20.344 1.348 -4.606 1 33.94 186 ALA A N 1
ATOM 1414 C CA . ALA A 1 186 ? 21.228 0.187 -4.664 1 33.94 186 ALA A CA 1
ATOM 1415 C C . ALA A 1 186 ? 21.107 -0.658 -3.398 1 33.94 186 ALA A C 1
ATOM 1417 O O . ALA A 1 186 ? 21.994 -1.458 -3.091 1 33.94 186 ALA A O 1
ATOM 1418 N N . ALA A 1 187 ? 20.463 -0.092 -2.327 1 32.69 187 ALA A N 1
ATOM 1419 C CA . ALA A 1 187 ? 20.786 -1.024 -1.25 1 32.69 187 ALA A CA 1
ATOM 1420 C C . ALA A 1 187 ? 20.264 -2.424 -1.561 1 32.69 187 ALA A C 1
ATOM 1422 O O . ALA A 1 187 ? 19.08 -2.601 -1.855 1 32.69 187 ALA A O 1
ATOM 1423 N N . THR A 1 188 ? 20.8 -3.17 -2.018 1 35.52 188 THR A N 1
ATOM 1424 C CA . THR A 1 188 ? 20.854 -4.625 -2.091 1 35.52 188 THR A CA 1
ATOM 1425 C C . THR A 1 188 ? 20.188 -5.254 -0.87 1 35.52 188 THR A C 1
ATOM 1427 O O . THR A 1 188 ? 20.341 -4.761 0.25 1 35.52 188 THR A O 1
ATOM 1430 N N . GLY A 1 189 ? 18.957 -5.925 -0.895 1 44.22 189 GLY A N 1
ATOM 1431 C CA . GLY A 1 189 ? 18.491 -6.866 0.111 1 44.22 189 GLY A CA 1
ATOM 1432 C C . GLY A 1 189 ? 17.07 -6.595 0.568 1 44.22 189 GLY A C 1
ATOM 1433 O O . GLY A 1 189 ? 16.4 -5.707 0.037 1 44.22 189 GLY A O 1
ATOM 1434 N N . GLY A 1 190 ? 16.328 -7.456 1.439 1 55.2 190 GLY A N 1
ATOM 1435 C CA . GLY A 1 190 ? 15.073 -7.616 2.156 1 55.2 190 GLY A CA 1
ATOM 1436 C C . GLY A 1 190 ? 14.571 -6.325 2.775 1 55.2 190 GLY A C 1
ATOM 1437 O O . GLY A 1 190 ? 13.372 -6.172 3.017 1 55.2 190 GLY A O 1
ATOM 1438 N N . LYS A 1 191 ? 15.355 -5.15 2.772 1 59.73 191 LYS A N 1
ATOM 1439 C CA . LYS A 1 191 ? 15.005 -3.93 3.493 1 59.73 191 LYS A CA 1
ATOM 1440 C C . LYS A 1 191 ? 14.102 -3.033 2.649 1 59.73 191 LYS A C 1
ATOM 1442 O O . LYS A 1 191 ? 13.162 -2.427 3.167 1 59.73 191 LYS A O 1
ATOM 1447 N N . ARG A 1 192 ? 14.288 -3.05 1.421 1 70.16 192 ARG A N 1
ATOM 1448 C CA . ARG A 1 192 ? 13.543 -2.187 0.511 1 70.16 192 ARG A CA 1
ATOM 1449 C C . ARG A 1 192 ? 12.101 -2.661 0.362 1 70.16 192 ARG A C 1
ATOM 1451 O O . ARG A 1 192 ? 11.178 -1.848 0.294 1 70.16 192 ARG A O 1
ATOM 1458 N N . VAL A 1 193 ? 12.05 -3.836 0.495 1 84.54 193 VAL A N 1
ATOM 1459 C CA . VAL A 1 193 ? 10.722 -4.412 0.308 1 84.54 193 VAL A CA 1
ATOM 1460 C C . VAL A 1 193 ? 9.829 -4.047 1.491 1 84.54 193 VAL A C 1
ATOM 1462 O O . VAL A 1 193 ? 8.66 -3.697 1.31 1 84.54 193 VAL A O 1
ATOM 1465 N N . SER A 1 194 ? 10.464 -4.046 2.691 1 85.91 194 SER A N 1
ATOM 1466 C CA . SER A 1 194 ? 9.699 -3.723 3.891 1 85.91 194 SER A CA 1
ATOM 1467 C C . SER A 1 194 ? 9.263 -2.262 3.892 1 85.91 194 SER A C 1
ATOM 1469 O O . SER A 1 194 ? 8.122 -1.949 4.238 1 85.91 194 SER A O 1
ATOM 1471 N N . LEU A 1 195 ? 10.086 -1.387 3.486 1 80.71 195 LEU A N 1
ATOM 1472 C CA . LEU A 1 195 ? 9.783 0.04 3.483 1 80.71 195 LEU A CA 1
ATOM 1473 C C . LEU A 1 195 ? 8.743 0.373 2.419 1 80.71 195 LEU A C 1
ATOM 1475 O O . LEU A 1 195 ? 7.802 1.127 2.679 1 80.71 195 LEU A O 1
ATOM 1479 N N . SER A 1 196 ? 8.938 -0.184 1.27 1 82.3 196 SER A N 1
ATOM 1480 C CA . SER A 1 196 ? 7.965 0.019 0.202 1 82.3 196 SER A CA 1
ATOM 1481 C C . SER A 1 196 ? 6.584 -0.482 0.61 1 82.3 196 SER A C 1
ATOM 1483 O O . SER A 1 196 ? 5.58 0.197 0.384 1 82.3 196 SER A O 1
ATOM 1485 N N . THR A 1 197 ? 6.607 -1.639 1.202 1 88.09 197 THR A N 1
ATOM 1486 C CA . THR A 1 197 ? 5.362 -2.223 1.689 1 88.09 197 THR A CA 1
ATOM 1487 C C . THR A 1 197 ? 4.674 -1.282 2.674 1 88.09 197 THR A C 1
ATOM 1489 O O . THR A 1 197 ? 3.472 -1.029 2.562 1 88.09 197 THR A O 1
ATOM 1492 N N . ALA A 1 198 ? 5.423 -0.725 3.503 1 87.36 198 ALA A N 1
ATOM 1493 C CA . ALA A 1 198 ? 4.889 0.176 4.521 1 87.36 198 ALA A CA 1
ATOM 1494 C C . ALA A 1 198 ? 4.356 1.46 3.893 1 87.36 198 ALA A C 1
ATOM 1496 O O . ALA A 1 198 ? 3.291 1.95 4.275 1 87.36 198 ALA A O 1
ATOM 1497 N N . GLN A 1 199 ? 5.048 2.001 2.995 1 83.93 199 GLN A N 1
ATOM 1498 C CA . GLN A 1 199 ? 4.642 3.251 2.361 1 83.93 199 GLN A CA 1
ATOM 1499 C C . GLN A 1 199 ? 3.339 3.078 1.587 1 83.93 199 GLN A C 1
ATOM 1501 O O . GLN A 1 199 ? 2.475 3.957 1.609 1 83.93 199 GLN A O 1
ATOM 1506 N N . PHE A 1 200 ? 3.213 1.987 0.931 1 85.93 200 PHE A N 1
ATOM 1507 C CA . PHE A 1 200 ? 1.965 1.696 0.236 1 85.93 200 PHE A CA 1
ATOM 1508 C C . PHE A 1 200 ? 0.822 1.519 1.227 1 85.93 200 PHE A C 1
ATOM 1510 O O . PHE A 1 200 ? -0.306 1.944 0.966 1 85.93 200 PHE A O 1
ATOM 1517 N N . ALA A 1 201 ? 1.171 0.858 2.279 1 89.46 201 ALA A N 1
ATOM 1518 C CA . ALA A 1 201 ? 0.158 0.651 3.31 1 89.46 201 ALA A CA 1
ATOM 1519 C C . ALA A 1 201 ? -0.391 1.982 3.815 1 89.46 201 ALA A C 1
ATOM 1521 O O . ALA A 1 201 ? -1.599 2.127 4.015 1 89.46 201 ALA A O 1
ATOM 1522 N N . VAL A 1 202 ? 0.457 2.901 3.95 1 90.14 202 VAL A N 1
ATOM 1523 C CA . VAL A 1 202 ? 0.07 4.222 4.434 1 90.14 202 VAL A CA 1
ATOM 1524 C C . VAL A 1 202 ? -0.852 4.895 3.42 1 90.14 202 VAL A C 1
ATOM 1526 O O . VAL A 1 202 ? -1.823 5.556 3.797 1 90.14 202 VAL A O 1
ATOM 1529 N N . GLN A 1 203 ? -0.549 4.709 2.195 1 86.3 203 GLN A N 1
ATOM 1530 C CA . GLN A 1 203 ? -1.413 5.246 1.149 1 86.3 203 GLN A CA 1
ATOM 1531 C C . GLN A 1 203 ? -2.807 4.628 1.215 1 86.3 203 GLN A C 1
ATOM 1533 O O . GLN A 1 203 ? -3.811 5.335 1.106 1 86.3 203 GLN A O 1
ATOM 1538 N N . GLY A 1 204 ? -2.8 3.358 1.341 1 85.96 204 GLY A N 1
ATOM 1539 C CA . GLY A 1 204 ? -4.078 2.677 1.471 1 85.96 204 GLY A CA 1
ATOM 1540 C C . GLY A 1 204 ? -4.874 3.127 2.682 1 85.96 204 GLY A C 1
ATOM 1541 O O . GLY A 1 204 ? -6.095 3.276 2.609 1 85.96 204 GLY A O 1
ATOM 1542 N N . LEU A 1 205 ? -4.189 3.346 3.754 1 89.42 205 LEU A N 1
ATOM 1543 C CA . LEU A 1 205 ? -4.819 3.845 4.971 1 89.42 205 LEU A CA 1
ATOM 1544 C C . LEU A 1 205 ? -5.452 5.213 4.735 1 89.42 205 LEU A C 1
ATOM 1546 O O . LEU A 1 205 ? -6.619 5.427 5.07 1 89.42 205 LEU A O 1
ATOM 1550 N N . ALA A 1 206 ? -4.727 6.102 4.15 1 88.97 206 ALA A N 1
ATOM 1551 C CA . ALA A 1 206 ? -5.212 7.458 3.905 1 88.97 206 ALA A CA 1
ATOM 1552 C C . ALA A 1 206 ? -6.425 7.448 2.98 1 88.97 206 ALA A C 1
ATOM 1554 O O . ALA A 1 206 ? -7.419 8.13 3.242 1 88.97 206 ALA A O 1
ATOM 1555 N N . GLU A 1 207 ? -6.303 6.699 1.97 1 83.12 207 GLU A N 1
ATOM 1556 C CA . GLU A 1 207 ? -7.385 6.645 0.992 1 83.12 207 GLU A CA 1
ATOM 1557 C C . GLU A 1 207 ? -8.661 6.083 1.612 1 83.12 207 GLU A C 1
ATOM 1559 O O . GLU A 1 207 ? -9.75 6.623 1.403 1 83.12 207 GLU A O 1
ATOM 1564 N N . SER A 1 208 ? -8.518 5.02 2.309 1 83.54 208 SER A N 1
ATOM 1565 C CA . SER A 1 208 ? -9.683 4.386 2.919 1 83.54 208 SER A CA 1
ATOM 1566 C C . SER A 1 208 ? -10.284 5.267 4.009 1 83.54 208 SER A C 1
ATOM 1568 O O . SER A 1 208 ? -11.507 5.372 4.126 1 83.54 208 SER A O 1
ATOM 1570 N N . LEU A 1 209 ? -9.448 5.842 4.783 1 88.76 209 LEU A N 1
ATOM 1571 C CA . LEU A 1 209 ? -9.923 6.732 5.836 1 88.76 209 LEU A CA 1
ATOM 1572 C C . LEU A 1 209 ? -10.657 7.931 5.244 1 88.76 209 LEU A C 1
ATOM 1574 O O . LEU A 1 209 ? -11.684 8.359 5.775 1 88.76 209 LEU A O 1
ATOM 1578 N N . HIS A 1 210 ? -10.111 8.5 4.205 1 87.28 210 HIS A N 1
ATOM 1579 C CA . HIS A 1 210 ? -10.766 9.604 3.513 1 87.28 210 HIS A CA 1
ATOM 1580 C C . HIS A 1 210 ? -12.178 9.223 3.082 1 87.28 210 HIS A C 1
ATOM 1582 O O . HIS A 1 210 ? -13.125 9.982 3.301 1 87.28 210 HIS A O 1
ATOM 1588 N N . THR A 1 211 ? -12.288 8.101 2.53 1 80.22 211 THR A N 1
ATOM 1589 C CA . THR A 1 211 ? -13.587 7.626 2.068 1 80.22 211 THR A CA 1
ATOM 1590 C C . THR A 1 211 ? -14.549 7.457 3.241 1 80.22 211 THR A C 1
ATOM 1592 O O . THR A 1 211 ? -15.709 7.867 3.164 1 80.22 211 THR A O 1
ATOM 1595 N N . GLU A 1 212 ? -14.064 6.898 4.269 1 82.77 212 GLU A N 1
ATOM 1596 C CA . GLU A 1 212 ? -14.893 6.685 5.452 1 82.77 212 GLU A CA 1
ATOM 1597 C C . GLU A 1 212 ? -15.374 8.011 6.035 1 82.77 212 GLU A C 1
ATOM 1599 O O . GLU A 1 212 ? -16.548 8.152 6.384 1 82.77 212 GLU A O 1
ATOM 1604 N N . LEU A 1 213 ? -14.508 8.911 6.131 1 87.16 213 LEU A N 1
ATOM 1605 C CA . LEU A 1 213 ? -14.838 10.21 6.709 1 87.16 213 LEU A CA 1
ATOM 1606 C C . LEU A 1 213 ? -15.801 10.977 5.809 1 87.16 213 LEU A C 1
ATOM 1608 O O . LEU A 1 213 ? -16.684 11.686 6.298 1 87.16 213 LEU A O 1
ATOM 1612 N N . ARG A 1 214 ? -15.616 10.809 4.583 1 81.78 214 ARG A N 1
ATOM 1613 C CA . ARG A 1 214 ? -16.526 11.445 3.636 1 81.78 214 ARG A CA 1
ATOM 1614 C C . ARG A 1 214 ? -17.933 10.869 3.758 1 81.78 214 ARG A C 1
ATOM 1616 O O . ARG A 1 214 ? -18.917 11.613 3.755 1 81.78 214 ARG A O 1
ATOM 1623 N N . HIS A 1 215 ? -18.048 9.597 3.897 1 76.9 215 HIS A N 1
ATOM 1624 C CA . HIS A 1 215 ? -19.339 8.922 3.972 1 76.9 215 HIS A CA 1
ATOM 1625 C C . HIS A 1 215 ? -20.059 9.253 5.274 1 76.9 215 HIS A C 1
ATOM 1627 O O . HIS A 1 215 ? -21.291 9.289 5.315 1 76.9 215 HIS A O 1
ATOM 1633 N N . SER A 1 216 ? -19.265 9.492 6.266 1 80.65 216 SER A N 1
ATOM 1634 C CA . SER A 1 216 ? -19.869 9.832 7.55 1 80.65 216 SER A CA 1
ATOM 1635 C C . SER A 1 216 ? -20.151 11.327 7.65 1 80.65 216 SER A C 1
ATOM 1637 O O . SER A 1 216 ? -20.565 11.818 8.702 1 80.65 216 SER A O 1
ATOM 1639 N N . ASN A 1 217 ? -19.901 12.046 6.566 1 79.31 217 ASN A N 1
ATOM 1640 C CA . ASN A 1 217 ? -20.087 13.493 6.55 1 79.31 217 ASN A CA 1
ATOM 1641 C C . ASN A 1 217 ? -19.363 14.164 7.714 1 79.31 217 ASN A C 1
ATOM 1643 O O . ASN A 1 217 ? -19.944 14.991 8.418 1 79.31 217 ASN A O 1
ATOM 1647 N N . SER A 1 218 ? -18.202 13.675 7.94 1 86.59 218 SER A N 1
ATOM 1648 C CA . SER A 1 218 ? -17.362 14.217 9.003 1 86.59 218 SER A CA 1
ATOM 1649 C C . SER A 1 218 ? -16.673 15.504 8.561 1 86.59 218 SER A C 1
ATOM 1651 O O . SER A 1 218 ? -16.4 15.693 7.374 1 86.59 218 SER A O 1
ATOM 1653 N N . ASN A 1 219 ? -16.468 16.425 9.495 1 91.62 219 ASN A N 1
ATOM 1654 C CA . ASN A 1 219 ? -15.715 17.649 9.246 1 91.62 219 ASN A CA 1
ATOM 1655 C C . ASN A 1 219 ? -14.212 17.42 9.381 1 91.62 219 ASN A C 1
ATOM 1657 O O . ASN A 1 219 ? -13.435 18.376 9.42 1 91.62 219 ASN A O 1
ATOM 1661 N N . ILE A 1 220 ? -13.902 16.203 9.532 1 93.98 220 ILE A N 1
ATOM 1662 C CA . ILE A 1 220 ? -12.498 15.829 9.656 1 93.98 220 ILE A CA 1
ATOM 1663 C C . ILE A 1 220 ? -11.892 15.631 8.268 1 93.98 220 ILE A C 1
ATOM 1665 O O . ILE A 1 220 ? -12.459 14.924 7.432 1 93.98 220 ILE A O 1
ATOM 1669 N N . ILE A 1 221 ? -10.758 16.296 8.067 1 92.99 221 ILE A N 1
ATOM 1670 C CA . ILE A 1 221 ? -10.061 16.242 6.787 1 92.99 221 ILE A CA 1
ATOM 1671 C C . ILE A 1 221 ? -8.846 15.324 6.899 1 92.99 221 ILE A C 1
ATOM 1673 O O . ILE A 1 221 ? -8.153 15.323 7.919 1 92.99 221 ILE A O 1
ATOM 1677 N N . ILE A 1 222 ? -8.631 14.56 5.873 1 91.54 222 ILE A N 1
ATOM 1678 C CA . ILE A 1 222 ? -7.426 13.744 5.77 1 91.54 222 ILE A CA 1
ATOM 1679 C C . ILE A 1 222 ? -6.606 14.186 4.56 1 91.54 222 ILE A C 1
ATOM 1681 O O . ILE A 1 222 ? -7.152 14.391 3.474 1 91.54 222 ILE A O 1
ATOM 1685 N N . SER A 1 223 ? -5.366 14.456 4.793 1 91.82 223 SER A N 1
ATOM 1686 C CA . SER A 1 223 ? -4.432 14.79 3.723 1 91.82 223 SER A CA 1
ATOM 1687 C C . SER A 1 223 ? -3.334 13.739 3.6 1 91.82 223 SER A C 1
ATOM 1689 O O . SER A 1 223 ? -2.711 13.365 4.596 1 91.82 223 SER A O 1
ATOM 1691 N N . LEU A 1 224 ? -3.221 13.228 2.438 1 88.43 224 LEU A N 1
ATOM 1692 C CA . LEU A 1 224 ? -2.086 12.365 2.126 1 88.43 224 LEU A CA 1
ATOM 1693 C C . LEU A 1 224 ? -0.981 13.151 1.429 1 88.43 224 LEU A C 1
ATOM 1695 O O . LEU A 1 224 ? -1.2 13.719 0.356 1 88.43 224 LEU A O 1
ATOM 1699 N N . VAL A 1 225 ? 0.169 13.172 2.056 1 87.28 225 VAL A N 1
ATOM 1700 C CA . VAL A 1 225 ? 1.305 13.911 1.515 1 87.28 225 VAL A CA 1
ATOM 1701 C C . VAL A 1 225 ? 2.394 12.935 1.075 1 87.28 225 VAL A C 1
ATOM 1703 O O . VAL A 1 225 ? 2.824 12.082 1.855 1 87.28 225 VAL A O 1
ATOM 1706 N N . HIS A 1 226 ? 2.719 13.046 -0.115 1 82.67 226 HIS A N 1
ATOM 1707 C CA . HIS A 1 226 ? 3.866 12.297 -0.615 1 82.67 226 HIS A CA 1
ATOM 1708 C C . HIS A 1 226 ? 5.146 13.121 -0.523 1 82.67 226 HIS A C 1
ATOM 1710 O O . HIS A 1 226 ? 5.272 14.156 -1.181 1 82.67 226 HIS A O 1
ATOM 1716 N N . VAL A 1 227 ? 6.016 12.607 0.382 1 78.51 227 VAL A N 1
ATOM 1717 C CA . VAL A 1 227 ? 7.286 13.308 0.535 1 78.51 227 VAL A CA 1
ATOM 1718 C C . VAL A 1 227 ? 8.386 12.555 -0.21 1 78.51 227 VAL A C 1
ATOM 1720 O O . VAL A 1 227 ? 8.618 11.371 0.044 1 78.51 227 VAL A O 1
ATOM 1723 N N . TYR A 1 228 ? 8.905 12.975 -1.181 1 66.13 228 TYR A N 1
ATOM 1724 C CA . TYR A 1 228 ? 9.901 12.302 -2.007 1 66.13 228 TYR A CA 1
ATOM 1725 C C . TYR A 1 228 ? 11.312 12.623 -1.531 1 66.13 228 TYR A C 1
ATOM 1727 O O . TYR A 1 228 ? 11.562 13.706 -0.995 1 66.13 228 TYR A O 1
ATOM 1735 N N . PRO A 1 229 ? 12.181 11.428 -1.25 1 55.51 229 PRO A N 1
ATOM 1736 C CA . PRO A 1 229 ? 13.48 11.38 -0.574 1 55.51 229 PRO A CA 1
ATOM 1737 C C . PRO A 1 229 ? 14.303 12.648 -0.786 1 55.51 229 PRO A C 1
ATOM 1739 O O . PRO A 1 229 ? 15.221 12.93 -0.012 1 55.51 229 PRO A O 1
ATOM 1742 N N . PHE A 1 230 ? 14.314 13.328 -1.767 1 52.69 230 PHE A N 1
ATOM 1743 C CA . PHE A 1 230 ? 15.433 14.242 -1.962 1 52.69 230 PHE A CA 1
ATOM 1744 C C . PHE A 1 230 ? 15.502 15.262 -0.832 1 52.69 230 PHE A C 1
ATOM 1746 O O . PHE A 1 230 ? 16.063 16.347 -1.001 1 52.69 230 PHE A O 1
ATOM 1753 N N . ILE A 1 231 ? 14.831 14.8 0.214 1 47.71 231 ILE A N 1
ATOM 1754 C CA . ILE A 1 231 ? 14.917 15.753 1.315 1 47.71 231 ILE A CA 1
ATOM 1755 C C . ILE A 1 231 ? 16.107 15.405 2.207 1 47.71 231 ILE A C 1
ATOM 1757 O O . ILE A 1 231 ? 16.074 14.411 2.936 1 47.71 231 ILE A O 1
ATOM 1761 N N . VAL A 1 232 ? 17.373 15.304 1.587 1 45.67 232 VAL A N 1
ATOM 1762 C CA . VAL A 1 232 ? 18.603 14.993 2.306 1 45.67 232 VAL A CA 1
ATOM 1763 C C . VAL A 1 232 ? 18.991 16.169 3.2 1 45.67 232 VAL A C 1
ATOM 1765 O O . VAL A 1 232 ? 18.689 17.322 2.885 1 45.67 232 VAL A O 1
ATOM 1768 N N . GLY A 1 233 ? 19.141 15.825 4.333 1 42.16 233 GLY A N 1
ATOM 1769 C CA . GLY A 1 233 ? 19.931 16.782 5.092 1 42.16 233 GLY A CA 1
ATOM 1770 C C . GLY A 1 233 ? 21.103 17.342 4.309 1 42.16 233 GLY A C 1
ATOM 1771 O O . GLY A 1 233 ? 21.559 16.731 3.341 1 42.16 233 GLY A O 1
ATOM 1772 N N . ALA A 1 234 ? 21.465 18.588 4.451 1 39.34 234 ALA A N 1
ATOM 1773 C CA . ALA A 1 234 ? 22.607 19.329 3.921 1 39.34 234 ALA A CA 1
ATOM 1774 C C . ALA A 1 234 ? 23.819 18.417 3.747 1 39.34 234 ALA A C 1
ATOM 1776 O O . ALA A 1 234 ? 24.607 18.593 2.815 1 39.34 234 ALA A O 1
ATOM 1777 N N . GLU A 1 235 ? 24.005 17.482 4.539 1 37.65 235 GLU A N 1
ATOM 1778 C CA . GLU A 1 235 ? 25.292 16.796 4.609 1 37.65 235 GLU A CA 1
ATOM 1779 C C . GLU A 1 235 ? 25.37 15.664 3.588 1 37.65 235 GLU A C 1
ATOM 1781 O O . GLU A 1 235 ? 26.462 15.223 3.225 1 37.65 235 GLU A O 1
ATOM 1786 N N . VAL A 1 236 ? 24.33 15.057 3.267 1 38.08 236 VAL A N 1
ATOM 1787 C CA . VAL A 1 236 ? 24.453 13.881 2.412 1 38.08 236 VAL A CA 1
ATOM 1788 C C . VAL A 1 236 ? 24.299 14.288 0.948 1 38.08 236 VAL A C 1
ATOM 1790 O O . VAL A 1 236 ? 24.4 13.449 0.051 1 38.08 236 VAL A O 1
ATOM 1793 N N . ALA A 1 237 ? 23.918 15.359 0.653 1 42.34 237 ALA A N 1
ATOM 1794 C CA . ALA A 1 237 ? 23.887 15.913 -0.699 1 42.34 237 ALA A CA 1
ATOM 1795 C C . ALA A 1 237 ? 25.124 15.497 -1.49 1 42.34 237 ALA A C 1
ATOM 1797 O O . ALA A 1 237 ? 25.058 15.317 -2.708 1 42.34 237 ALA A O 1
ATOM 1798 N N . LYS A 1 238 ? 26.201 15.381 -0.791 1 40.43 238 LYS A N 1
ATOM 1799 C CA . LYS A 1 238 ? 27.443 15.195 -1.537 1 40.43 238 LYS A CA 1
ATOM 1800 C C . LYS A 1 238 ? 27.561 13.766 -2.06 1 40.43 238 LYS A C 1
ATOM 1802 O O . LYS A 1 238 ? 28.355 13.494 -2.963 1 40.43 238 LYS A O 1
ATOM 1807 N N . ASP A 1 239 ? 27.057 12.874 -1.364 1 36.92 239 ASP A N 1
ATOM 1808 C CA . ASP A 1 239 ? 27.522 11.521 -1.653 1 36.92 239 ASP A CA 1
ATOM 1809 C C . ASP A 1 239 ? 26.573 10.808 -2.614 1 36.92 239 ASP A C 1
ATOM 1811 O O . ASP A 1 239 ? 26.804 9.654 -2.98 1 36.92 239 ASP A O 1
ATOM 1815 N N . ILE A 1 240 ? 25.391 11.01 -2.489 1 38.86 240 ILE A N 1
ATOM 1816 C CA . ILE A 1 240 ? 24.622 10.038 -3.258 1 38.86 240 ILE A CA 1
ATOM 1817 C C . ILE A 1 240 ? 24.855 10.259 -4.751 1 38.86 240 ILE A C 1
ATOM 1819 O O . ILE A 1 240 ? 24.515 11.316 -5.288 1 38.86 240 ILE A O 1
ATOM 1823 N N . ARG A 1 241 ? 25.797 9.678 -5.224 1 34.7 241 ARG A N 1
ATOM 1824 C CA . ARG A 1 241 ? 25.994 9.548 -6.664 1 34.7 241 ARG A CA 1
ATOM 1825 C C . ARG A 1 241 ? 24.69 9.178 -7.363 1 34.7 241 ARG A C 1
ATOM 1827 O O . ARG A 1 241 ? 24.398 7.997 -7.559 1 34.7 241 ARG A O 1
ATOM 1834 N N . PHE A 1 242 ? 23.55 9.704 -6.975 1 40.22 242 PHE A N 1
ATOM 1835 C CA . PHE A 1 242 ? 22.463 9.349 -7.88 1 40.22 242 PHE A CA 1
ATOM 1836 C C . PHE A 1 242 ? 22.855 9.617 -9.328 1 40.22 242 PHE A C 1
ATOM 1838 O O . PHE A 1 242 ? 23.517 10.615 -9.623 1 40.22 242 PHE A O 1
ATOM 1845 N N . ARG A 1 243 ? 23.137 8.788 -10.041 1 39.11 243 ARG A N 1
ATOM 1846 C CA . ARG A 1 243 ? 23.341 9.251 -11.409 1 39.11 243 ARG A CA 1
ATOM 1847 C C . ARG A 1 243 ? 22.528 10.51 -11.688 1 39.11 243 ARG A C 1
ATOM 1849 O O . ARG A 1 243 ? 22.996 11.419 -12.377 1 39.11 243 ARG A O 1
ATOM 1856 N N . ILE A 1 244 ? 21.181 10.327 -11.676 1 38.92 244 ILE A N 1
ATOM 1857 C CA . ILE A 1 244 ? 20.444 11.574 -11.851 1 38.92 244 ILE A CA 1
ATOM 1858 C C . ILE A 1 244 ? 20.384 12.328 -10.525 1 38.92 244 ILE A C 1
ATOM 1860 O O . ILE A 1 244 ? 19.556 12.019 -9.664 1 38.92 244 ILE A O 1
ATOM 1864 N N . PRO A 1 245 ? 21.356 12.299 -9.681 1 41.36 245 PRO A N 1
ATOM 1865 C CA . PRO A 1 245 ? 21.397 13.149 -8.489 1 41.36 245 PRO A CA 1
ATOM 1866 C C . PRO A 1 245 ? 20.264 14.172 -8.455 1 41.36 245 PRO A C 1
ATOM 1868 O O . PRO A 1 245 ? 19.557 14.282 -7.449 1 41.36 245 PRO A O 1
ATOM 1871 N N . SER A 1 246 ? 20.603 15.448 -8.999 1 43.04 246 SER A N 1
ATOM 1872 C CA . SER A 1 246 ? 20.385 16.891 -8.97 1 43.04 246 SER A CA 1
ATOM 1873 C C . SER A 1 246 ? 18.964 17.244 -9.395 1 43.04 246 SER A C 1
ATOM 1875 O O . SER A 1 246 ? 18.525 18.383 -9.226 1 43.04 246 SER A O 1
ATOM 1877 N N . TYR A 1 247 ? 18.477 16.41 -10.258 1 46.08 247 TYR A N 1
ATOM 1878 C CA . TYR A 1 247 ? 17.413 17.137 -10.942 1 46.08 247 TYR A CA 1
ATOM 1879 C C . TYR A 1 247 ? 16.208 17.329 -10.028 1 46.08 247 TYR A C 1
ATOM 1881 O O . TYR A 1 247 ? 15.478 18.315 -10.153 1 46.08 247 TYR A O 1
ATOM 1889 N N . PHE A 1 248 ? 16.042 16.299 -9.222 1 51.96 248 PHE A N 1
ATOM 1890 C CA . PHE A 1 248 ? 14.961 16.68 -8.322 1 51.96 248 PHE A CA 1
ATOM 1891 C C . PHE A 1 248 ? 15.512 17.323 -7.055 1 51.96 248 PHE A C 1
ATOM 1893 O O . PHE A 1 248 ? 14.749 17.791 -6.207 1 51.96 248 PHE A O 1
ATOM 1900 N N . GLY A 1 249 ? 16.656 17.777 -7.098 1 54.27 249 GLY A N 1
ATOM 1901 C CA . GLY A 1 249 ? 17.315 18.522 -6.038 1 54.27 249 GLY A CA 1
ATOM 1902 C C . GLY A 1 249 ? 16.909 18.068 -4.648 1 54.27 249 GLY A C 1
ATOM 1903 O O . GLY A 1 249 ? 16.037 17.21 -4.5 1 54.27 249 GLY A O 1
ATOM 1904 N N . THR A 1 250 ? 17.685 18.205 -3.636 1 65.39 250 THR A N 1
ATOM 1905 C CA . THR A 1 250 ? 17.417 18.018 -2.215 1 65.39 250 THR A CA 1
ATOM 1906 C C . THR A 1 250 ? 16.646 19.208 -1.649 1 65.39 250 THR A C 1
ATOM 1908 O O . THR A 1 250 ? 16.777 20.33 -2.141 1 65.39 250 THR A O 1
ATOM 1911 N N . MET A 1 251 ? 15.663 18.918 -0.825 1 75.79 251 MET A N 1
ATOM 1912 C CA . MET A 1 251 ? 14.901 19.967 -0.152 1 75.79 251 MET A CA 1
ATOM 1913 C C . MET A 1 251 ? 15.145 19.937 1.352 1 75.79 251 MET A C 1
ATOM 1915 O O . MET A 1 251 ? 15.084 18.875 1.975 1 75.79 251 MET A O 1
ATOM 1919 N N . PRO A 1 252 ? 15.639 21.14 1.865 1 81.03 252 PRO A N 1
ATOM 1920 C CA . PRO A 1 252 ? 15.766 21.187 3.324 1 81.03 252 PRO A CA 1
ATOM 1921 C C . PRO A 1 252 ? 14.467 20.824 4.041 1 81.03 252 PRO A C 1
ATOM 1923 O O . PRO A 1 252 ? 13.378 21.095 3.528 1 81.03 252 PRO A O 1
ATOM 1926 N N . ALA A 1 253 ? 14.639 20.285 5.217 1 86.03 253 ALA A N 1
ATOM 1927 C CA . ALA A 1 253 ? 13.486 19.872 6.013 1 86.03 253 ALA A CA 1
ATOM 1928 C C . ALA A 1 253 ? 12.552 21.049 6.279 1 86.03 253 ALA A C 1
ATOM 1930 O O . ALA A 1 253 ? 11.329 20.889 6.294 1 86.03 253 ALA A O 1
ATOM 1931 N N . ALA A 1 254 ? 13.121 22.251 6.464 1 90.42 254 ALA A N 1
ATOM 1932 C CA . ALA A 1 254 ? 12.336 23.45 6.751 1 90.42 254 ALA A CA 1
ATOM 1933 C C . ALA A 1 254 ? 11.439 23.814 5.571 1 90.42 254 ALA A C 1
ATOM 1935 O O . ALA A 1 254 ? 10.271 24.165 5.757 1 90.42 254 ALA A O 1
ATOM 1936 N N . GLU A 1 255 ? 12.004 23.678 4.396 1 90 255 GLU A N 1
ATOM 1937 C CA . GLU A 1 255 ? 11.23 23.983 3.197 1 90 255 GLU A CA 1
ATOM 1938 C C . GLU A 1 255 ? 10.143 22.938 2.96 1 90 255 GLU A C 1
ATOM 1940 O O . GLU A 1 255 ? 9.023 23.276 2.571 1 90 255 GLU A O 1
ATOM 1945 N N . ALA A 1 256 ? 10.484 21.742 3.197 1 88.04 256 ALA A N 1
ATOM 1946 C CA . ALA A 1 256 ? 9.491 20.678 3.075 1 88.04 256 ALA A CA 1
ATOM 1947 C C . ALA A 1 256 ? 8.334 20.893 4.047 1 88.04 256 ALA A C 1
ATOM 1949 O O . ALA A 1 256 ? 7.167 20.76 3.671 1 88.04 256 ALA A O 1
ATOM 1950 N N . ALA A 1 257 ? 8.671 21.27 5.275 1 93.13 257 ALA A N 1
ATOM 1951 C CA . ALA A 1 257 ? 7.657 21.511 6.299 1 93.13 257 ALA A CA 1
ATOM 1952 C C . ALA A 1 257 ? 6.722 22.645 5.888 1 93.13 257 ALA A C 1
ATOM 1954 O O . ALA A 1 257 ? 5.504 22.546 6.059 1 93.13 257 ALA A O 1
ATOM 1955 N N . LYS A 1 258 ? 7.308 23.693 5.349 1 94.87 258 LYS A N 1
ATOM 1956 C CA . LYS A 1 258 ? 6.509 24.825 4.888 1 94.87 258 LYS A CA 1
ATOM 1957 C C . LYS A 1 258 ? 5.532 24.4 3.796 1 94.87 258 LYS A C 1
ATOM 1959 O O . LYS A 1 258 ? 4.354 24.763 3.833 1 94.87 258 LYS A O 1
ATOM 1964 N N . GLN A 1 259 ? 6.002 23.619 2.86 1 93.58 259 GLN A N 1
ATOM 1965 C CA . GLN A 1 259 ? 5.154 23.168 1.762 1 93.58 259 GLN A CA 1
ATOM 1966 C C . GLN A 1 259 ? 4.058 22.232 2.262 1 93.58 259 GLN A C 1
ATOM 1968 O O . GLN A 1 259 ? 2.925 22.28 1.778 1 93.58 259 GLN A O 1
ATOM 1973 N N . ILE A 1 260 ? 4.407 21.423 3.164 1 94.6 260 ILE A N 1
ATOM 1974 C CA . ILE A 1 260 ? 3.428 20.511 3.747 1 94.6 260 ILE A CA 1
ATOM 1975 C C . ILE A 1 260 ? 2.316 21.31 4.422 1 94.6 260 ILE A C 1
ATOM 1977 O O . ILE A 1 260 ? 1.132 21.059 4.187 1 94.6 260 ILE A O 1
ATOM 1981 N N . LEU A 1 261 ? 2.672 22.305 5.246 1 97.33 261 LEU A N 1
ATOM 1982 C CA . LEU A 1 261 ? 1.679 23.096 5.965 1 97.33 261 LEU A CA 1
ATOM 1983 C C . LEU A 1 261 ? 0.833 23.916 4.998 1 97.33 261 LEU A C 1
ATOM 1985 O O . LEU A 1 261 ? -0.362 24.118 5.228 1 97.33 261 LEU A O 1
ATOM 1989 N N . ASP A 1 262 ? 1.476 24.373 3.892 1 96.34 262 ASP A N 1
ATOM 1990 C CA . ASP A 1 262 ? 0.696 25.083 2.884 1 96.34 262 ASP A CA 1
ATOM 1991 C C . ASP A 1 262 ? -0.376 24.178 2.281 1 96.34 262 ASP A C 1
ATOM 1993 O O . ASP A 1 262 ? -1.518 24.601 2.09 1 96.34 262 ASP A O 1
ATOM 1997 N N . GLY A 1 263 ? -0.002 22.946 1.971 1 95.32 263 GLY A N 1
ATOM 1998 C CA . GLY A 1 263 ? -0.978 21.998 1.456 1 95.32 263 GLY A CA 1
ATOM 1999 C C . GLY A 1 263 ? -2.091 21.694 2.441 1 95.32 263 GLY A C 1
ATOM 2000 O O . GLY A 1 263 ? -3.255 21.572 2.052 1 95.32 263 GLY A O 1
ATOM 2001 N N . VAL A 1 264 ? -1.705 21.603 3.7 1 96.42 264 VAL A N 1
ATOM 2002 C CA . VAL A 1 264 ? -2.669 21.329 4.76 1 96.42 264 VAL A CA 1
ATOM 2003 C C . VAL A 1 264 ? -3.627 22.509 4.905 1 96.42 264 VAL A C 1
ATOM 2005 O O . VAL A 1 264 ? -4.842 22.322 5.005 1 96.42 264 VAL A O 1
ATOM 2008 N N . ARG A 1 265 ? -3.101 23.724 4.891 1 97.67 265 ARG A N 1
ATOM 2009 C CA . ARG A 1 265 ? -3.902 24.934 5.049 1 97.67 265 ARG A CA 1
ATOM 2010 C C . ARG A 1 265 ? -4.826 25.139 3.853 1 97.67 265 ARG A C 1
ATOM 2012 O O . ARG A 1 265 ? -5.816 25.867 3.944 1 97.67 265 ARG A O 1
ATOM 2019 N N . ARG A 1 266 ? -4.52 24.507 2.731 1 95.76 266 ARG A N 1
ATOM 2020 C CA . ARG A 1 266 ? -5.357 24.618 1.541 1 95.76 266 ARG A CA 1
ATOM 2021 C C . ARG A 1 266 ? -6.335 23.452 1.448 1 95.76 266 ARG A C 1
ATOM 2023 O O . ARG A 1 266 ? -7.111 23.36 0.494 1 95.76 266 ARG A O 1
ATOM 2030 N N . ASN A 1 267 ? -6.227 22.507 2.346 1 94.39 267 ASN A N 1
ATOM 2031 C CA . ASN A 1 267 ? -7.105 21.348 2.467 1 94.39 267 ASN A CA 1
ATOM 2032 C C . ASN A 1 267 ? -6.983 20.423 1.26 1 94.39 267 ASN A C 1
ATOM 2034 O O . ASN A 1 267 ? -7.984 19.892 0.776 1 94.39 267 ASN A O 1
ATOM 2038 N N . TYR A 1 268 ? -5.744 20.324 0.755 1 92.08 268 TYR A N 1
ATOM 2039 C CA . TYR A 1 268 ? -5.527 19.341 -0.301 1 92.08 268 TYR A CA 1
ATOM 2040 C C . TYR A 1 268 ? -5.689 17.922 0.233 1 92.08 268 TYR A C 1
ATOM 2042 O O . TYR A 1 268 ? -5.144 17.583 1.286 1 92.08 268 TYR A O 1
ATOM 2050 N N . ALA A 1 269 ? -6.414 17.146 -0.496 1 89.7 269 ALA A N 1
ATOM 2051 C CA . ALA A 1 269 ? -6.606 15.757 -0.089 1 89.7 269 ALA A CA 1
ATOM 2052 C C . ALA A 1 269 ? -5.34 14.937 -0.321 1 89.7 269 ALA A C 1
ATOM 2054 O O . ALA A 1 269 ? -5.063 13.99 0.418 1 89.7 269 ALA A O 1
ATOM 2055 N N . GLU A 1 270 ? -4.663 15.226 -1.364 1 89.52 270 GLU A N 1
ATOM 2056 C CA . GLU A 1 270 ? -3.425 14.549 -1.739 1 89.52 270 GLU A CA 1
ATOM 2057 C C . GLU A 1 270 ? -2.486 15.491 -2.487 1 89.52 270 GLU A C 1
ATOM 2059 O O . GLU A 1 270 ? -2.912 16.209 -3.394 1 89.52 270 GLU A O 1
ATOM 2064 N N . PHE A 1 271 ? -1.226 15.503 -2.074 1 88.93 271 PHE A N 1
ATOM 2065 C CA . PHE A 1 271 ? -0.231 16.299 -2.783 1 88.93 271 PHE A CA 1
ATOM 2066 C C . PHE A 1 271 ? 1.177 15.797 -2.483 1 88.93 271 PHE A C 1
ATOM 2068 O O . PHE A 1 271 ? 1.36 14.903 -1.655 1 88.93 271 PHE A O 1
ATOM 2075 N N . SER A 1 272 ? 2.09 16.3 -3.248 1 86.78 272 SER A N 1
ATOM 2076 C CA . SER A 1 272 ? 3.468 15.863 -3.047 1 86.78 272 SER A CA 1
ATOM 2077 C C . SER A 1 272 ? 4.39 17.048 -2.777 1 86.78 272 SER A C 1
ATOM 2079 O O . SER A 1 272 ? 4.042 18.192 -3.075 1 86.78 272 SER A O 1
ATOM 2081 N N . VAL A 1 273 ? 5.397 16.746 -2.099 1 84.11 273 VAL A N 1
ATOM 2082 C CA . VAL A 1 273 ? 6.497 17.679 -1.881 1 84.11 273 VAL A CA 1
ATOM 2083 C C . VAL A 1 273 ? 7.795 17.083 -2.423 1 84.11 273 VAL A C 1
ATOM 2085 O O . VAL A 1 273 ? 8.325 16.121 -1.862 1 84.11 273 VAL A O 1
ATOM 2088 N N . PRO A 1 274 ? 8.313 17.582 -3.636 1 81.26 274 PRO A N 1
ATOM 2089 C CA . PRO A 1 274 ? 7.808 18.711 -4.422 1 81.26 274 PRO A CA 1
ATOM 2090 C C . PRO A 1 274 ? 6.495 18.395 -5.134 1 81.26 274 PRO A C 1
ATOM 2092 O O . PRO A 1 274 ? 6.205 17.228 -5.412 1 81.26 274 PRO A O 1
ATOM 2095 N N . GLY A 1 275 ? 5.682 19.434 -5.5 1 78.99 275 GLY A N 1
ATOM 2096 C CA . GLY A 1 275 ? 4.307 19.311 -5.958 1 78.99 275 GLY A CA 1
ATOM 2097 C C . GLY A 1 275 ? 4.183 18.592 -7.287 1 78.99 275 GLY A C 1
ATOM 2098 O O . GLY A 1 275 ? 3.208 17.874 -7.522 1 78.99 275 GLY A O 1
ATOM 2099 N N . TYR A 1 276 ? 5.134 18.713 -8.141 1 75.94 276 TYR A N 1
ATOM 2100 C CA . TYR A 1 276 ? 5.013 18.181 -9.494 1 75.94 276 TYR A CA 1
ATOM 2101 C C . TYR A 1 276 ? 5.234 16.673 -9.508 1 75.94 276 TYR A C 1
ATOM 2103 O O . TYR A 1 276 ? 4.884 15.997 -10.479 1 75.94 276 TYR A O 1
ATOM 2111 N N . LEU A 1 277 ? 5.735 16.135 -8.513 1 76.57 277 LEU A N 1
ATOM 2112 C CA . LEU A 1 277 ? 6.108 14.724 -8.524 1 76.57 277 LEU A CA 1
ATOM 2113 C C . LEU A 1 277 ? 4.876 13.835 -8.393 1 76.57 277 LEU A C 1
ATOM 2115 O O . LEU A 1 277 ? 4.882 12.688 -8.845 1 76.57 277 LEU A O 1
ATOM 2119 N N . LEU A 1 278 ? 3.886 14.36 -7.738 1 77.44 278 LEU A N 1
ATOM 2120 C CA . LEU A 1 278 ? 2.648 13.592 -7.662 1 77.44 278 LEU A CA 1
ATOM 2121 C C . LEU A 1 278 ? 2.118 13.274 -9.056 1 77.44 278 LEU A C 1
ATOM 2123 O O . LEU A 1 278 ? 1.733 12.137 -9.334 1 77.44 278 LEU A O 1
ATOM 2127 N N . TYR A 1 279 ? 2.158 14.209 -9.919 1 73.51 279 TYR A N 1
ATOM 2128 C CA . TYR A 1 279 ? 1.628 14.047 -11.268 1 73.51 279 TYR A CA 1
ATOM 2129 C C . TYR A 1 279 ? 2.516 13.125 -12.096 1 73.51 279 TYR A C 1
ATOM 2131 O O . TYR A 1 279 ? 2.02 12.341 -12.909 1 73.51 279 TYR A O 1
ATOM 2139 N N . LEU A 1 280 ? 3.767 13.261 -11.831 1 71.83 280 LEU A N 1
ATOM 2140 C CA . LEU A 1 280 ? 4.686 12.345 -12.499 1 71.83 280 LEU A CA 1
ATOM 2141 C C . LEU A 1 280 ? 4.423 10.904 -12.074 1 71.83 280 LEU A C 1
ATOM 2143 O O . LEU A 1 280 ? 4.447 9.993 -12.904 1 71.83 280 LEU A O 1
ATOM 2147 N N . GLY A 1 281 ? 4.141 10.734 -10.819 1 71.76 281 GLY A N 1
ATOM 2148 C CA . GLY A 1 281 ? 3.807 9.412 -10.314 1 71.76 281 GLY A CA 1
ATOM 2149 C C . GLY A 1 281 ? 2.56 8.828 -10.95 1 71.76 281 GLY A C 1
ATOM 2150 O O . GLY A 1 281 ? 2.509 7.631 -11.244 1 71.76 281 GLY A O 1
ATOM 2151 N N . HIS A 1 282 ? 1.607 9.66 -11.142 1 71.71 282 HIS A N 1
ATOM 2152 C CA . HIS A 1 282 ? 0.369 9.212 -11.769 1 71.71 282 HIS A CA 1
ATOM 2153 C C . HIS A 1 282 ? 0.609 8.765 -13.208 1 71.71 282 HIS A C 1
ATOM 2155 O O . HIS A 1 282 ? 0.022 7.781 -13.663 1 71.71 282 HIS A O 1
ATOM 2161 N N . ILE A 1 283 ? 1.431 9.462 -13.872 1 69.59 283 ILE A N 1
ATOM 2162 C CA . ILE A 1 283 ? 1.737 9.121 -15.257 1 69.59 283 ILE A CA 1
ATOM 2163 C C . ILE A 1 283 ? 2.472 7.784 -15.309 1 69.59 283 ILE A C 1
ATOM 2165 O O . ILE A 1 283 ? 2.177 6.939 -16.157 1 69.59 283 ILE A O 1
ATOM 2169 N N . PHE A 1 284 ? 3.285 7.61 -14.361 1 69.5 284 PHE A N 1
ATOM 2170 C CA . PHE A 1 284 ? 4.074 6.386 -14.296 1 69.5 284 PHE A CA 1
ATOM 2171 C C . PHE A 1 284 ? 3.18 5.178 -14.047 1 69.5 284 PHE A C 1
ATOM 2173 O O . PHE A 1 284 ? 3.463 4.079 -14.529 1 69.5 284 PHE A O 1
ATOM 2180 N N . ARG A 1 285 ? 2.18 5.402 -13.414 1 69.04 285 ARG A N 1
ATOM 2181 C CA . ARG A 1 285 ? 1.317 4.296 -13.013 1 69.04 285 ARG A CA 1
ATOM 2182 C C . ARG A 1 285 ? 0.478 3.803 -14.188 1 69.04 285 ARG A C 1
ATOM 2184 O O . ARG A 1 285 ? 0.022 2.658 -14.195 1 69.04 285 ARG A O 1
ATOM 2191 N N . ILE A 1 286 ? 0.35 4.625 -15.177 1 73.1 286 ILE A N 1
ATOM 2192 C CA . ILE A 1 286 ? -0.51 4.235 -16.289 1 73.1 286 ILE A CA 1
ATOM 2193 C C . ILE A 1 286 ? 0.327 3.571 -17.38 1 73.1 286 ILE A C 1
ATOM 2195 O O . ILE A 1 286 ? -0.213 2.904 -18.267 1 73.1 286 ILE A O 1
ATOM 2199 N N . LEU A 1 287 ? 1.582 3.723 -17.266 1 75.66 287 LEU A N 1
ATOM 2200 C CA . LEU A 1 287 ? 2.473 3.134 -18.26 1 75.66 287 LEU A CA 1
ATOM 2201 C C . LEU A 1 287 ? 2.599 1.628 -18.053 1 75.66 287 LEU A C 1
ATOM 2203 O O . LEU A 1 287 ? 2.465 1.139 -16.929 1 75.66 287 LEU A O 1
ATOM 2207 N N . PRO A 1 288 ? 2.787 0.935 -19.156 1 75.51 288 PRO A N 1
ATOM 2208 C CA . PRO A 1 288 ? 3.1 -0.486 -18.988 1 75.51 288 PRO A CA 1
ATOM 2209 C C . PRO A 1 288 ? 4.254 -0.727 -18.018 1 75.51 288 PRO A C 1
ATOM 2211 O O . PRO A 1 288 ? 5.143 0.119 -17.888 1 75.51 288 PRO A O 1
ATOM 2214 N N . LYS A 1 289 ? 4.166 -1.816 -17.395 1 75.28 289 LYS A N 1
ATOM 2215 C CA . LYS A 1 289 ? 5.125 -2.113 -16.335 1 75.28 289 LYS A CA 1
ATOM 2216 C C . LYS A 1 289 ? 6.56 -1.995 -16.841 1 75.28 289 LYS A C 1
ATOM 2218 O O . LYS A 1 289 ? 7.433 -1.486 -16.135 1 75.28 289 LYS A O 1
ATOM 2223 N N . LYS A 1 290 ? 6.778 -2.479 -18.039 1 75.59 290 LYS A N 1
ATOM 2224 C CA . LYS A 1 290 ? 8.125 -2.373 -18.591 1 75.59 290 LYS A CA 1
ATOM 2225 C C . LYS A 1 290 ? 8.584 -0.919 -18.647 1 75.59 290 LYS A C 1
ATOM 2227 O O . LYS A 1 290 ? 9.734 -0.613 -18.326 1 75.59 290 LYS A O 1
ATOM 2232 N N . ALA A 1 291 ? 7.661 -0.024 -19.095 1 75.89 291 ALA A N 1
ATOM 2233 C CA . ALA A 1 291 ? 7.972 1.402 -19.157 1 75.89 291 ALA A CA 1
ATOM 2234 C C . ALA A 1 291 ? 8.201 1.974 -17.761 1 75.89 291 ALA A C 1
ATOM 2236 O O . ALA A 1 291 ? 9.099 2.796 -17.561 1 75.89 291 ALA A O 1
ATOM 2237 N N . SER A 1 292 ? 7.358 1.477 -16.894 1 73.04 292 SER A N 1
ATOM 2238 C CA . SER A 1 292 ? 7.52 1.935 -15.518 1 73.04 292 SER A CA 1
ATOM 2239 C C . SER A 1 292 ? 8.88 1.533 -14.957 1 73.04 292 SER A C 1
ATOM 2241 O O . SER A 1 292 ? 9.521 2.314 -14.251 1 73.04 292 SER A O 1
ATOM 2243 N N . PHE A 1 293 ? 9.356 0.387 -15.377 1 73.06 293 PHE A N 1
ATOM 2244 C CA . PHE A 1 293 ? 10.657 -0.09 -14.923 1 73.06 293 PHE A CA 1
ATOM 2245 C C . PHE A 1 293 ? 11.781 0.735 -15.538 1 73.06 293 PHE A C 1
ATOM 2247 O O . PHE A 1 293 ? 12.77 1.042 -14.869 1 73.06 293 PHE A O 1
ATOM 2254 N N . MET A 1 294 ? 11.618 1.047 -16.758 1 70.09 294 MET A N 1
ATOM 2255 C CA . MET A 1 294 ? 12.623 1.85 -17.447 1 70.09 294 MET A CA 1
ATOM 2256 C C . MET A 1 294 ? 12.774 3.217 -16.787 1 70.09 294 MET A C 1
ATOM 2258 O O . MET A 1 294 ? 13.889 3.718 -16.636 1 70.09 294 MET A O 1
ATOM 2262 N N . LEU A 1 295 ? 11.682 3.723 -16.479 1 68.54 295 LEU A N 1
ATOM 2263 C CA . LEU A 1 295 ? 11.696 5.034 -15.84 1 68.54 295 LEU A CA 1
ATOM 2264 C C . LEU A 1 295 ? 12.342 4.96 -14.461 1 68.54 295 LEU A C 1
ATOM 2266 O O . LEU A 1 295 ? 13.125 5.837 -14.089 1 68.54 295 LEU A O 1
ATOM 2270 N N . ARG A 1 296 ? 12.012 3.918 -13.822 1 66.29 296 ARG A N 1
ATOM 2271 C CA . ARG A 1 296 ? 12.591 3.728 -12.496 1 66.29 296 ARG A CA 1
ATOM 2272 C C . ARG A 1 296 ? 14.105 3.564 -12.578 1 66.29 296 ARG A C 1
ATOM 2274 O O . ARG A 1 296 ? 14.837 4.07 -11.724 1 66.29 296 ARG A O 1
ATOM 2281 N N . ASP A 1 297 ? 14.486 2.8 -13.568 1 64.72 297 ASP A N 1
ATOM 2282 C CA . ASP A 1 297 ? 15.914 2.569 -13.76 1 64.72 297 ASP A CA 1
ATOM 2283 C C . ASP A 1 297 ? 16.645 3.874 -14.069 1 64.72 297 ASP A C 1
ATOM 2285 O O . ASP A 1 297 ? 17.796 4.057 -13.666 1 64.72 297 ASP A O 1
ATOM 2289 N N . LEU A 1 298 ? 15.946 4.616 -14.917 1 62.54 298 LEU A N 1
ATOM 2290 C CA . LEU A 1 298 ? 16.555 5.891 -15.28 1 62.54 298 LEU A CA 1
ATOM 2291 C C . LEU A 1 298 ? 16.64 6.817 -14.07 1 62.54 298 LEU A C 1
ATOM 2293 O O . LEU A 1 298 ? 17.644 7.507 -13.881 1 62.54 298 LEU A O 1
ATOM 2297 N N . LEU A 1 299 ? 15.394 6.748 -13.527 1 56.1 299 LEU A N 1
ATOM 2298 C CA . LEU A 1 299 ? 15.379 7.675 -12.4 1 56.1 299 LEU A CA 1
ATOM 2299 C C . LEU A 1 299 ? 16.265 7.167 -11.267 1 56.1 299 LEU A C 1
ATOM 2301 O O . LEU A 1 299 ? 16.646 7.934 -10.38 1 56.1 299 LEU A O 1
ATOM 2305 N N . ASP A 1 300 ? 16.916 5.992 -11.678 1 50.93 300 ASP A N 1
ATOM 2306 C CA . ASP A 1 300 ? 17.921 5.422 -10.786 1 50.93 300 ASP A CA 1
ATOM 2307 C C . ASP A 1 300 ? 17.64 5.795 -9.333 1 50.93 300 ASP A C 1
ATOM 2309 O O . ASP A 1 300 ? 18.568 5.985 -8.544 1 50.93 300 ASP A O 1
ATOM 2313 N N . THR A 1 301 ? 16.583 6.601 -9.201 1 43.89 301 THR A N 1
ATOM 2314 C CA . THR A 1 301 ? 16.463 7.305 -7.929 1 43.89 301 THR A CA 1
ATOM 2315 C C . THR A 1 301 ? 16.053 6.344 -6.816 1 43.89 301 THR A C 1
ATOM 2317 O O . THR A 1 301 ? 16.068 6.708 -5.639 1 43.89 301 THR A O 1
ATOM 2320 N N . GLY A 1 302 ? 16.196 5.093 -6.986 1 42.51 302 GLY A N 1
ATOM 2321 C CA . GLY A 1 302 ? 15.71 4.311 -5.86 1 42.51 302 GLY A CA 1
ATOM 2322 C C . GLY A 1 302 ? 14.262 4.602 -5.512 1 42.51 302 GLY A C 1
ATOM 2323 O O . GLY A 1 302 ? 13.793 4.239 -4.431 1 42.51 302 GLY A O 1
ATOM 2324 N N . VAL A 1 303 ? 13.579 5.608 -6.224 1 38.48 303 VAL A N 1
ATOM 2325 C CA . VAL A 1 303 ? 12.281 6.12 -5.799 1 38.48 303 VAL A CA 1
ATOM 2326 C C . VAL A 1 303 ? 11.166 5.283 -6.423 1 38.48 303 VAL A C 1
ATOM 2328 O O . VAL A 1 303 ? 11.182 5.014 -7.626 1 38.48 303 VAL A O 1
ATOM 2331 N N . ASP A 1 304 ? 10.525 4.352 -5.871 1 38.26 304 ASP A N 1
ATOM 2332 C CA . ASP A 1 304 ? 9.354 3.631 -6.36 1 38.26 304 ASP A CA 1
ATOM 2333 C C . ASP A 1 304 ? 8.12 4.531 -6.371 1 38.26 304 ASP A C 1
ATOM 2335 O O . ASP A 1 304 ? 7.735 5.079 -5.336 1 38.26 304 ASP A O 1
ATOM 2339 N N . PHE A 1 305 ? 7.805 5.199 -7.487 1 35.94 305 PHE A N 1
ATOM 2340 C CA . PHE A 1 305 ? 6.588 5.998 -7.565 1 35.94 305 PHE A CA 1
ATOM 2341 C C . PHE A 1 305 ? 5.352 5.114 -7.453 1 35.94 305 PHE A C 1
ATOM 2343 O O . PHE A 1 305 ? 5.039 4.356 -8.374 1 35.94 305 PHE A O 1
ATOM 2350 N N . GLY A 1 306 ? 5.068 4.372 -6.437 1 32.86 306 GLY A N 1
ATOM 2351 C CA . GLY A 1 306 ? 3.867 3.553 -6.38 1 32.86 306 GLY A CA 1
ATOM 2352 C C . GLY A 1 306 ? 3.007 3.668 -7.624 1 32.86 306 GLY A C 1
ATOM 2353 O O . GLY A 1 306 ? 3.125 4.634 -8.38 1 32.86 306 GLY A O 1
ATOM 2354 N N . MET B 1 1 ? 31.082 25.152 -16.249 1 61.22 1 MET B N 1
ATOM 2355 C CA . MET B 1 1 ? 30.094 25.39 -17.297 1 61.22 1 MET B CA 1
ATOM 2356 C C . MET B 1 1 ? 30.01 24.199 -18.246 1 61.22 1 MET B C 1
ATOM 2358 O O . MET B 1 1 ? 28.918 23.701 -18.529 1 61.22 1 MET B O 1
ATOM 2362 N N . LEU B 1 2 ? 31.174 23.697 -18.672 1 63.47 2 LEU B N 1
ATOM 2363 C CA . LEU B 1 2 ? 31.198 22.588 -19.619 1 63.47 2 LEU B CA 1
ATOM 2364 C C . LEU B 1 2 ? 30.675 21.31 -18.973 1 63.47 2 LEU B C 1
ATOM 2366 O O . LEU B 1 2 ? 29.957 20.536 -19.61 1 63.47 2 LEU B O 1
ATOM 2370 N N . LEU B 1 3 ? 30.907 21.189 -17.786 1 65.72 3 LEU B N 1
ATOM 2371 C CA . LEU B 1 3 ? 30.468 19.993 -17.076 1 65.72 3 LEU B CA 1
ATOM 2372 C C . LEU B 1 3 ? 28.956 20.003 -16.877 1 65.72 3 LEU B C 1
ATOM 2374 O O . LEU B 1 3 ? 28.306 18.959 -16.971 1 65.72 3 LEU B O 1
ATOM 2378 N N . ARG B 1 4 ? 28.543 21.176 -16.659 1 66.98 4 ARG B N 1
ATOM 2379 C CA . ARG B 1 4 ? 27.095 21.3 -16.525 1 66.98 4 ARG B CA 1
ATOM 2380 C C . ARG B 1 4 ? 26.396 21.027 -17.853 1 66.98 4 ARG B C 1
ATOM 2382 O O . ARG B 1 4 ? 25.348 20.378 -17.887 1 66.98 4 ARG B O 1
ATOM 2389 N N . LEU B 1 5 ? 27.095 21.571 -18.866 1 67.67 5 LEU B N 1
ATOM 2390 C CA . LEU B 1 5 ? 26.528 21.348 -20.192 1 67.67 5 LEU B CA 1
ATOM 2391 C C . LEU B 1 5 ? 26.574 19.869 -20.561 1 67.67 5 LEU B C 1
ATOM 2393 O O . LEU B 1 5 ? 25.622 19.339 -21.137 1 67.67 5 LEU B O 1
ATOM 2397 N N . TYR B 1 6 ? 27.676 19.299 -20.282 1 69.23 6 TYR B N 1
ATOM 2398 C CA . TYR B 1 6 ? 27.803 17.867 -20.525 1 69.23 6 TYR B CA 1
ATOM 2399 C C . TYR B 1 6 ? 26.748 17.087 -19.749 1 69.23 6 TYR B C 1
ATOM 2401 O O . TYR B 1 6 ? 26.103 16.19 -20.297 1 69.23 6 TYR B O 1
ATOM 2409 N N . SER B 1 7 ? 26.588 17.503 -18.598 1 69.97 7 SER B N 1
ATOM 2410 C CA . SER B 1 7 ? 25.594 16.835 -17.763 1 69.97 7 SER B CA 1
ATOM 2411 C C . SER B 1 7 ? 24.187 17.027 -18.318 1 69.97 7 SER B C 1
ATOM 2413 O O . SER B 1 7 ? 23.362 16.113 -18.263 1 69.97 7 SER B O 1
ATOM 2415 N N . LEU B 1 8 ? 24.062 18.091 -18.894 1 73.81 8 LEU B N 1
ATOM 2416 C CA . LEU B 1 8 ? 22.756 18.382 -19.475 1 73.81 8 LEU B CA 1
ATOM 2417 C C . LEU B 1 8 ? 22.522 17.55 -20.731 1 73.81 8 LEU B C 1
ATOM 2419 O O . LEU B 1 8 ? 21.418 17.046 -20.95 1 73.81 8 LEU B O 1
ATOM 2423 N N . VAL B 1 9 ? 23.579 17.482 -21.499 1 76.28 9 VAL B N 1
ATOM 2424 C CA . VAL B 1 9 ? 23.467 16.708 -22.731 1 76.28 9 VAL B CA 1
ATOM 2425 C C . VAL B 1 9 ? 23.206 15.241 -22.398 1 76.28 9 VAL B C 1
ATOM 2427 O O . VAL B 1 9 ? 22.354 14.599 -23.017 1 76.28 9 VAL B O 1
ATOM 2430 N N . ILE B 1 10 ? 23.852 14.747 -21.529 1 75.21 10 ILE B N 1
ATOM 2431 C CA . ILE B 1 10 ? 23.669 13.356 -21.129 1 75.21 10 ILE B CA 1
ATOM 2432 C C . ILE B 1 10 ? 22.253 13.156 -20.593 1 75.21 10 ILE B C 1
ATOM 2434 O O . ILE B 1 10 ? 21.613 12.141 -20.877 1 75.21 10 ILE B O 1
ATOM 2438 N N . LEU B 1 11 ? 21.807 14.135 -19.942 1 73.58 11 LEU B N 1
ATOM 2439 C CA . LEU B 1 11 ? 20.449 14.061 -19.416 1 73.58 11 LEU B CA 1
ATOM 2440 C C . LEU B 1 11 ? 19.428 14.031 -20.549 1 73.58 11 LEU B C 1
ATOM 2442 O O . LEU B 1 11 ? 18.466 13.261 -20.504 1 73.58 11 LEU B O 1
ATOM 2446 N N . ILE B 1 12 ? 19.758 14.845 -21.442 1 76.79 12 ILE B N 1
ATOM 2447 C CA . ILE B 1 12 ? 18.834 14.917 -22.569 1 76.79 12 ILE B CA 1
ATOM 2448 C C . ILE B 1 12 ? 18.837 13.59 -23.324 1 76.79 12 ILE B C 1
ATOM 2450 O O . ILE B 1 12 ? 17.778 13.077 -23.695 1 76.79 12 ILE B O 1
ATOM 2454 N N . VAL B 1 13 ? 20.017 13.052 -23.539 1 79.43 13 VAL B N 1
ATOM 2455 C CA . VAL B 1 13 ? 20.125 11.772 -24.232 1 79.43 13 VAL B CA 1
ATOM 2456 C C . VAL B 1 13 ? 19.402 10.689 -23.434 1 79.43 13 VAL B C 1
ATOM 2458 O O . VAL B 1 13 ? 18.688 9.861 -24.004 1 79.43 13 VAL B O 1
ATOM 2461 N N . ASP B 1 14 ? 19.555 10.731 -22.209 1 74.68 14 ASP B N 1
ATOM 2462 C CA . ASP B 1 14 ? 18.902 9.752 -21.345 1 74.68 14 ASP B CA 1
ATOM 2463 C C . ASP B 1 14 ? 17.383 9.896 -21.404 1 74.68 14 ASP B C 1
ATOM 2465 O O . ASP B 1 14 ? 16.66 8.897 -21.433 1 74.68 14 ASP B O 1
ATOM 2469 N N . LEU B 1 15 ? 16.998 11.1 -21.458 1 77.21 15 LEU B N 1
ATOM 2470 C CA . LEU B 1 15 ? 15.563 11.357 -21.49 1 77.21 15 LEU B CA 1
ATOM 2471 C C . LEU B 1 15 ? 14.961 10.918 -22.82 1 77.21 15 LEU B C 1
ATOM 2473 O O . LEU B 1 15 ? 13.876 10.332 -22.852 1 77.21 15 LEU B O 1
ATOM 2477 N N . VAL B 1 16 ? 15.743 11.203 -23.831 1 81.6 16 VAL B N 1
ATOM 2478 C CA . VAL B 1 16 ? 15.273 10.818 -25.158 1 81.6 16 VAL B CA 1
ATOM 2479 C C . VAL B 1 16 ? 15.233 9.296 -25.271 1 81.6 16 VAL B C 1
ATOM 2481 O O . VAL B 1 16 ? 14.261 8.73 -25.777 1 81.6 16 VAL B O 1
ATOM 2484 N N . THR B 1 17 ? 16.221 8.65 -24.856 1 80.16 17 THR B N 1
ATOM 2485 C CA . THR B 1 17 ? 16.261 7.192 -24.868 1 80.16 17 THR B CA 1
ATOM 2486 C C . THR B 1 17 ? 15.122 6.613 -24.035 1 80.16 17 THR B C 1
ATOM 2488 O O . THR B 1 17 ? 14.506 5.617 -24.421 1 80.16 17 THR B O 1
ATOM 2491 N N . LEU B 1 18 ? 14.909 7.288 -22.977 1 79.15 18 LEU B N 1
ATOM 2492 C CA . LEU B 1 18 ? 13.819 6.849 -22.112 1 79.15 18 LEU B CA 1
ATOM 2493 C C . LEU B 1 18 ? 12.475 6.989 -22.818 1 79.15 18 LEU B C 1
ATOM 2495 O O . LEU B 1 18 ? 11.646 6.077 -22.769 1 79.15 18 LEU B O 1
ATOM 2499 N N . LEU B 1 19 ? 12.331 8.107 -23.443 1 83.03 19 LEU B N 1
ATOM 2500 C CA . LEU B 1 19 ? 11.064 8.353 -24.123 1 83.03 19 LEU B CA 1
ATOM 2501 C C . LEU B 1 19 ? 10.849 7.348 -25.25 1 83.03 19 LEU B C 1
ATOM 2503 O O . LEU B 1 19 ? 9.734 6.861 -25.449 1 83.03 19 LEU B O 1
ATOM 2507 N N . PHE B 1 20 ? 11.909 7.033 -25.887 1 85.39 20 PHE B N 1
ATOM 2508 C CA . PHE B 1 20 ? 11.827 6.026 -26.938 1 85.39 20 PHE B CA 1
ATOM 2509 C C . PHE B 1 20 ? 11.517 4.654 -26.35 1 85.39 20 PHE B C 1
ATOM 2511 O O . PHE B 1 20 ? 10.711 3.904 -26.904 1 85.39 20 PHE B O 1
ATOM 2518 N N . GLY B 1 21 ? 12.174 4.394 -25.325 1 81.85 21 GLY B N 1
ATOM 2519 C CA . GLY B 1 21 ? 11.9 3.139 -24.643 1 81.85 21 GLY B CA 1
ATOM 2520 C C . GLY B 1 21 ? 10.46 3.013 -24.182 1 81.85 21 GLY B C 1
ATOM 2521 O O . GLY B 1 21 ? 9.846 1.954 -24.328 1 81.85 21 GLY B O 1
ATOM 2522 N N . ILE B 1 22 ? 9.993 4.054 -23.698 1 82.59 22 ILE B N 1
ATOM 2523 C CA . ILE B 1 22 ? 8.612 4.082 -23.227 1 82.59 22 ILE B CA 1
ATOM 2524 C C . ILE B 1 22 ? 7.66 3.902 -24.407 1 82.59 22 ILE B C 1
ATOM 2526 O O . ILE B 1 22 ? 6.689 3.146 -24.32 1 82.59 22 ILE B O 1
ATOM 2530 N N . PHE B 1 23 ? 7.961 4.607 -25.426 1 86.23 23 PHE B N 1
ATOM 2531 C CA . PHE B 1 23 ? 7.143 4.497 -26.628 1 86.23 23 PHE B CA 1
ATOM 2532 C C . PHE B 1 23 ? 7.105 3.058 -27.128 1 86.23 23 PHE B C 1
ATOM 2534 O O . PHE B 1 23 ? 6.033 2.524 -27.42 1 86.23 23 PHE B O 1
ATOM 2541 N N . PHE B 1 24 ? 8.178 2.415 -27.186 1 87.16 24 PHE B N 1
ATOM 2542 C CA . PHE B 1 24 ? 8.255 1.034 -27.646 1 87.16 24 PHE B CA 1
ATOM 2543 C C . PHE B 1 24 ? 7.514 0.104 -26.693 1 87.16 24 PHE B C 1
ATOM 2545 O O . PHE B 1 24 ? 6.845 -0.836 -27.128 1 87.16 24 PHE B O 1
ATOM 2552 N N . ALA B 1 25 ? 7.666 0.361 -25.443 1 84.35 25 ALA B N 1
ATOM 2553 C CA . ALA B 1 25 ? 6.972 -0.455 -24.45 1 84.35 25 ALA B CA 1
ATOM 2554 C C . ALA B 1 25 ? 5.459 -0.352 -24.617 1 84.35 25 ALA B C 1
ATOM 2556 O O . ALA B 1 25 ? 4.743 -1.345 -24.466 1 84.35 25 ALA B O 1
ATOM 2557 N N . ILE B 1 26 ? 5.008 0.767 -24.911 1 85.04 26 ILE B N 1
ATOM 2558 C CA . ILE B 1 26 ? 3.581 0.992 -25.115 1 85.04 26 ILE B CA 1
ATOM 2559 C C . ILE B 1 26 ? 3.118 0.263 -26.374 1 85.04 26 ILE B C 1
ATOM 2561 O O . ILE B 1 26 ? 2.065 -0.379 -26.375 1 85.04 26 ILE B O 1
ATOM 2565 N N . LEU B 1 27 ? 3.931 0.327 -27.372 1 87.98 27 LEU B N 1
ATOM 2566 C CA . LEU B 1 27 ? 3.6 -0.358 -28.617 1 87.98 27 LEU B CA 1
ATOM 2567 C C . LEU B 1 27 ? 3.535 -1.867 -28.406 1 87.98 27 LEU B C 1
ATOM 2569 O O . LEU B 1 27 ? 2.625 -2.53 -28.91 1 87.98 27 LEU B O 1
ATOM 2573 N N . ILE B 1 28 ? 4.414 -2.326 -27.708 1 86.62 28 ILE B N 1
ATOM 2574 C CA . ILE B 1 28 ? 4.45 -3.758 -27.432 1 86.62 28 ILE B CA 1
ATOM 2575 C C . ILE B 1 28 ? 3.235 -4.152 -26.594 1 86.62 28 ILE B C 1
ATOM 2577 O O . ILE B 1 28 ? 2.612 -5.187 -26.841 1 86.62 28 ILE B O 1
ATOM 2581 N N . ALA B 1 29 ? 2.928 -3.344 -25.631 1 83.48 29 ALA B N 1
ATOM 2582 C CA . ALA B 1 29 ? 1.763 -3.614 -24.791 1 83.48 29 ALA B CA 1
ATOM 2583 C C . ALA B 1 29 ? 0.483 -3.642 -25.621 1 83.48 29 ALA B C 1
ATOM 2585 O O . ALA B 1 29 ? -0.381 -4.497 -25.413 1 83.48 29 ALA B O 1
ATOM 2586 N N . LEU B 1 30 ? 0.415 -2.727 -26.484 1 83.17 30 LEU B N 1
ATOM 2587 C CA . LEU B 1 30 ? -0.748 -2.683 -27.363 1 83.17 30 LEU B CA 1
ATOM 2588 C C . LEU B 1 30 ? -0.786 -3.905 -28.275 1 83.17 30 LEU B C 1
ATOM 2590 O O . LEU B 1 30 ? -1.852 -4.48 -28.505 1 83.17 30 LEU B O 1
ATOM 2594 N N . TYR B 1 31 ? 0.368 -4.301 -28.814 1 87.86 31 TYR B N 1
ATOM 2595 C CA . TYR B 1 31 ? 0.478 -5.497 -29.642 1 87.86 31 TYR B CA 1
ATOM 2596 C C . TYR B 1 31 ? 0.05 -6.738 -28.867 1 87.86 31 TYR B C 1
ATOM 2598 O O . TYR B 1 31 ? -0.643 -7.605 -29.405 1 87.86 31 TYR B O 1
ATOM 2606 N N . ARG B 1 32 ? 0.344 -6.824 -27.63 1 86.77 32 ARG B N 1
ATOM 2607 C CA . ARG B 1 32 ? 0.095 -7.996 -26.796 1 86.77 32 ARG B CA 1
ATOM 2608 C C . ARG B 1 32 ? -1.376 -8.087 -26.406 1 86.77 32 ARG B C 1
ATOM 2610 O O . ARG B 1 32 ? -1.847 -9.145 -25.984 1 86.77 32 ARG B O 1
ATOM 2617 N N . ILE B 1 33 ? -2.041 -6.97 -26.494 1 81.9 33 ILE B N 1
ATOM 2618 C CA . ILE B 1 33 ? -3.482 -7.009 -26.267 1 81.9 33 ILE B CA 1
ATOM 2619 C C . ILE B 1 33 ? -4.147 -7.887 -27.323 1 81.9 33 ILE B C 1
ATOM 2621 O O . ILE B 1 33 ? -5.08 -8.635 -27.02 1 81.9 33 ILE B O 1
ATOM 2625 N N . PHE B 1 34 ? -3.587 -7.885 -28.445 1 87.48 34 PHE B N 1
ATOM 2626 C CA . PHE B 1 34 ? -4.163 -8.634 -29.556 1 87.48 34 PHE B CA 1
ATOM 2627 C C . PHE B 1 34 ? -3.506 -10.003 -29.684 1 87.48 34 PHE B C 1
ATOM 2629 O O . PHE B 1 34 ? -4.132 -10.955 -30.154 1 87.48 34 PHE B O 1
ATOM 2636 N N . ARG B 1 35 ? -2.29 -10.087 -29.313 1 91.48 35 ARG B N 1
ATOM 2637 C CA . ARG B 1 35 ? -1.552 -11.345 -29.372 1 91.48 35 ARG B CA 1
ATOM 2638 C C . ARG B 1 35 ? -0.855 -11.633 -28.047 1 91.48 35 ARG B C 1
ATOM 2640 O O . ARG B 1 35 ? 0.357 -11.445 -27.923 1 91.48 35 ARG B O 1
ATOM 2647 N N . PRO B 1 36 ? -1.566 -12.175 -27.168 1 91.4 36 PRO B N 1
ATOM 2648 C CA . PRO B 1 36 ? -0.949 -12.461 -25.871 1 91.4 36 PRO B CA 1
ATOM 2649 C C . PRO B 1 36 ? 0.157 -13.51 -25.962 1 91.4 36 PRO B C 1
ATOM 2651 O O . PRO B 1 36 ? 0.167 -14.323 -26.89 1 91.4 36 PRO B O 1
ATOM 2654 N N . PRO B 1 37 ? 1.123 -13.467 -25.123 1 92.2 37 PRO B N 1
ATOM 2655 C CA . PRO B 1 37 ? 2.168 -14.494 -25.098 1 92.2 37 PRO B CA 1
ATOM 2656 C C . PRO B 1 37 ? 1.606 -15.904 -24.929 1 92.2 37 PRO B C 1
ATOM 2658 O O . PRO B 1 37 ? 0.531 -16.078 -24.35 1 92.2 37 PRO B O 1
ATOM 2661 N N . PRO B 1 38 ? 2.347 -16.833 -25.446 1 94.14 38 PRO B N 1
ATOM 2662 C CA . PRO B 1 38 ? 1.889 -18.217 -25.306 1 94.14 38 PRO B CA 1
ATOM 2663 C C . PRO B 1 38 ? 1.922 -18.707 -23.86 1 94.14 38 PRO B C 1
ATOM 2665 O O . PRO B 1 38 ? 2.704 -18.2 -23.051 1 94.14 38 PRO B O 1
ATOM 2668 N N . LEU B 1 39 ? 1.138 -19.686 -23.553 1 96.53 39 LEU B N 1
ATOM 2669 C CA . LEU B 1 39 ? 1.07 -20.269 -22.217 1 96.53 39 LEU B CA 1
ATOM 2670 C C . LEU B 1 39 ? 2.236 -21.222 -21.981 1 96.53 39 LEU B C 1
ATOM 2672 O O . LEU B 1 39 ? 2.457 -22.147 -22.766 1 96.53 39 LEU B O 1
ATOM 2676 N N . LYS B 1 40 ? 3.007 -21.017 -21.005 1 96.29 40 LYS B N 1
ATOM 2677 C CA . LYS B 1 40 ? 4.094 -21.935 -20.676 1 96.29 40 LYS B CA 1
ATOM 2678 C C . LYS B 1 40 ? 3.573 -23.158 -19.927 1 96.29 40 LYS B C 1
ATOM 2680 O O . LYS B 1 40 ? 2.533 -23.094 -19.27 1 96.29 40 LYS B O 1
ATOM 2685 N N . SER B 1 41 ? 4.324 -24.24 -20.053 1 96.94 41 SER B N 1
ATOM 2686 C CA . SER B 1 41 ? 3.992 -25.463 -19.329 1 96.94 41 SER B CA 1
ATOM 2687 C C . SER B 1 41 ? 4.379 -25.357 -17.858 1 96.94 41 SER B C 1
ATOM 2689 O O . SER B 1 41 ? 5.425 -24.796 -17.525 1 96.94 41 SER B O 1
ATOM 2691 N N . LEU B 1 42 ? 3.542 -25.953 -17.019 1 97.12 42 LEU B N 1
ATOM 2692 C CA . LEU B 1 42 ? 3.836 -25.978 -15.591 1 97.12 42 LEU B CA 1
ATOM 2693 C C . LEU B 1 42 ? 4.112 -27.402 -15.118 1 97.12 42 LEU B C 1
ATOM 2695 O O . LEU B 1 42 ? 4.203 -27.654 -13.914 1 97.12 42 LEU B O 1
ATOM 2699 N N . ARG B 1 43 ? 4.202 -28.282 -16.05 1 95.83 43 ARG B N 1
ATOM 2700 C CA . ARG B 1 43 ? 4.394 -29.687 -15.707 1 95.83 43 ARG B CA 1
ATOM 2701 C C . ARG B 1 43 ? 5.682 -29.887 -14.915 1 95.83 43 ARG B C 1
ATOM 2703 O O . ARG B 1 43 ? 6.737 -29.378 -15.297 1 95.83 43 ARG B O 1
ATOM 2710 N N . GLY B 1 44 ? 5.594 -30.533 -13.767 1 94.8 44 GLY B N 1
ATOM 2711 C CA . GLY B 1 44 ? 6.762 -30.874 -12.971 1 94.8 44 GLY B CA 1
ATOM 2712 C C . GLY B 1 44 ? 7.109 -29.818 -11.938 1 94.8 44 GLY B C 1
ATOM 2713 O O . GLY B 1 44 ? 8.001 -30.02 -11.111 1 94.8 44 GLY B O 1
ATOM 2714 N N . GLU B 1 45 ? 6.455 -28.718 -11.982 1 97.21 45 GLU B N 1
ATOM 2715 C CA . GLU B 1 45 ? 6.679 -27.681 -10.98 1 97.21 45 GLU B CA 1
ATOM 2716 C C . GLU B 1 45 ? 6.125 -28.098 -9.621 1 97.21 45 GLU B C 1
ATOM 2718 O O . GLU B 1 45 ? 5.282 -28.993 -9.536 1 97.21 45 GLU B O 1
ATOM 2723 N N . VAL B 1 46 ? 6.633 -27.56 -8.585 1 98.3 46 VAL B N 1
ATOM 2724 C CA . VAL B 1 46 ? 6.121 -27.721 -7.228 1 98.3 46 VAL B CA 1
ATOM 2725 C C . VAL B 1 46 ? 5.525 -26.402 -6.741 1 98.3 46 VAL B C 1
ATOM 2727 O O . VAL B 1 46 ? 6.236 -25.404 -6.606 1 98.3 46 VAL B O 1
ATOM 2730 N N . ALA B 1 47 ? 4.216 -26.433 -6.483 1 98.47 47 ALA B N 1
ATOM 2731 C CA . ALA B 1 47 ? 3.513 -25.215 -6.087 1 98.47 47 ALA B CA 1
ATOM 2732 C C . ALA B 1 47 ? 3.073 -25.286 -4.627 1 98.47 47 ALA B C 1
ATOM 2734 O O . ALA B 1 47 ? 2.572 -26.317 -4.173 1 98.47 47 ALA B O 1
ATOM 2735 N N . MET B 1 48 ? 3.344 -24.285 -3.922 1 98.56 48 MET B N 1
ATOM 2736 C CA . MET B 1 48 ? 2.785 -24.088 -2.588 1 98.56 48 MET B CA 1
ATOM 2737 C C . MET B 1 48 ? 1.592 -23.138 -2.632 1 98.56 48 MET B C 1
ATOM 2739 O O . MET B 1 48 ? 1.739 -21.966 -2.982 1 98.56 48 MET B O 1
ATOM 2743 N N . VAL B 1 49 ? 0.416 -23.632 -2.332 1 97.9 49 VAL B N 1
ATOM 2744 C CA . VAL B 1 49 ? -0.802 -22.829 -2.307 1 97.9 49 VAL B CA 1
ATOM 2745 C C . VAL B 1 49 ? -1.25 -22.614 -0.863 1 97.9 49 VAL B C 1
ATOM 2747 O O . VAL B 1 49 ? -1.71 -23.549 -0.203 1 97.9 49 VAL B O 1
ATOM 2750 N N . VAL B 1 50 ? -1.093 -21.412 -0.421 1 97.2 50 VAL B N 1
ATOM 2751 C CA . VAL B 1 50 ? -1.504 -21.046 0.931 1 97.2 50 VAL B CA 1
ATOM 2752 C C . VAL B 1 50 ? -2.959 -20.583 0.921 1 97.2 50 VAL B C 1
ATOM 2754 O O . VAL B 1 50 ? -3.339 -19.726 0.119 1 97.2 50 VAL B O 1
ATOM 2757 N N . GLY B 1 51 ? -3.743 -21.051 1.876 1 94.49 51 GLY B N 1
ATOM 2758 C CA . GLY B 1 51 ? -5.179 -20.831 1.827 1 94.49 51 GLY B CA 1
ATOM 2759 C C . GLY B 1 51 ? -5.888 -21.732 0.833 1 94.49 51 GLY B C 1
ATOM 2760 O O . GLY B 1 51 ? -6.766 -21.282 0.095 1 94.49 51 GLY B O 1
ATOM 2761 N N . ALA B 1 52 ? -5.505 -22.941 0.756 1 95.07 52 ALA B N 1
ATOM 2762 C CA . ALA B 1 52 ? -5.968 -23.88 -0.262 1 95.07 52 ALA B CA 1
ATOM 2763 C C . ALA B 1 52 ? -7.312 -24.49 0.125 1 95.07 52 ALA B C 1
ATOM 2765 O O . ALA B 1 52 ? -7.911 -25.233 -0.656 1 95.07 52 ALA B O 1
ATOM 2766 N N . GLY B 1 53 ? -7.827 -24.122 1.25 1 91.62 53 GLY B N 1
ATOM 2767 C CA . GLY B 1 53 ? -9.002 -24.811 1.761 1 91.62 53 GLY B CA 1
ATOM 2768 C C . GLY B 1 53 ? -10.302 -24.272 1.195 1 91.62 53 GLY B C 1
ATOM 2769 O O . GLY B 1 53 ? -11.347 -24.917 1.303 1 91.62 53 GLY B O 1
ATOM 2770 N N . ARG B 1 54 ? -10.271 -23.102 0.617 1 87.16 54 ARG B N 1
ATOM 2771 C CA . ARG B 1 54 ? -11.528 -22.54 0.133 1 87.16 54 ARG B CA 1
ATOM 2772 C C . ARG B 1 54 ? -11.283 -21.533 -0.985 1 87.16 54 ARG B C 1
ATOM 2774 O O . ARG B 1 54 ? -10.138 -21.165 -1.257 1 87.16 54 ARG B O 1
ATOM 2781 N N . GLY B 1 55 ? -12.35 -21.281 -1.733 1 87.05 55 GLY B N 1
ATOM 2782 C CA . GLY B 1 55 ? -12.375 -20.176 -2.678 1 87.05 55 GLY B CA 1
ATOM 2783 C C . GLY B 1 55 ? -11.395 -20.348 -3.823 1 87.05 55 GLY B C 1
ATOM 2784 O O . GLY B 1 55 ? -11.368 -21.395 -4.472 1 87.05 55 GLY B O 1
ATOM 2785 N N . ILE B 1 56 ? -10.748 -19.311 -4.077 1 88.86 56 ILE B N 1
ATOM 2786 C CA . ILE B 1 56 ? -9.818 -19.27 -5.2 1 88.86 56 ILE B CA 1
ATOM 2787 C C . ILE B 1 56 ? -8.643 -20.207 -4.932 1 88.86 56 ILE B C 1
ATOM 2789 O O . ILE B 1 56 ? -8.138 -20.858 -5.849 1 88.86 56 ILE B O 1
ATOM 2793 N N . GLY B 1 57 ? -8.25 -20.328 -3.647 1 93.83 57 GLY B N 1
ATOM 2794 C CA . GLY B 1 57 ? -7.145 -21.204 -3.292 1 93.83 57 GLY B CA 1
ATOM 2795 C C . GLY B 1 57 ? -7.414 -22.663 -3.609 1 93.83 57 GLY B C 1
ATOM 2796 O O . GLY B 1 57 ? -6.55 -23.356 -4.15 1 93.83 57 GLY B O 1
ATOM 2797 N N . ARG B 1 58 ? -8.582 -23.07 -3.273 1 94.4 58 ARG B N 1
ATOM 2798 C CA . ARG B 1 58 ? -8.979 -24.439 -3.585 1 94.4 58 ARG B CA 1
ATOM 2799 C C . ARG B 1 58 ? -8.959 -24.686 -5.089 1 94.4 58 ARG B C 1
ATOM 2801 O O . ARG B 1 58 ? -8.374 -25.667 -5.555 1 94.4 58 ARG B O 1
ATOM 2808 N N . GLU B 1 59 ? -9.555 -23.776 -5.849 1 94.07 59 GLU B N 1
ATOM 2809 C CA . GLU B 1 59 ? -9.658 -23.931 -7.297 1 94.07 59 GLU B CA 1
ATOM 2810 C C . GLU B 1 59 ? -8.284 -23.869 -7.958 1 94.07 59 GLU B C 1
ATOM 2812 O O . GLU B 1 59 ? -8.023 -24.586 -8.926 1 94.07 59 GLU B O 1
ATOM 2817 N N . LEU B 1 60 ? -7.418 -23.075 -7.439 1 95.84 60 LEU B N 1
ATOM 2818 C CA . LEU B 1 60 ? -6.057 -23.007 -7.96 1 95.84 60 LEU B CA 1
ATOM 2819 C C . LEU B 1 60 ? -5.335 -24.336 -7.767 1 95.84 60 LEU B C 1
ATOM 2821 O O . LEU B 1 60 ? -4.68 -24.831 -8.688 1 95.84 60 LEU B O 1
ATOM 2825 N N . ALA B 1 61 ? -5.479 -24.87 -6.559 1 97.14 61 ALA B N 1
ATOM 2826 C CA . ALA B 1 61 ? -4.836 -26.149 -6.268 1 97.14 61 ALA B CA 1
ATOM 2827 C C . ALA B 1 61 ? -5.309 -27.233 -7.232 1 97.14 61 ALA B C 1
ATOM 2829 O O . ALA B 1 61 ? -4.497 -27.978 -7.785 1 97.14 61 ALA B O 1
ATOM 2830 N N . ILE B 1 62 ? -6.556 -27.3 -7.497 1 96.96 62 ILE B N 1
ATOM 2831 C CA . ILE B 1 62 ? -7.152 -28.305 -8.37 1 96.96 62 ILE B CA 1
ATOM 2832 C C . ILE B 1 62 ? -6.639 -28.119 -9.796 1 96.96 62 ILE B C 1
ATOM 2834 O O . ILE B 1 62 ? -6.17 -29.072 -10.423 1 96.96 62 ILE B O 1
ATOM 2838 N N . HIS B 1 63 ? -6.655 -26.908 -10.312 1 97.09 63 HIS B N 1
ATOM 2839 C CA . HIS B 1 63 ? -6.234 -26.626 -11.68 1 97.09 63 HIS B CA 1
ATOM 2840 C C . HIS B 1 63 ? -4.744 -26.895 -11.865 1 97.09 63 HIS B C 1
ATOM 2842 O O . HIS B 1 63 ? -4.326 -27.406 -12.906 1 97.09 63 HIS B O 1
ATOM 2848 N N . LEU B 1 64 ? -3.984 -26.542 -10.887 1 98.04 64 LEU B N 1
ATOM 2849 C CA . LEU B 1 64 ? -2.547 -26.786 -10.954 1 98.04 64 LEU B CA 1
ATOM 2850 C C . LEU B 1 64 ? -2.254 -28.278 -11.064 1 98.04 64 LEU B C 1
ATOM 2852 O O . LEU B 1 64 ? -1.411 -28.692 -11.864 1 98.04 64 LEU B O 1
ATOM 2856 N N . CYS B 1 65 ? -2.946 -29.09 -10.311 1 97.47 65 CYS B N 1
ATOM 2857 C CA . CYS B 1 65 ? -2.768 -30.536 -10.374 1 97.47 65 CYS B CA 1
ATOM 2858 C C . CYS B 1 65 ? -3.141 -31.072 -11.751 1 97.47 65 CYS B C 1
ATOM 2860 O O . CYS B 1 65 ? -2.482 -31.974 -12.27 1 97.47 65 CYS B O 1
ATOM 2862 N N . GLN B 1 66 ? -4.168 -30.475 -12.328 1 96.89 66 GLN B N 1
ATOM 2863 C CA . GLN B 1 66 ? -4.601 -30.875 -13.663 1 96.89 66 GLN B CA 1
ATOM 2864 C C . GLN B 1 66 ? -3.528 -30.569 -14.704 1 96.89 66 GLN B C 1
ATOM 2866 O O . GLN B 1 66 ? -3.463 -31.223 -15.747 1 96.89 66 GLN B O 1
ATOM 2871 N N . LEU B 1 67 ? -2.655 -29.626 -14.402 1 96.81 67 LEU B N 1
ATOM 2872 C CA . LEU B 1 67 ? -1.6 -29.212 -15.321 1 96.81 67 LEU B CA 1
ATOM 2873 C C . LEU B 1 67 ? -0.306 -29.968 -15.038 1 96.81 67 LEU B C 1
ATOM 2875 O O . LEU B 1 67 ? 0.743 -29.643 -15.6 1 96.81 67 LEU B O 1
ATOM 2879 N N . GLY B 1 68 ? -0.379 -30.937 -14.073 1 96.94 68 GLY B N 1
ATOM 2880 C CA . GLY B 1 68 ? 0.767 -31.787 -13.791 1 96.94 68 GLY B CA 1
ATOM 2881 C C . GLY B 1 68 ? 1.697 -31.208 -12.742 1 96.94 68 GLY B C 1
ATOM 2882 O O . GLY B 1 68 ? 2.86 -31.606 -12.648 1 96.94 68 GLY B O 1
ATOM 2883 N N . VAL B 1 69 ? 1.227 -30.247 -11.97 1 97.72 69 VAL B N 1
ATOM 2884 C CA . VAL B 1 69 ? 2.006 -29.605 -10.916 1 97.72 69 VAL B CA 1
ATOM 2885 C C . VAL B 1 69 ? 1.843 -30.378 -9.61 1 97.72 69 VAL B C 1
ATOM 2887 O O . VAL B 1 69 ? 0.742 -30.822 -9.276 1 97.72 69 VAL B O 1
ATOM 2890 N N . ASN B 1 70 ? 2.909 -30.628 -8.879 1 97.84 70 ASN B N 1
ATOM 2891 C CA . ASN B 1 70 ? 2.814 -31.106 -7.504 1 97.84 70 ASN B CA 1
ATOM 2892 C C . ASN B 1 70 ? 2.458 -29.976 -6.542 1 97.84 70 ASN B C 1
ATOM 2894 O O . ASN B 1 70 ? 3.205 -29.004 -6.416 1 97.84 70 ASN B O 1
ATOM 2898 N N . VAL B 1 71 ? 1.332 -30.147 -5.835 1 98.33 71 VAL B N 1
ATOM 2899 C CA . VAL B 1 71 ? 0.782 -29.00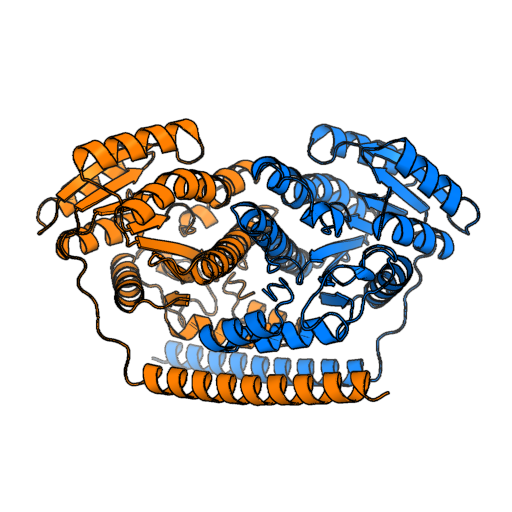9 -5.105 1 98.33 71 VAL B CA 1
ATOM 2900 C C . VAL B 1 71 ? 0.83 -29.286 -3.604 1 98.33 71 VAL B C 1
ATOM 2902 O O . VAL B 1 71 ? 0.315 -30.306 -3.138 1 98.33 71 VAL B O 1
ATOM 2905 N N . ALA B 1 72 ? 1.529 -28.473 -2.86 1 98.54 72 ALA B N 1
ATOM 2906 C CA . ALA B 1 72 ? 1.419 -28.42 -1.405 1 98.54 72 ALA B CA 1
ATOM 2907 C C . ALA B 1 72 ? 0.256 -27.531 -0.974 1 98.54 72 ALA B C 1
ATOM 2909 O O . ALA B 1 72 ? 0.338 -26.304 -1.064 1 98.54 72 ALA B O 1
ATOM 2910 N N . CYS B 1 73 ? -0.829 -28.151 -0.516 1 98.2 73 CYS B N 1
ATOM 2911 C CA . CYS B 1 73 ? -1.982 -27.421 -0.002 1 98.2 73 CYS B CA 1
ATOM 2912 C C . CYS B 1 73 ? -1.771 -27.022 1.453 1 98.2 73 CYS B C 1
ATOM 2914 O O . CYS B 1 73 ? -1.748 -27.878 2.339 1 98.2 73 CYS B O 1
ATOM 2916 N N . VAL B 1 74 ? -1.671 -25.736 1.679 1 98.1 74 VAL B N 1
ATOM 2917 C CA . VAL B 1 74 ? -1.394 -25.242 3.023 1 98.1 74 VAL B CA 1
ATOM 2918 C C . VAL B 1 74 ? -2.611 -24.493 3.56 1 98.1 74 VAL B C 1
ATOM 2920 O O . VAL B 1 74 ? -3.114 -23.569 2.915 1 98.1 74 VAL B O 1
ATOM 2923 N N . ASP B 1 75 ? -3.043 -24.858 4.664 1 96.22 75 ASP B N 1
ATOM 2924 C CA . ASP B 1 75 ? -4.172 -24.22 5.333 1 96.22 75 ASP B CA 1
ATOM 2925 C C . ASP B 1 75 ? -4.133 -24.473 6.839 1 96.22 75 ASP B C 1
ATOM 2927 O O . ASP B 1 75 ? -3.472 -25.406 7.299 1 96.22 75 ASP B O 1
ATOM 2931 N N . ILE B 1 76 ? -4.84 -23.613 7.507 1 95.42 76 ILE B N 1
ATOM 2932 C CA . ILE B 1 76 ? -4.904 -23.79 8.954 1 95.42 76 ILE B CA 1
ATOM 2933 C C . ILE B 1 76 ? -6.002 -24.792 9.303 1 95.42 76 ILE B C 1
ATOM 2935 O O . ILE B 1 76 ? -5.932 -25.465 10.334 1 95.42 76 ILE B O 1
ATOM 2939 N N . ASN B 1 77 ? -7.015 -24.909 8.425 1 95.11 77 ASN B N 1
ATOM 2940 C CA . ASN B 1 77 ? -8.152 -25.799 8.641 1 95.11 77 ASN B CA 1
ATOM 2941 C C . ASN B 1 77 ? -7.923 -27.166 8.002 1 95.11 77 ASN B C 1
ATOM 2943 O O . ASN B 1 77 ? -7.912 -27.289 6.776 1 95.11 77 ASN B O 1
ATOM 2947 N N . ILE B 1 78 ? -7.896 -28.138 8.799 1 96.51 78 ILE B N 1
ATOM 2948 C CA . ILE B 1 78 ? -7.561 -29.49 8.367 1 96.51 78 ILE B CA 1
ATOM 2949 C C . ILE B 1 78 ? -8.664 -30.029 7.458 1 96.51 78 ILE B C 1
ATOM 2951 O O . ILE B 1 78 ? -8.383 -30.599 6.401 1 96.51 78 ILE B O 1
ATOM 2955 N N . GLU B 1 79 ? -9.876 -29.841 7.79 1 96.82 79 GLU B N 1
ATOM 2956 C CA . GLU B 1 79 ? -11.006 -30.386 7.044 1 96.82 79 GLU B CA 1
ATOM 2957 C C . GLU B 1 79 ? -11.092 -29.775 5.648 1 96.82 79 GLU B C 1
ATOM 2959 O O . GLU B 1 79 ? -11.214 -30.495 4.655 1 96.82 79 GLU B O 1
ATOM 2964 N N . ASN B 1 80 ? -11.009 -28.498 5.601 1 94.38 80 ASN B N 1
ATOM 2965 C CA . ASN B 1 80 ? -11.084 -27.798 4.323 1 94.38 80 ASN B CA 1
ATOM 2966 C C . ASN B 1 80 ? -9.923 -28.176 3.408 1 94.38 80 ASN B C 1
ATOM 2968 O O . ASN B 1 80 ? -10.118 -28.398 2.211 1 94.38 80 ASN B O 1
ATOM 2972 N N . CYS B 1 81 ? -8.818 -28.275 4.018 1 95.8 81 CYS B N 1
ATOM 2973 C CA . CYS B 1 81 ? -7.628 -28.637 3.256 1 95.8 81 CYS B CA 1
ATOM 2974 C C . CYS B 1 81 ? -7.725 -30.068 2.741 1 95.8 81 CYS B C 1
ATOM 2976 O O . CYS B 1 81 ? -7.365 -30.345 1.595 1 95.8 81 CYS B O 1
ATOM 2978 N N . GLY B 1 82 ? -8.185 -30.948 3.578 1 96.63 82 GLY B N 1
ATOM 2979 C CA . GLY B 1 82 ? -8.386 -32.33 3.173 1 96.63 82 GLY B CA 1
ATOM 2980 C C . GLY B 1 82 ? -9.349 -32.477 2.01 1 96.63 82 GLY B C 1
ATOM 2981 O O . GLY B 1 82 ? -9.101 -33.255 1.086 1 96.63 82 GLY B O 1
ATOM 2982 N N . ASN B 1 83 ? -10.41 -31.737 2.032 1 95.82 83 ASN B N 1
ATOM 2983 C CA . ASN B 1 83 ? -11.379 -31.747 0.941 1 95.82 83 ASN B CA 1
ATOM 2984 C C . ASN B 1 83 ? -10.741 -31.327 -0.38 1 95.82 83 ASN B C 1
ATOM 2986 O O . ASN B 1 83 ? -11.026 -31.911 -1.426 1 95.82 83 ASN B O 1
ATOM 2990 N N . THR B 1 84 ? -9.923 -30.342 -0.295 1 96.06 84 THR B N 1
ATOM 2991 C CA . THR B 1 84 ? -9.234 -29.871 -1.492 1 96.06 84 THR B CA 1
ATOM 2992 C C . THR B 1 84 ? -8.336 -30.964 -2.065 1 96.06 84 THR B C 1
ATOM 2994 O O . THR B 1 84 ? -8.342 -31.209 -3.273 1 96.06 84 THR B O 1
ATOM 2997 N N . VAL B 1 85 ? -7.592 -31.634 -1.218 1 97.35 85 VAL B N 1
ATOM 2998 C CA . VAL B 1 85 ? -6.681 -32.693 -1.641 1 97.35 85 VAL B CA 1
ATOM 2999 C C . VAL B 1 85 ? -7.473 -33.834 -2.274 1 97.35 85 VAL B C 1
ATOM 3001 O O . VAL B 1 85 ? -7.054 -34.403 -3.284 1 97.35 85 VAL B O 1
ATOM 3004 N N . GLN B 1 86 ? -8.593 -34.114 -1.732 1 96.09 86 GLN B N 1
ATOM 3005 C CA . GLN B 1 86 ? -9.443 -35.168 -2.274 1 96.09 86 GLN B CA 1
ATOM 3006 C C . GLN B 1 86 ? -9.949 -34.805 -3.667 1 96.09 86 GLN B C 1
ATOM 3008 O O . GLN B 1 86 ? -9.95 -35.643 -4.571 1 96.09 86 GLN B O 1
ATOM 3013 N N . LEU B 1 87 ? -10.316 -33.587 -3.838 1 94.41 87 LEU B N 1
ATOM 3014 C CA . LEU B 1 87 ? -10.829 -33.119 -5.12 1 94.41 87 LEU B CA 1
ATOM 3015 C C . LEU B 1 87 ? -9.728 -33.106 -6.175 1 94.41 87 LEU B C 1
ATOM 3017 O O . LEU B 1 87 ? -9.992 -33.332 -7.358 1 94.41 87 LEU B O 1
ATOM 3021 N N . ALA B 1 88 ? -8.492 -32.882 -5.702 1 94.54 88 ALA B N 1
ATOM 3022 C CA . ALA B 1 88 ? -7.354 -32.766 -6.61 1 94.54 88 ALA B CA 1
ATOM 3023 C C . ALA B 1 88 ? -6.749 -34.135 -6.909 1 94.54 88 ALA B C 1
ATOM 3025 O O . ALA B 1 88 ? -5.904 -34.267 -7.797 1 94.54 88 ALA B O 1
ATOM 3026 N N . SER B 1 89 ? -7.069 -35.192 -6.215 1 86.15 89 SER B N 1
ATOM 3027 C CA . SER B 1 89 ? -6.453 -36.514 -6.271 1 86.15 89 SER B CA 1
ATOM 3028 C C . SER B 1 89 ? -6.608 -37.138 -7.654 1 86.15 89 SER B C 1
ATOM 3030 O O . SER B 1 89 ? -5.785 -37.958 -8.066 1 86.15 89 SER B O 1
ATOM 3032 N N . LYS B 1 90 ? -7.432 -36.784 -8.468 1 81.77 90 LYS B N 1
ATOM 3033 C CA . LYS B 1 90 ? -7.684 -37.416 -9.76 1 81.77 90 LYS B CA 1
ATOM 3034 C C . LYS B 1 90 ? -6.972 -36.671 -10.885 1 81.77 90 LYS B C 1
ATOM 3036 O O . LYS B 1 90 ? -7.251 -36.901 -12.064 1 81.77 90 LYS B O 1
ATOM 3041 N N . SER B 1 91 ? -5.946 -35.972 -10.567 1 86.38 91 SER B N 1
ATOM 3042 C CA . SER B 1 91 ? -5.3 -35.12 -11.56 1 86.38 91 SER B CA 1
ATOM 3043 C C . SER B 1 91 ? -3.928 -35.663 -11.946 1 86.38 91 SER B C 1
ATOM 3045 O O . SER B 1 91 ? -3.537 -36.746 -11.506 1 86.38 91 SER B O 1
ATOM 3047 N N . LEU B 1 92 ? -3.27 -35.094 -12.893 1 88.51 92 LEU B N 1
ATOM 3048 C CA . LEU B 1 92 ? -1.952 -35.46 -13.4 1 88.51 92 LEU B CA 1
ATOM 3049 C C . LEU B 1 92 ? -0.882 -35.251 -12.333 1 88.51 92 LEU B C 1
ATOM 3051 O O . LEU B 1 92 ? 0.033 -36.066 -12.198 1 88.51 92 LEU B O 1
ATOM 3055 N N . GLY B 1 93 ? -1.09 -34.276 -11.488 1 90.6 93 GLY B N 1
ATOM 3056 C CA . GLY B 1 93 ? -0.163 -33.971 -10.409 1 90.6 93 GLY B CA 1
ATOM 3057 C C . GLY B 1 93 ? -0.612 -34.514 -9.066 1 90.6 93 GLY B C 1
ATOM 3058 O O . GLY B 1 93 ? -1.641 -35.187 -8.975 1 90.6 93 GLY B O 1
ATOM 3059 N N . ILE B 1 94 ? 0.24 -34.288 -8.05 1 94.07 94 ILE B N 1
ATOM 3060 C CA . ILE B 1 94 ? -0.066 -34.748 -6.7 1 94.07 94 ILE B CA 1
ATOM 3061 C C . ILE B 1 94 ? -0.421 -33.555 -5.816 1 94.07 94 ILE B C 1
ATOM 3063 O O . ILE B 1 94 ? 0.098 -32.453 -6.011 1 94.07 94 ILE B O 1
ATOM 3067 N N . ALA B 1 95 ? -1.392 -33.785 -4.949 1 96.97 95 ALA B N 1
ATOM 3068 C CA . ALA B 1 95 ? -1.743 -32.801 -3.928 1 96.97 95 ALA B CA 1
ATOM 3069 C C . ALA B 1 95 ? -1.534 -33.366 -2.526 1 96.97 95 ALA B C 1
ATOM 3071 O O . ALA B 1 95 ? -1.948 -34.49 -2.235 1 96.97 95 ALA B O 1
ATOM 3072 N N . LYS B 1 96 ? -0.805 -32.69 -1.724 1 97.64 96 LYS B N 1
ATOM 3073 C CA . LYS B 1 96 ? -0.59 -33.079 -0.333 1 97.64 96 LYS B CA 1
ATOM 3074 C C . LYS B 1 96 ? -0.987 -31.955 0.62 1 97.64 96 LYS B C 1
ATOM 3076 O O . LYS B 1 96 ? -0.825 -30.776 0.299 1 97.64 96 LYS B O 1
ATOM 3081 N N . MET B 1 97 ? -1.453 -32.354 1.784 1 97.96 97 MET B N 1
ATOM 3082 C CA . MET B 1 97 ? -1.959 -31.39 2.757 1 97.96 97 MET B CA 1
ATOM 3083 C C . MET B 1 97 ? -0.885 -31.034 3.779 1 97.96 97 MET B C 1
ATOM 3085 O O . MET B 1 97 ? -0.204 -31.917 4.304 1 97.96 97 MET B O 1
ATOM 3089 N N . TYR B 1 98 ? -0.74 -29.816 4.096 1 98.39 98 TYR B N 1
ATOM 3090 C CA . TYR B 1 98 ? 0.121 -29.297 5.152 1 98.39 98 TYR B CA 1
ATOM 3091 C C . TYR B 1 98 ? -0.628 -28.296 6.024 1 98.39 98 TYR B C 1
ATOM 3093 O O . TYR B 1 98 ? -1.164 -27.306 5.522 1 98.39 98 TYR B O 1
ATOM 3101 N N . ILE B 1 99 ? -0.668 -28.521 7.295 1 97.97 99 ILE B N 1
ATOM 3102 C CA . ILE B 1 99 ? -1.361 -27.639 8.227 1 97.97 99 ILE B CA 1
ATOM 3103 C C . ILE B 1 99 ? -0.371 -26.648 8.835 1 97.97 99 ILE B C 1
ATOM 3105 O O . ILE B 1 99 ? 0.611 -27.05 9.465 1 97.97 99 ILE B O 1
ATOM 3109 N N . CYS B 1 100 ? -0.657 -25.357 8.645 1 97.41 100 CYS B N 1
ATOM 3110 C CA . CYS B 1 100 ? 0.295 -24.337 9.069 1 97.41 100 CYS B CA 1
ATOM 3111 C C . CYS B 1 100 ? -0.409 -23.012 9.338 1 97.41 100 CYS B C 1
ATOM 3113 O O . CYS B 1 100 ? -1.243 -22.575 8.543 1 97.41 100 CYS B O 1
ATOM 3115 N N . ASN B 1 101 ? -0.158 -22.492 10.466 1 96.46 101 ASN B N 1
ATOM 3116 C CA . ASN B 1 101 ? -0.493 -21.092 10.703 1 96.46 101 ASN B CA 1
ATOM 3117 C C . ASN B 1 101 ? 0.596 -20.159 10.181 1 96.46 101 ASN B C 1
ATOM 3119 O O . ASN B 1 101 ? 1.647 -20.015 10.808 1 96.46 101 ASN B O 1
ATOM 3123 N N . ILE B 1 102 ? 0.304 -19.491 9.112 1 95.7 102 ILE B N 1
ATOM 3124 C CA . ILE B 1 102 ? 1.34 -18.787 8.364 1 95.7 102 ILE B CA 1
ATOM 3125 C C . ILE B 1 102 ? 1.703 -17.489 9.083 1 95.7 102 ILE B C 1
ATOM 3127 O O . ILE B 1 102 ? 2.646 -16.798 8.69 1 95.7 102 ILE B O 1
ATOM 3131 N N . THR B 1 103 ? 0.952 -17.116 10.109 1 93.93 103 THR B N 1
ATOM 3132 C CA . THR B 1 103 ? 1.305 -15.93 10.881 1 93.93 103 THR B CA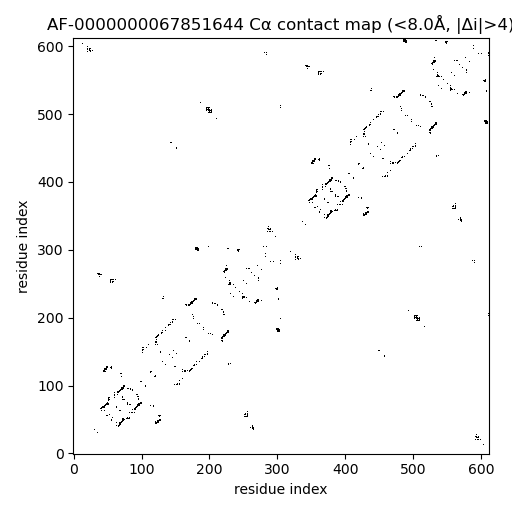 1
ATOM 3133 C C . THR B 1 103 ? 2.476 -16.222 11.815 1 93.93 103 THR B C 1
ATOM 3135 O O . THR B 1 103 ? 3.035 -15.306 12.423 1 93.93 103 THR B O 1
ATOM 3138 N N . HIS B 1 104 ? 2.874 -17.498 11.944 1 96.04 104 HIS B N 1
ATOM 3139 C CA . HIS B 1 104 ? 3.991 -17.9 12.791 1 96.04 104 HIS B CA 1
ATOM 3140 C C . HIS B 1 104 ? 5.226 -18.223 11.958 1 96.04 104 HIS B C 1
ATOM 3142 O O . HIS B 1 104 ? 5.266 -19.244 11.268 1 96.04 104 HIS B O 1
ATOM 3148 N N . LYS B 1 105 ? 6.205 -17.447 12.121 1 95.33 105 LYS B N 1
ATOM 3149 C CA . LYS B 1 105 ? 7.421 -17.518 11.315 1 95.33 105 LYS B CA 1
ATOM 3150 C C . LYS B 1 105 ? 8.043 -18.91 11.381 1 95.33 105 LYS B C 1
ATOM 3152 O O . LYS B 1 105 ? 8.348 -19.509 10.348 1 95.33 105 LYS B O 1
ATOM 3157 N N . ASP B 1 106 ? 8.159 -19.445 12.57 1 96.83 106 ASP B N 1
ATOM 3158 C CA . ASP B 1 106 ? 8.83 -20.728 12.755 1 96.83 106 ASP B CA 1
ATOM 3159 C C . ASP B 1 106 ? 8.008 -21.869 12.161 1 96.83 106 ASP B C 1
ATOM 3161 O O . ASP B 1 106 ? 8.565 -22.821 11.609 1 96.83 106 ASP B O 1
ATOM 3165 N N . GLU B 1 107 ? 6.727 -21.785 12.284 1 97.57 107 GLU B N 1
ATOM 3166 C CA . GLU B 1 107 ? 5.857 -22.8 11.699 1 97.57 107 GLU B CA 1
ATOM 3167 C C . GLU B 1 107 ? 5.971 -22.816 10.178 1 97.57 107 GLU B C 1
ATOM 3169 O O . GLU B 1 107 ? 5.982 -23.883 9.561 1 97.57 107 GLU B O 1
ATOM 3174 N N . VAL B 1 108 ? 6.109 -21.679 9.611 1 97.77 108 VAL B N 1
ATOM 3175 C CA . VAL B 1 108 ? 6.237 -21.561 8.163 1 97.77 108 VAL B CA 1
ATOM 3176 C C . VAL B 1 108 ? 7.541 -22.211 7.704 1 97.77 108 VAL B C 1
ATOM 3178 O O . VAL B 1 108 ? 7.545 -23.018 6.771 1 97.77 108 VAL B O 1
ATOM 3181 N N . ALA B 1 109 ? 8.572 -21.883 8.385 1 97.24 109 ALA B N 1
ATOM 3182 C CA . ALA B 1 109 ? 9.872 -22.45 8.036 1 97.24 109 ALA B CA 1
ATOM 3183 C C . ALA B 1 109 ? 9.849 -23.973 8.129 1 97.24 109 ALA B C 1
ATOM 3185 O O . ALA B 1 109 ? 10.331 -24.663 7.228 1 97.24 109 ALA B O 1
ATOM 3186 N N . HIS B 1 110 ? 9.256 -24.449 9.186 1 97.92 110 HIS B N 1
ATOM 3187 C CA . HIS B 1 110 ? 9.154 -25.89 9.386 1 97.92 110 HIS B CA 1
ATOM 3188 C C . HIS B 1 110 ? 8.332 -26.544 8.28 1 97.92 110 HIS B C 1
ATOM 3190 O O . HIS B 1 110 ? 8.741 -27.562 7.716 1 97.92 110 HIS B O 1
ATOM 3196 N N . THR B 1 111 ? 7.28 -25.965 7.944 1 98.24 111 THR B N 1
ATOM 3197 C CA . THR B 1 111 ? 6.377 -26.511 6.937 1 98.24 111 THR B CA 1
ATOM 3198 C C . THR B 1 111 ? 7.047 -26.532 5.566 1 98.24 111 THR B C 1
ATOM 3200 O O . THR B 1 111 ? 6.965 -27.528 4.844 1 98.24 111 THR B O 1
ATOM 3203 N N . VAL B 1 112 ? 7.744 -25.461 5.173 1 97.93 112 VAL B N 1
ATOM 3204 C CA . VAL B 1 112 ? 8.409 -25.386 3.876 1 97.93 112 VAL B CA 1
ATOM 3205 C C . VAL B 1 112 ? 9.507 -26.444 3.796 1 97.93 112 VAL B C 1
ATOM 3207 O O . VAL B 1 112 ? 9.705 -27.064 2.749 1 97.93 112 VAL B O 1
ATOM 3210 N N . ASN B 1 113 ? 10.143 -26.672 4.894 1 97.2 113 ASN B N 1
ATOM 3211 C CA . ASN B 1 113 ? 11.17 -27.707 4.929 1 97.2 113 ASN B CA 1
ATOM 3212 C C . ASN B 1 113 ? 10.58 -29.091 4.677 1 97.2 113 ASN B C 1
ATOM 3214 O O . ASN B 1 113 ? 11.157 -29.892 3.939 1 97.2 113 ASN B O 1
ATOM 3218 N N . ILE B 1 114 ? 9.493 -29.387 5.265 1 98.2 114 ILE B N 1
ATOM 3219 C CA . ILE B 1 114 ? 8.825 -30.668 5.064 1 98.2 114 ILE B CA 1
ATOM 3220 C C . ILE B 1 114 ? 8.393 -30.802 3.605 1 98.2 114 ILE B C 1
ATOM 3222 O O . ILE B 1 114 ? 8.548 -31.865 3 1 98.2 114 ILE B O 1
ATOM 3226 N N . ILE B 1 115 ? 7.891 -29.743 3.006 1 98.13 115 ILE B N 1
ATOM 3227 C CA . ILE B 1 115 ? 7.455 -29.745 1.614 1 98.13 115 ILE B CA 1
ATOM 3228 C C . ILE B 1 115 ? 8.639 -30.058 0.703 1 98.13 115 ILE B C 1
ATOM 3230 O O . ILE B 1 115 ? 8.529 -30.884 -0.206 1 98.13 115 ILE B O 1
ATOM 3234 N N . GLN B 1 116 ? 9.704 -29.387 0.977 1 96.75 116 GLN B N 1
ATOM 3235 C CA . GLN B 1 116 ? 10.907 -29.596 0.178 1 96.75 116 GLN B CA 1
ATOM 3236 C C . GLN B 1 116 ? 11.357 -31.053 0.231 1 96.75 116 GLN B C 1
ATOM 3238 O O . GLN B 1 116 ? 11.738 -31.628 -0.791 1 96.75 116 GLN B O 1
ATOM 3243 N N . SER B 1 117 ? 11.271 -31.634 1.387 1 97.02 117 SER B N 1
ATOM 3244 C CA . SER B 1 117 ? 11.708 -33.014 1.57 1 97.02 117 SER B CA 1
ATOM 3245 C C . SER B 1 117 ? 10.769 -33.989 0.867 1 97.02 117 SER B C 1
ATOM 3247 O O . SER B 1 117 ? 11.21 -35.008 0.332 1 97.02 117 SER B O 1
ATOM 3249 N N . GLU B 1 118 ? 9.507 -33.672 0.749 1 97.34 118 GLU B N 1
ATOM 3250 C CA . GLU B 1 118 ? 8.507 -34.621 0.267 1 97.34 118 GLU B CA 1
ATOM 3251 C C . GLU B 1 118 ? 8.198 -34.393 -1.21 1 97.34 118 GLU B C 1
ATOM 3253 O O . GLU B 1 118 ? 7.941 -35.345 -1.95 1 97.34 118 GLU B O 1
ATOM 3258 N N . LEU B 1 119 ? 8.192 -33.105 -1.648 1 97.01 119 LEU B N 1
ATOM 3259 C CA . LEU B 1 119 ? 7.719 -32.793 -2.993 1 97.01 119 LEU B CA 1
ATOM 3260 C C . LEU B 1 119 ? 8.845 -32.215 -3.844 1 97.01 119 LEU B C 1
ATOM 3262 O O . LEU B 1 119 ? 8.751 -32.193 -5.073 1 97.01 119 LEU B O 1
ATOM 3266 N N . GLY B 1 120 ? 9.902 -31.738 -3.179 1 96.06 120 GLY B N 1
ATOM 3267 C CA . GLY B 1 120 ? 10.981 -31.062 -3.882 1 96.06 120 GLY B CA 1
ATOM 3268 C C . GLY B 1 120 ? 10.985 -29.561 -3.666 1 96.06 120 GLY B C 1
ATOM 3269 O O . GLY B 1 120 ? 10.236 -29.046 -2.832 1 96.06 120 GLY B O 1
ATOM 3270 N N . GLU B 1 121 ? 11.867 -28.878 -4.414 1 96.88 121 GLU B N 1
ATOM 3271 C CA . GLU B 1 121 ? 12.013 -27.433 -4.275 1 96.88 121 GLU B CA 1
ATOM 3272 C C . GLU B 1 121 ? 10.757 -26.704 -4.744 1 96.88 121 GLU B C 1
ATOM 3274 O O . GLU B 1 121 ? 10.253 -26.965 -5.838 1 96.88 121 GLU B O 1
ATOM 3279 N N . VAL B 1 122 ? 10.313 -25.806 -3.952 1 97.93 122 VAL B N 1
ATOM 3280 C CA . VAL B 1 122 ? 9.149 -25.004 -4.315 1 97.93 122 VAL B CA 1
ATOM 3281 C C . VAL B 1 122 ? 9.527 -24.012 -5.413 1 97.93 122 VAL B C 1
ATOM 3283 O O . VAL B 1 122 ? 10.451 -23.212 -5.245 1 97.93 122 VAL B O 1
ATOM 3286 N N . THR B 1 123 ? 8.807 -24.079 -6.488 1 97.99 123 THR B N 1
ATOM 3287 C CA . THR B 1 123 ? 9.12 -23.19 -7.602 1 97.99 123 THR B CA 1
ATOM 3288 C C . THR B 1 123 ? 7.969 -22.222 -7.86 1 97.99 123 THR B C 1
ATOM 3290 O O . THR B 1 123 ? 8.116 -21.263 -8.621 1 97.99 123 THR B O 1
ATOM 3293 N N . MET B 1 124 ? 6.81 -22.463 -7.229 1 98.43 124 MET B N 1
ATOM 3294 C CA . MET B 1 124 ? 5.665 -21.564 -7.345 1 98.43 124 MET B CA 1
ATOM 3295 C C . MET B 1 124 ? 5.031 -21.312 -5.981 1 98.43 124 MET B C 1
ATOM 3297 O O . MET B 1 124 ? 4.843 -22.244 -5.197 1 98.43 124 MET B O 1
ATOM 3301 N N . LEU B 1 125 ? 4.722 -20.087 -5.73 1 98.31 125 LEU B N 1
ATOM 3302 C CA . LEU B 1 125 ? 4.075 -19.706 -4.48 1 98.31 125 LEU B CA 1
ATOM 3303 C C . LEU B 1 125 ? 2.802 -18.91 -4.747 1 98.31 125 LEU B C 1
ATOM 3305 O O . LEU B 1 125 ? 2.831 -17.907 -5.463 1 98.31 125 LEU B O 1
ATOM 3309 N N . PHE B 1 126 ? 1.67 -19.403 -4.247 1 97.12 126 PHE B N 1
ATOM 3310 C CA . PHE B 1 126 ? 0.388 -18.71 -4.298 1 97.12 126 PHE B CA 1
ATOM 3311 C C . PHE B 1 126 ? -0.105 -18.38 -2.894 1 97.12 126 PHE B C 1
ATOM 3313 O O . PHE B 1 126 ? -0.361 -19.281 -2.093 1 97.12 126 PHE B O 1
ATOM 3320 N N . HIS B 1 127 ? -0.207 -17.181 -2.581 1 94.62 127 HIS B N 1
ATOM 3321 C CA . HIS B 1 127 ? -0.781 -16.734 -1.316 1 94.62 127 HIS B CA 1
ATOM 3322 C C . HIS B 1 127 ? -2.239 -16.323 -1.488 1 94.62 127 HIS B C 1
ATOM 3324 O O . HIS B 1 127 ? -2.527 -15.229 -1.978 1 94.62 127 HIS B O 1
ATOM 3330 N N . CYS B 1 128 ? -3.22 -17.102 -0.95 1 89.93 128 CYS B N 1
ATOM 3331 C CA . CYS B 1 128 ? -4.635 -16.885 -1.229 1 89.93 128 CYS B CA 1
ATOM 3332 C C . CYS B 1 128 ? -5.404 -16.592 0.054 1 89.93 128 CYS B C 1
ATOM 3334 O O . CYS B 1 128 ? -6.636 -16.621 0.064 1 89.93 128 CYS B O 1
ATOM 3336 N N . CYS B 1 129 ? -4.803 -16.352 1.198 1 80 129 CYS B N 1
ATOM 3337 C CA . CYS B 1 129 ? -5.479 -16.125 2.47 1 80 129 CYS B CA 1
ATOM 3338 C C . CYS B 1 129 ? -6.102 -14.735 2.516 1 80 129 CYS B C 1
ATOM 3340 O O . CYS B 1 129 ? -7.031 -14.491 3.289 1 80 129 CYS B O 1
ATOM 3342 N N . SER B 1 130 ? -5.601 -13.745 1.793 1 66.37 130 SER B N 1
ATOM 3343 C CA . SER B 1 130 ? -5.973 -12.35 2.001 1 66.37 130 SER B CA 1
ATOM 3344 C C . SER B 1 130 ? -7.025 -11.902 0.991 1 66.37 130 SER B C 1
ATOM 3346 O O . SER B 1 130 ? -7.326 -10.711 0.888 1 66.37 130 SER B O 1
ATOM 3348 N N . ILE B 1 131 ? -7.638 -12.757 0.338 1 61.78 131 ILE B N 1
ATOM 3349 C CA . ILE B 1 131 ? -8.655 -12.353 -0.626 1 61.78 131 ILE B CA 1
ATOM 3350 C C . ILE B 1 131 ? -10.026 -12.338 0.046 1 61.78 131 ILE B C 1
ATOM 3352 O O . ILE B 1 131 ? -10.468 -13.351 0.593 1 61.78 131 ILE B O 1
ATOM 3356 N N . PRO B 1 132 ? -10.442 -11.065 0.321 1 51.7 132 PRO B N 1
ATOM 3357 C CA . PRO B 1 132 ? -11.706 -10.973 1.057 1 51.7 132 PRO B CA 1
ATOM 3358 C C . PRO B 1 132 ? -12.815 -11.816 0.432 1 51.7 132 PRO B C 1
ATOM 3360 O O . PRO B 1 132 ? -13.011 -11.78 -0.786 1 51.7 132 PRO B O 1
ATOM 3363 N N . SER B 1 133 ? -13.165 -12.858 1.178 1 50.56 133 SER B N 1
ATOM 3364 C CA . SER B 1 133 ? -14.408 -13.537 0.828 1 50.56 133 SER B CA 1
ATOM 3365 C C . SER B 1 133 ? -15.622 -12.68 1.171 1 50.56 133 SER B C 1
ATOM 3367 O O . SER B 1 133 ? -15.558 -11.834 2.065 1 50.56 133 SER B O 1
ATOM 3369 N N . PRO B 1 134 ? -16.527 -12.589 0.267 1 46.29 134 PRO B N 1
ATOM 3370 C CA . PRO B 1 134 ? -17.739 -11.867 0.659 1 46.29 134 PRO B CA 1
ATOM 3371 C C . PRO B 1 134 ? -18.076 -12.039 2.139 1 46.29 134 PRO B C 1
ATOM 3373 O O . PRO B 1 134 ? -18.652 -11.138 2.753 1 46.29 134 PRO B O 1
ATOM 3376 N N . ARG B 1 135 ? -17.738 -13.179 2.675 1 44.92 135 ARG B N 1
ATOM 3377 C CA . ARG B 1 135 ? -18.049 -13.424 4.08 1 44.92 135 ARG B CA 1
ATOM 3378 C C . ARG B 1 135 ? -17.211 -12.532 4.989 1 44.92 135 ARG B C 1
ATOM 3380 O O . ARG B 1 135 ? -17.659 -12.144 6.071 1 44.92 135 ARG B O 1
ATOM 3387 N N . ALA B 1 136 ? -16.033 -12.363 4.557 1 48.35 136 ALA B N 1
ATOM 3388 C CA . ALA B 1 136 ? -15.145 -11.535 5.369 1 48.35 136 ALA B CA 1
ATOM 3389 C C . ALA B 1 136 ? -15.676 -10.11 5.484 1 48.35 136 ALA B C 1
ATOM 3391 O O . ALA B 1 136 ? -15.39 -9.411 6.459 1 48.35 136 ALA B O 1
ATOM 3392 N N . LEU B 1 137 ? -16.408 -9.795 4.471 1 46.74 137 LEU B N 1
ATOM 3393 C CA . LEU B 1 137 ? -16.988 -8.457 4.464 1 46.74 137 LEU B CA 1
ATOM 3394 C C . LEU B 1 137 ? -18.106 -8.343 5.495 1 46.74 137 LEU B C 1
ATOM 3396 O O . LEU B 1 137 ? -18.489 -7.237 5.883 1 46.74 137 LEU B O 1
ATOM 3400 N N . VAL B 1 138 ? -18.589 -9.559 5.772 1 44.67 138 VAL B N 1
ATOM 3401 C CA . VAL B 1 138 ? -19.751 -9.561 6.654 1 44.67 138 VAL B CA 1
ATOM 3402 C C . VAL B 1 138 ? -19.305 -9.805 8.094 1 44.67 138 VAL B C 1
ATOM 3404 O O . VAL B 1 138 ? -20.021 -9.462 9.039 1 44.67 138 VAL B O 1
ATOM 3407 N N . GLN B 1 139 ? -18.212 -10.452 8.191 1 49.79 139 GLN B N 1
ATOM 3408 C CA . GLN B 1 139 ? -17.858 -10.844 9.551 1 49.79 139 GLN B CA 1
ATOM 3409 C C . GLN B 1 139 ? -17.152 -9.708 10.285 1 49.79 139 GLN B C 1
ATOM 3411 O O . GLN B 1 139 ? -16.669 -8.762 9.659 1 49.79 139 GLN B O 1
ATOM 3416 N N . ASP B 1 140 ? -17.247 -9.667 11.629 1 52.56 140 ASP B N 1
ATOM 3417 C CA . ASP B 1 140 ? -16.624 -8.705 12.532 1 52.56 140 ASP B CA 1
ATOM 3418 C C . ASP B 1 140 ? -15.173 -8.438 12.136 1 52.56 140 ASP B C 1
ATOM 3420 O O . ASP B 1 140 ? -14.423 -9.371 11.842 1 52.56 140 ASP B O 1
ATOM 3424 N N . PRO B 1 141 ? -14.93 -7.268 11.864 1 54.56 141 PRO B N 1
ATOM 3425 C CA . PRO B 1 141 ? -13.592 -6.892 11.4 1 54.56 141 PRO B CA 1
ATOM 3426 C C . PRO B 1 141 ? -12.481 -7.452 12.286 1 54.56 141 PRO B C 1
ATOM 3428 O O . PRO B 1 141 ? -12.575 -7.388 13.514 1 54.56 141 PRO B O 1
ATOM 3431 N N . PRO B 1 142 ? -11.717 -8.292 11.683 1 60.29 142 PRO B N 1
ATOM 3432 C CA . PRO B 1 142 ? -10.585 -8.762 12.485 1 60.29 142 PRO B CA 1
ATOM 3433 C C . PRO B 1 142 ? -9.764 -7.617 13.075 1 60.29 142 PRO B C 1
ATOM 3435 O O . PRO B 1 142 ? -9.823 -6.49 12.576 1 60.29 142 PRO B O 1
ATOM 3438 N N . GLU B 1 143 ? -9.205 -7.843 14.218 1 79.82 143 GLU B N 1
ATOM 3439 C CA . GLU B 1 143 ? -8.216 -6.945 14.805 1 79.82 143 GLU B CA 1
ATOM 3440 C C . GLU B 1 143 ? -7.121 -6.598 13.8 1 79.82 143 GLU B C 1
ATOM 3442 O O . GLU B 1 143 ? -6.695 -7.451 13.019 1 79.82 143 GLU B O 1
ATOM 3447 N N . ILE B 1 144 ? -6.824 -5.369 13.607 1 86.18 144 ILE B N 1
ATOM 3448 C CA . ILE B 1 144 ? -5.88 -4.843 12.627 1 86.18 144 ILE B CA 1
ATOM 3449 C C . ILE B 1 144 ? -4.57 -5.624 12.701 1 86.18 144 ILE B C 1
ATOM 3451 O O . ILE B 1 144 ? -3.95 -5.908 11.674 1 86.18 144 ILE B O 1
ATOM 3455 N N . ARG B 1 145 ? -4.221 -5.986 13.896 1 89.89 145 ARG B N 1
ATOM 3456 C CA . ARG B 1 145 ? -2.971 -6.724 14.046 1 89.89 145 ARG B CA 1
ATOM 3457 C C . ARG B 1 145 ? -3.039 -8.069 13.331 1 89.89 145 ARG B C 1
ATOM 3459 O O . ARG B 1 145 ? -2.087 -8.469 12.658 1 89.89 145 ARG B O 1
ATOM 3466 N N . HIS B 1 146 ? -4.102 -8.697 13.489 1 88.89 146 HIS B N 1
ATOM 3467 C CA . HIS B 1 146 ? -4.266 -9.991 12.837 1 88.89 146 HIS B CA 1
ATOM 3468 C C . HIS B 1 146 ? -4.263 -9.848 11.319 1 88.89 146 HIS B C 1
ATOM 3470 O O . HIS B 1 146 ? -3.648 -10.653 10.616 1 88.89 146 HIS B O 1
ATOM 3476 N N . THR B 1 147 ? -4.934 -8.848 10.836 1 88.02 147 THR B N 1
ATOM 3477 C CA . THR B 1 147 ? -4.978 -8.591 9.4 1 88.02 147 THR B CA 1
ATOM 3478 C C . THR B 1 147 ? -3.576 -8.344 8.851 1 88.02 147 THR B C 1
ATOM 3480 O O . THR B 1 147 ? -3.203 -8.899 7.816 1 88.02 147 THR B O 1
ATOM 3483 N N . ILE B 1 148 ? -2.824 -7.638 9.595 1 91.08 148 ILE B N 1
ATOM 3484 C CA . ILE B 1 148 ? -1.469 -7.296 9.175 1 91.08 148 ILE B CA 1
ATOM 3485 C C . ILE B 1 148 ? -0.58 -8.536 9.237 1 91.08 148 ILE B C 1
ATOM 3487 O O . ILE B 1 148 ? 0.217 -8.783 8.329 1 91.08 148 ILE B O 1
ATOM 3491 N N . ASP B 1 149 ? -0.748 -9.278 10.271 1 92.78 149 ASP B N 1
ATOM 3492 C CA . ASP B 1 149 ? 0.037 -10.5 10.412 1 92.78 149 ASP B CA 1
ATOM 3493 C C . ASP B 1 149 ? -0.264 -11.48 9.28 1 92.78 149 ASP B C 1
ATOM 3495 O O . ASP B 1 149 ? 0.652 -12.052 8.687 1 92.78 149 ASP B O 1
ATOM 3499 N N . LEU B 1 150 ? -1.444 -11.59 8.955 1 91.47 150 LEU B N 1
ATOM 3500 C CA . LEU B 1 150 ? -1.898 -12.571 7.975 1 91.47 150 LEU B CA 1
ATOM 3501 C C . LEU B 1 150 ? -1.583 -12.108 6.556 1 91.47 150 LEU B C 1
ATOM 3503 O O . LEU B 1 150 ? -1.125 -12.899 5.728 1 91.47 150 LEU B O 1
ATOM 3507 N N . THR B 1 151 ? -1.729 -10.856 6.316 1 89.52 151 THR B N 1
ATOM 3508 C CA . THR B 1 151 ? -1.718 -10.386 4.935 1 89.52 151 THR B CA 1
ATOM 3509 C C . THR B 1 151 ? -0.351 -9.813 4.57 1 89.52 151 THR B C 1
ATOM 3511 O O . THR B 1 151 ? 0.046 -9.835 3.403 1 89.52 151 THR B O 1
ATOM 3514 N N . ILE B 1 152 ? 0.341 -9.356 5.543 1 92.17 152 ILE B N 1
ATOM 3515 C CA . ILE B 1 152 ? 1.592 -8.674 5.23 1 92.17 152 ILE B CA 1
ATOM 3516 C C . ILE B 1 152 ? 2.771 -9.498 5.74 1 92.17 152 ILE B C 1
ATOM 3518 O O . ILE B 1 152 ? 3.555 -10.028 4.949 1 92.17 152 ILE B O 1
ATOM 3522 N N . LEU B 1 153 ? 2.806 -9.705 7.033 1 94.39 153 LEU B N 1
ATOM 3523 C CA . LEU B 1 153 ? 3.962 -10.371 7.622 1 94.39 153 LEU B CA 1
ATOM 3524 C C . LEU B 1 153 ? 4.083 -11.803 7.113 1 94.39 153 LEU B C 1
ATOM 3526 O O . LEU B 1 153 ? 5.193 -12.311 6.933 1 94.39 153 LEU B O 1
ATOM 3530 N N . SER B 1 154 ? 2.989 -12.417 6.895 1 95.32 154 SER B N 1
ATOM 3531 C CA . SER B 1 154 ? 3.016 -13.792 6.407 1 95.32 154 SER B CA 1
ATOM 3532 C C . SER B 1 154 ? 3.754 -13.892 5.076 1 95.32 154 SER B C 1
ATOM 3534 O O . SER B 1 154 ? 4.441 -14.882 4.815 1 95.32 154 SER B O 1
ATOM 3536 N N . HIS B 1 155 ? 3.634 -12.891 4.194 1 94.89 155 HIS B N 1
ATOM 3537 C CA . HIS B 1 155 ? 4.371 -12.885 2.936 1 94.89 155 HIS B CA 1
ATOM 3538 C C . HIS B 1 155 ? 5.876 -12.916 3.179 1 94.89 155 HIS B C 1
ATOM 3540 O O . HIS B 1 155 ? 6.608 -13.624 2.482 1 94.89 155 HIS B O 1
ATOM 3546 N N . PHE B 1 156 ? 6.293 -12.192 4.142 1 94.67 156 PHE B N 1
ATOM 3547 C CA . PHE B 1 156 ? 7.724 -12.117 4.414 1 94.67 156 PHE B CA 1
ATOM 3548 C C . PHE B 1 156 ? 8.242 -13.442 4.959 1 94.67 156 PHE B C 1
ATOM 3550 O O . PHE B 1 156 ? 9.34 -13.877 4.608 1 94.67 156 PHE B O 1
ATOM 3557 N N . TRP B 1 157 ? 7.442 -14.058 5.865 1 95.93 157 TRP B N 1
ATOM 3558 C CA . TRP B 1 157 ? 7.843 -15.366 6.373 1 95.93 157 TRP B CA 1
ATOM 3559 C C . TRP B 1 157 ? 7.973 -16.375 5.238 1 95.93 157 TRP B C 1
ATOM 3561 O O . TRP B 1 157 ? 8.961 -17.109 5.161 1 95.93 157 TRP B O 1
ATOM 3571 N N . LEU B 1 158 ? 7.06 -16.336 4.336 1 96.27 158 LEU B N 1
ATOM 3572 C CA . LEU B 1 158 ? 7.05 -17.26 3.207 1 96.27 158 LEU B CA 1
ATOM 3573 C C . LEU B 1 158 ? 8.212 -16.975 2.261 1 96.27 158 LEU B C 1
ATOM 3575 O O . LEU B 1 158 ? 8.918 -17.895 1.843 1 96.27 158 LEU B O 1
ATOM 3579 N N . LEU B 1 159 ? 8.399 -15.726 1.936 1 95.19 159 LEU B N 1
ATOM 3580 C CA . LEU B 1 159 ? 9.451 -15.338 1.002 1 95.19 159 LEU B CA 1
ATOM 3581 C C . LEU B 1 159 ? 10.827 -15.689 1.557 1 95.19 159 LEU B C 1
ATOM 3583 O O . LEU B 1 159 ? 11.701 -16.147 0.817 1 95.19 159 LEU B O 1
ATOM 3587 N N . ASP B 1 160 ? 10.971 -15.496 2.857 1 93.41 160 ASP B N 1
ATOM 3588 C CA . ASP B 1 160 ? 12.244 -15.795 3.506 1 93.41 160 ASP B CA 1
ATOM 3589 C C . ASP B 1 160 ? 12.614 -17.267 3.336 1 93.41 160 ASP B C 1
ATOM 3591 O O . ASP B 1 160 ? 13.795 -17.612 3.263 1 93.41 160 ASP B O 1
ATOM 3595 N N . THR B 1 161 ? 11.635 -18.08 3.226 1 94.9 161 THR B N 1
ATOM 3596 C CA . THR B 1 161 ? 11.891 -19.516 3.203 1 94.9 161 THR B CA 1
ATOM 3597 C C . THR B 1 161 ? 11.831 -20.054 1.776 1 94.9 161 THR B C 1
ATOM 3599 O O . THR B 1 161 ? 12.611 -20.933 1.405 1 94.9 161 THR B O 1
ATOM 3602 N N . VAL B 1 162 ? 11.032 -19.492 0.894 1 96.41 162 VAL B N 1
ATOM 3603 C CA . VAL B 1 162 ? 10.779 -20.053 -0.429 1 96.41 162 VAL B CA 1
ATOM 3604 C C . VAL B 1 162 ? 11.796 -19.504 -1.427 1 96.41 162 VAL B C 1
ATOM 3606 O O . VAL B 1 162 ? 12.194 -20.2 -2.364 1 96.41 162 VAL B O 1
ATOM 3609 N N . LEU B 1 163 ? 12.263 -18.269 -1.242 1 95.21 163 LEU B N 1
ATOM 3610 C CA . LEU B 1 163 ? 13.168 -17.641 -2.198 1 95.21 163 LEU B CA 1
ATOM 3611 C C . LEU B 1 163 ? 14.463 -18.437 -2.325 1 95.21 163 LEU B C 1
ATOM 3613 O O . LEU B 1 163 ? 14.923 -18.708 -3.437 1 95.21 163 LEU B O 1
ATOM 3617 N N . PRO B 1 164 ? 15.018 -18.871 -1.177 1 94.26 164 PRO B N 1
ATOM 3618 C CA . PRO B 1 164 ? 16.216 -19.704 -1.303 1 94.26 164 PRO B CA 1
ATOM 3619 C C . PRO B 1 164 ? 15.962 -20.988 -2.09 1 94.26 164 PRO B C 1
ATOM 3621 O O . PRO B 1 164 ? 16.836 -21.444 -2.832 1 94.26 164 PRO B O 1
ATOM 3624 N N . CYS B 1 165 ? 14.79 -21.593 -1.953 1 94.82 165 CYS B N 1
ATOM 3625 C CA . CYS B 1 165 ? 14.423 -22.778 -2.72 1 94.82 165 CYS B CA 1
ATOM 3626 C C . CYS B 1 165 ? 14.403 -22.477 -4.214 1 94.82 165 CYS B C 1
ATOM 3628 O O . CYS B 1 165 ? 14.938 -23.246 -5.014 1 94.82 165 CYS B O 1
ATOM 3630 N N . MET B 1 166 ? 13.888 -21.334 -4.584 1 96.46 166 MET B N 1
ATOM 3631 C CA . MET B 1 166 ? 13.754 -20.93 -5.981 1 96.46 166 MET B CA 1
ATOM 3632 C C . MET B 1 166 ? 15.115 -20.605 -6.587 1 96.46 166 MET B C 1
ATOM 3634 O O . MET B 1 166 ? 15.372 -20.92 -7.751 1 96.46 166 MET B O 1
ATOM 3638 N N . GLU B 1 167 ? 15.879 -20.033 -5.766 1 94.21 167 GLU B N 1
ATOM 3639 C CA . GLU B 1 167 ? 17.228 -19.714 -6.223 1 94.21 167 GLU B CA 1
ATOM 3640 C C . GLU B 1 167 ? 18.025 -20.982 -6.516 1 94.21 167 GLU B C 1
ATOM 3642 O O . GLU B 1 167 ? 18.714 -21.067 -7.535 1 94.21 167 GLU B O 1
ATOM 3647 N N . ARG B 1 168 ? 17.912 -21.98 -5.647 1 94.02 168 ARG B N 1
ATOM 3648 C CA . ARG B 1 168 ? 18.601 -23.25 -5.852 1 94.02 168 ARG B CA 1
ATOM 3649 C C . ARG B 1 168 ? 18.084 -23.959 -7.099 1 94.02 168 ARG B C 1
ATOM 3651 O O . ARG B 1 168 ? 18.857 -24.577 -7.834 1 94.02 168 ARG B O 1
ATOM 3658 N N . ALA B 1 169 ? 16.801 -23.845 -7.334 1 95.05 169 ALA B N 1
ATOM 3659 C CA . ALA B 1 169 ? 16.184 -24.482 -8.495 1 95.05 169 ALA B CA 1
ATOM 3660 C C . ALA B 1 169 ? 16.468 -23.692 -9.769 1 95.05 169 ALA B C 1
ATOM 3662 O O . ALA B 1 169 ? 16.271 -24.197 -10.877 1 95.05 169 ALA B O 1
ATOM 3663 N N . GLY B 1 170 ? 16.86 -22.394 -9.656 1 93.54 170 GLY B N 1
ATOM 3664 C CA . GLY B 1 170 ? 17.155 -21.524 -10.783 1 93.54 170 GLY B CA 1
ATOM 3665 C C . GLY B 1 170 ? 15.91 -21 -11.474 1 93.54 170 GLY B C 1
ATOM 3666 O O . GLY B 1 170 ? 15.969 -20.568 -12.627 1 93.54 170 GLY B O 1
ATOM 3667 N N . LYS B 1 171 ? 14.795 -21.168 -10.832 1 95.4 171 LYS B N 1
ATOM 3668 C CA . LYS B 1 171 ? 13.52 -20.688 -11.358 1 95.4 171 LYS B CA 1
ATOM 3669 C C . LYS B 1 171 ? 12.503 -20.49 -10.238 1 95.4 171 LYS B C 1
ATOM 3671 O O . LYS B 1 171 ? 12.649 -21.055 -9.152 1 95.4 171 LYS B O 1
ATOM 3676 N N . GLY B 1 172 ? 11.516 -19.671 -10.525 1 97.07 172 GLY B N 1
ATOM 3677 C CA . GLY B 1 172 ? 10.466 -19.44 -9.545 1 97.07 172 GLY B CA 1
ATOM 3678 C C . GLY B 1 172 ? 9.401 -18.474 -10.027 1 97.07 172 GLY B C 1
ATOM 3679 O O . GLY B 1 172 ? 9.643 -17.68 -10.939 1 97.07 172 GLY B O 1
ATOM 3680 N N . HIS B 1 173 ? 8.264 -18.63 -9.478 1 97.79 173 HIS B N 1
ATOM 3681 C CA . HIS B 1 173 ? 7.138 -17.743 -9.752 1 97.79 173 HIS B CA 1
ATOM 3682 C C . HIS B 1 173 ? 6.348 -17.448 -8.481 1 97.79 173 HIS B C 1
ATOM 3684 O O . HIS B 1 173 ? 5.782 -18.358 -7.872 1 97.79 173 HIS B O 1
ATOM 3690 N N . ILE B 1 174 ? 6.338 -16.256 -8.081 1 97.3 174 ILE B N 1
ATOM 3691 C CA . ILE B 1 174 ? 5.599 -15.811 -6.904 1 97.3 174 ILE B CA 1
ATOM 3692 C C . ILE B 1 174 ? 4.362 -15.027 -7.337 1 97.3 174 ILE B C 1
ATOM 3694 O O . ILE B 1 174 ? 4.465 -14.069 -8.106 1 97.3 174 ILE B O 1
ATOM 3698 N N . VAL B 1 175 ? 3.218 -15.475 -6.903 1 96.15 175 VAL B N 1
ATOM 3699 C CA . VAL B 1 175 ? 1.958 -14.821 -7.242 1 96.15 175 VAL B CA 1
ATOM 3700 C C . VAL B 1 175 ? 1.374 -14.149 -6.002 1 96.15 175 VAL B C 1
ATOM 3702 O O . VAL B 1 175 ? 1.065 -14.818 -5.013 1 96.15 175 VAL B O 1
ATOM 3705 N N . VAL B 1 176 ? 1.284 -12.891 -6.096 1 92.49 176 VAL B N 1
ATOM 3706 C CA . VAL B 1 176 ? 0.683 -12.092 -5.033 1 92.49 176 VAL B CA 1
ATOM 3707 C C . VAL B 1 176 ? -0.699 -11.609 -5.467 1 92.49 176 VAL B C 1
ATOM 3709 O O . VAL B 1 176 ? -0.878 -11.16 -6.602 1 92.49 176 VAL B O 1
ATOM 3712 N N . MET B 1 177 ? -1.621 -11.745 -4.585 1 89.56 177 MET B N 1
ATOM 3713 C CA . MET B 1 177 ? -2.989 -11.367 -4.929 1 89.56 177 MET B CA 1
ATOM 3714 C C . MET B 1 177 ? -3.469 -10.21 -4.059 1 89.56 177 MET B C 1
ATOM 3716 O O . MET B 1 177 ? -3.269 -10.218 -2.843 1 89.56 177 MET B O 1
ATOM 3720 N N . SER B 1 178 ? -3.92 -9.245 -4.702 1 81.95 178 SER B N 1
ATOM 3721 C CA . SER B 1 178 ? -4.521 -8.116 -4.001 1 81.95 178 SER B CA 1
ATOM 3722 C C . SER B 1 178 ? -5.985 -7.94 -4.388 1 81.95 178 SER B C 1
ATOM 3724 O O . SER B 1 178 ? -6.427 -8.456 -5.417 1 81.95 178 SER B O 1
ATOM 3726 N N . SER B 1 179 ? -6.794 -7.447 -3.557 1 68.78 179 SER B N 1
ATOM 3727 C CA . SER B 1 179 ? -8.191 -7.158 -3.862 1 68.78 179 SER B CA 1
ATOM 3728 C C . SER B 1 179 ? -8.415 -5.663 -4.065 1 68.78 179 SER B C 1
ATOM 3730 O O . SER B 1 179 ? -7.813 -4.841 -3.371 1 68.78 179 SER B O 1
ATOM 3732 N N . VAL B 1 180 ? -8.753 -5.153 -5.241 1 52.29 180 VAL B N 1
ATOM 3733 C CA . VAL B 1 180 ? -9.019 -3.742 -5.498 1 52.29 180 VAL B CA 1
ATOM 3734 C C . VAL B 1 180 ? -10.403 -3.372 -4.97 1 52.29 180 VAL B C 1
ATOM 3736 O O . VAL B 1 180 ? -10.644 -2.222 -4.593 1 52.29 180 VAL B O 1
ATOM 3739 N N . ALA B 1 181 ? -11.541 -4.155 -5.354 1 45.87 181 ALA B N 1
ATOM 3740 C CA . ALA B 1 181 ? -12.954 -3.788 -5.305 1 45.87 181 ALA B CA 1
ATOM 3741 C C . ALA B 1 181 ? -13.327 -3.226 -3.936 1 45.87 181 ALA B C 1
ATOM 3743 O O . ALA B 1 181 ? -14.126 -2.291 -3.839 1 45.87 181 ALA B O 1
ATOM 3744 N N . GLY B 1 182 ? -13.653 -4.157 -2.944 1 40.55 182 GLY B N 1
ATOM 3745 C CA . GLY B 1 182 ? -14.658 -4.176 -1.894 1 40.55 182 GLY B CA 1
ATOM 3746 C C . GLY B 1 182 ? -14.449 -3.096 -0.849 1 40.55 182 GLY B C 1
ATOM 3747 O O . GLY B 1 182 ? -15.072 -3.125 0.215 1 40.55 182 GLY B O 1
ATOM 3748 N N . LEU B 1 183 ? -13.363 -2.384 -0.929 1 38.52 183 LEU B N 1
ATOM 3749 C CA . LEU B 1 183 ? -13.213 -1.645 0.319 1 38.52 183 LEU B CA 1
ATOM 3750 C C . LEU B 1 183 ? -14.295 -0.58 0.454 1 38.52 183 LEU B C 1
ATOM 3752 O O . LEU B 1 183 ? -14.302 0.186 1.421 1 38.52 183 LEU B O 1
ATOM 3756 N N . SER B 1 184 ? -14.783 -0.226 -0.585 1 33.99 184 SER B N 1
ATOM 3757 C CA . SER B 1 184 ? -15.684 0.91 -0.418 1 33.99 184 SER B CA 1
ATOM 3758 C C . SER B 1 184 ? -16.959 0.501 0.311 1 33.99 184 SER B C 1
ATOM 3760 O O . SER B 1 184 ? -17.798 1.347 0.628 1 33.99 184 SER B O 1
ATOM 3762 N N . GLY B 1 185 ? -17.703 -0.696 -0.197 1 33.53 185 GLY B N 1
ATOM 3763 C CA . GLY B 1 185 ? -19.097 -0.509 0.172 1 33.53 185 GLY B CA 1
ATOM 3764 C C . GLY B 1 185 ? -19.277 -0.032 1.601 1 33.53 185 GLY B C 1
ATOM 3765 O O . GLY B 1 185 ? -18.299 0.128 2.335 1 33.53 185 GLY B O 1
ATOM 3766 N N . ALA B 1 186 ? -20.665 -0.297 1.975 1 33.51 186 ALA B N 1
ATOM 3767 C CA . ALA B 1 186 ? -21.488 0.192 3.079 1 33.51 186 ALA B CA 1
ATOM 3768 C C . ALA B 1 186 ? -20.862 -0.156 4.426 1 33.51 186 ALA B C 1
ATOM 3770 O O . ALA B 1 186 ? -21.521 -0.071 5.465 1 33.51 186 ALA B O 1
ATOM 3771 N N . ALA B 1 187 ? -19.94 -1.17 4.443 1 32.38 187 ALA B N 1
ATOM 3772 C CA . ALA B 1 187 ? -19.842 -1.464 5.871 1 32.38 187 ALA B CA 1
ATOM 3773 C C . ALA B 1 187 ? -19.261 -0.279 6.636 1 32.38 187 ALA B C 1
ATOM 3775 O O . ALA B 1 187 ? -18.208 0.249 6.269 1 32.38 187 ALA B O 1
ATOM 3776 N N . THR B 1 188 ? -19.799 0.446 7.101 1 35.67 188 THR B N 1
ATOM 3777 C CA . THR B 1 188 ? -19.685 1.391 8.206 1 35.67 188 THR B CA 1
ATOM 3778 C C . THR B 1 188 ? -18.608 0.945 9.191 1 35.67 188 THR B C 1
ATOM 3780 O O . THR B 1 188 ? -18.487 -0.244 9.49 1 35.67 188 THR B O 1
ATOM 3783 N N . GLY B 1 189 ? -17.382 1.539 9.381 1 43.96 189 GLY B N 1
ATOM 3784 C CA . GLY B 1 189 ? -16.534 1.416 10.556 1 43.96 189 GLY B CA 1
ATOM 3785 C C . GLY B 1 189 ? -15.088 1.103 10.218 1 43.96 189 GLY B C 1
ATOM 3786 O O . GLY B 1 189 ? -14.715 1.058 9.044 1 43.96 189 GLY B O 1
ATOM 3787 N N . GLY B 1 190 ? -14.032 1.068 11.161 1 55.11 190 GLY B N 1
ATOM 3788 C CA . GLY B 1 190 ? -12.616 0.792 11.35 1 55.11 190 GLY B CA 1
ATOM 3789 C C . GLY B 1 190 ? -12.133 -0.412 10.564 1 55.11 190 GLY B C 1
ATOM 3790 O O . GLY B 1 190 ? -10.948 -0.511 10.236 1 55.11 190 GLY B O 1
ATOM 3791 N N . LYS B 1 191 ? -13.018 -1.255 9.875 1 60.08 191 LYS B N 1
ATOM 3792 C CA . LYS B 1 191 ? -12.646 -2.516 9.241 1 60.08 191 LYS B CA 1
ATOM 3793 C C . LYS B 1 191 ? -12.155 -2.29 7.814 1 60.08 191 LYS B C 1
ATOM 3795 O O . LYS B 1 191 ? -11.199 -2.93 7.372 1 60.08 191 LYS B O 1
ATOM 3800 N N . ARG B 1 192 ? -12.664 -1.363 7.174 1 69.87 192 ARG B N 1
ATOM 3801 C CA . ARG B 1 192 ? -12.338 -1.091 5.778 1 69.87 192 ARG B CA 1
ATOM 3802 C C . ARG B 1 192 ? -10.947 -0.479 5.649 1 69.87 192 ARG B C 1
ATOM 3804 O O . ARG B 1 192 ? -10.205 -0.8 4.718 1 69.87 192 ARG B O 1
ATOM 3811 N N . VAL B 1 193 ? -10.697 0.162 6.629 1 84.32 193 VAL B N 1
ATOM 3812 C CA . VAL B 1 193 ? -9.411 0.85 6.588 1 84.32 193 VAL B CA 1
ATOM 3813 C C . VAL B 1 193 ? -8.277 -0.165 6.719 1 84.32 193 VAL B C 1
ATOM 3815 O O . VAL B 1 193 ? -7.271 -0.076 6.011 1 84.32 193 VAL B O 1
ATOM 3818 N N . SER B 1 194 ? -8.53 -1.186 7.576 1 85.81 194 SER B N 1
ATOM 3819 C CA . SER B 1 194 ? -7.509 -2.207 7.783 1 85.81 194 SER B CA 1
ATOM 3820 C C . SER B 1 194 ? -7.306 -3.048 6.527 1 85.81 194 SER B C 1
ATOM 3822 O O . SER B 1 194 ? -6.171 -3.349 6.152 1 85.81 194 SER B O 1
ATOM 3824 N N . LEU B 1 195 ? -8.332 -3.389 5.855 1 80.61 195 LEU B N 1
ATOM 3825 C CA . LEU B 1 195 ? -8.252 -4.226 4.663 1 80.61 195 LEU B CA 1
ATOM 3826 C C . LEU B 1 195 ? -7.618 -3.463 3.505 1 80.61 195 LEU B C 1
ATOM 3828 O O . LEU B 1 195 ? -6.764 -4 2.796 1 80.61 195 LEU B O 1
ATOM 3832 N N . SER B 1 196 ? -8.046 -2.258 3.344 1 82.19 196 SER B N 1
ATOM 3833 C CA . SER B 1 196 ? -7.457 -1.421 2.304 1 82.19 196 SER B CA 1
ATOM 3834 C C . SER B 1 196 ? -5.959 -1.235 2.526 1 82.19 196 SER B C 1
ATOM 3836 O O . SER B 1 196 ? -5.17 -1.336 1.585 1 82.19 196 SER B O 1
ATOM 3838 N N . THR B 1 197 ? -5.647 -0.984 3.768 1 88 197 THR B N 1
ATOM 3839 C CA . THR B 1 197 ? -4.244 -0.827 4.139 1 88 197 THR B CA 1
ATOM 3840 C C . THR B 1 197 ? -3.445 -2.073 3.771 1 88 197 THR B C 1
ATOM 3842 O O . THR B 1 197 ? -2.374 -1.975 3.168 1 88 197 THR B O 1
ATOM 3845 N N . ALA B 1 198 ? -3.999 -3.157 4.021 1 87.21 198 ALA B N 1
ATOM 3846 C CA . ALA B 1 198 ? -3.332 -4.427 3.747 1 87.21 198 ALA B CA 1
ATOM 3847 C C . ALA B 1 198 ? -3.188 -4.657 2.245 1 87.21 198 ALA B C 1
ATOM 3849 O O . ALA B 1 198 ? -2.139 -5.106 1.777 1 87.21 198 ALA B O 1
ATOM 3850 N N . GLN B 1 199 ? -4.182 -4.394 1.509 1 83.85 199 GLN B N 1
ATOM 3851 C CA . GLN B 1 199 ? -4.156 -4.616 0.067 1 83.85 199 GLN B CA 1
ATOM 3852 C C . GLN B 1 199 ? -3.114 -3.73 -0.608 1 83.85 199 GLN B C 1
ATOM 3854 O O . GLN B 1 199 ? -2.411 -4.173 -1.519 1 83.85 199 GLN B O 1
ATOM 3859 N N . PHE B 1 200 ? -3.03 -2.536 -0.168 1 85.96 200 PHE B N 1
ATOM 3860 C CA . PHE B 1 200 ? -2.005 -1.644 -0.695 1 85.96 200 PHE B CA 1
ATOM 3861 C C . PHE B 1 200 ? -0.612 -2.138 -0.322 1 85.96 200 PHE B C 1
ATOM 3863 O O . PHE B 1 200 ? 0.323 -2.036 -1.119 1 85.96 200 PHE B O 1
ATOM 3870 N N . ALA B 1 201 ? -0.549 -2.593 0.886 1 89.54 201 ALA B N 1
ATOM 3871 C CA . ALA B 1 201 ? 0.736 -3.12 1.34 1 89.54 201 ALA B CA 1
ATOM 3872 C C . ALA B 1 201 ? 1.212 -4.256 0.44 1 89.54 201 ALA B C 1
ATOM 3874 O O . ALA B 1 201 ? 2.392 -4.327 0.092 1 89.54 201 ALA B O 1
ATOM 3875 N N . VAL B 1 202 ? 0.319 -5.045 0.052 1 90.24 202 VAL B N 1
ATOM 3876 C CA . VAL B 1 202 ? 0.638 -6.183 -0.804 1 90.24 202 VAL B CA 1
ATOM 3877 C C . VAL B 1 202 ? 1.123 -5.686 -2.165 1 90.24 202 VAL B C 1
ATOM 3879 O O . VAL B 1 202 ? 2.057 -6.248 -2.741 1 90.24 202 VAL B O 1
ATOM 3882 N N . GLN B 1 203 ? 0.502 -4.67 -2.631 1 86.36 203 GLN B N 1
ATOM 3883 C CA . GLN B 1 203 ? 0.943 -4.072 -3.887 1 86.36 203 GLN B CA 1
ATOM 3884 C C . GLN B 1 203 ? 2.37 -3.544 -3.773 1 86.36 203 GLN B C 1
ATOM 3886 O O . GLN B 1 203 ? 3.19 -3.758 -4.669 1 86.36 203 GLN B O 1
ATOM 3891 N N . GLY B 1 204 ? 2.579 -2.859 -2.721 1 86.13 204 GLY B N 1
ATOM 3892 C CA . GLY B 1 204 ? 3.924 -2.357 -2.489 1 86.13 204 GLY B CA 1
ATOM 3893 C C . GLY B 1 204 ? 4.962 -3.458 -2.378 1 86.13 204 GLY B C 1
ATOM 3894 O O . GLY B 1 204 ? 6.076 -3.321 -2.888 1 86.13 204 GLY B O 1
ATOM 3895 N N . LEU B 1 205 ? 4.598 -4.513 -1.734 1 89.62 205 LEU B N 1
ATOM 3896 C CA . LEU B 1 205 ? 5.475 -5.672 -1.608 1 89.62 205 LEU B CA 1
ATOM 3897 C C . LEU B 1 205 ? 5.813 -6.25 -2.979 1 89.62 205 LEU B C 1
ATOM 3899 O O . LEU B 1 205 ? 6.984 -6.477 -3.29 1 89.62 205 LEU B O 1
ATOM 3903 N N . ALA B 1 206 ? 4.831 -6.445 -3.786 1 89.27 206 ALA B N 1
ATOM 3904 C CA . ALA B 1 206 ? 5.028 -7.031 -5.11 1 89.27 206 ALA B CA 1
ATOM 3905 C C . ALA B 1 206 ? 5.913 -6.14 -5.977 1 89.27 206 ALA B C 1
ATOM 3907 O O . ALA B 1 206 ? 6.833 -6.625 -6.64 1 89.27 206 ALA B O 1
ATOM 3908 N N . GLU B 1 207 ? 5.613 -4.915 -5.94 1 83.32 207 GLU B N 1
ATOM 3909 C CA . GLU B 1 207 ? 6.366 -3.975 -6.766 1 83.32 207 GLU B CA 1
ATOM 3910 C C . GLU B 1 207 ? 7.832 -3.922 -6.346 1 83.32 207 GLU B C 1
ATOM 3912 O O . GLU B 1 207 ? 8.727 -3.946 -7.194 1 83.32 207 GLU B O 1
ATOM 3917 N N . SER B 1 208 ? 8.043 -3.817 -5.092 1 83.69 208 SER B N 1
ATOM 3918 C CA . SER B 1 208 ? 9.411 -3.727 -4.591 1 83.69 208 SER B CA 1
ATOM 3919 C C . SER B 1 208 ? 10.171 -5.029 -4.823 1 83.69 208 SER B C 1
ATOM 3921 O O . SER B 1 208 ? 11.347 -5.01 -5.192 1 83.69 208 SER B O 1
ATOM 3923 N N . LEU B 1 209 ? 9.52 -6.102 -4.587 1 89.09 209 LEU B N 1
ATOM 3924 C CA . LEU B 1 209 ? 10.15 -7.398 -4.81 1 89.09 209 LEU B CA 1
ATOM 3925 C C . LEU B 1 209 ? 10.504 -7.585 -6.282 1 89.09 209 LEU B C 1
ATOM 3927 O O . LEU B 1 209 ? 11.568 -8.116 -6.607 1 89.09 209 LEU B O 1
ATOM 3931 N N . HIS B 1 210 ? 9.606 -7.221 -7.15 1 87.54 210 HIS B N 1
ATOM 3932 C CA . HIS B 1 210 ? 9.871 -7.282 -8.583 1 87.54 210 HIS B CA 1
ATOM 3933 C C . HIS B 1 210 ? 11.139 -6.515 -8.942 1 87.54 210 HIS B C 1
ATOM 3935 O O . HIS B 1 210 ? 11.99 -7.023 -9.677 1 87.54 210 HIS B O 1
ATOM 3941 N N . THR B 1 211 ? 11.244 -5.372 -8.425 1 80.46 211 THR B N 1
ATOM 3942 C CA . THR B 1 211 ? 12.41 -4.539 -8.694 1 80.46 211 THR B CA 1
ATOM 3943 C C . THR B 1 211 ? 13.682 -5.205 -8.176 1 80.46 211 THR B C 1
ATOM 3945 O O . THR B 1 211 ? 14.7 -5.237 -8.871 1 80.46 211 THR B O 1
ATOM 3948 N N . GLU B 1 212 ? 13.595 -5.718 -7.016 1 83.2 212 GLU B N 1
ATOM 3949 C CA . GLU B 1 212 ? 14.75 -6.382 -6.42 1 83.2 212 GLU B CA 1
ATOM 3950 C C . GLU B 1 212 ? 15.183 -7.588 -7.249 1 83.2 212 GLU B C 1
ATOM 3952 O O . GLU B 1 212 ? 16.374 -7.782 -7.497 1 83.2 212 GLU B O 1
ATOM 3957 N N . LEU B 1 213 ? 14.263 -8.348 -7.642 1 87.5 213 LEU B N 1
ATOM 3958 C CA . LEU B 1 213 ? 14.555 -9.553 -8.41 1 87.5 213 LEU B CA 1
ATOM 3959 C C . LEU B 1 213 ? 15.104 -9.199 -9.788 1 87.5 213 LEU B C 1
ATOM 3961 O O . LEU B 1 213 ? 15.981 -9.893 -10.308 1 87.5 213 LEU B O 1
ATOM 3965 N N . ARG B 1 214 ? 14.603 -8.167 -10.3 1 82.09 214 ARG B N 1
ATOM 3966 C CA . ARG B 1 214 ? 15.106 -7.704 -11.59 1 82.09 214 ARG B CA 1
ATOM 3967 C C . ARG B 1 214 ? 16.556 -7.245 -11.48 1 82.09 214 ARG B C 1
ATOM 3969 O O . ARG B 1 214 ? 17.381 -7.566 -12.338 1 82.09 214 ARG B O 1
ATOM 3976 N N . HIS B 1 215 ? 16.88 -6.544 -10.455 1 77.15 215 HIS B N 1
ATOM 3977 C CA . HIS B 1 215 ? 18.22 -6.003 -10.261 1 77.15 215 HIS B CA 1
ATOM 3978 C C . HIS B 1 215 ? 19.228 -7.113 -9.982 1 77.15 215 HIS B C 1
ATOM 3980 O O . HIS B 1 215 ? 20.403 -6.995 -10.336 1 77.15 215 HIS B O 1
ATOM 3986 N N . SER B 1 216 ? 18.723 -8.142 -9.372 1 80.93 216 SER B N 1
ATOM 3987 C CA . SER B 1 216 ? 19.614 -9.259 -9.075 1 80.93 216 SER B CA 1
ATOM 3988 C C . SER B 1 216 ? 19.7 -10.225 -10.252 1 80.93 216 SER B C 1
ATOM 3990 O O . SER B 1 216 ? 20.329 -11.28 -10.151 1 80.93 216 SER B O 1
ATOM 3992 N N . ASN B 1 217 ? 19.049 -9.882 -11.353 1 79.83 217 ASN B N 1
ATOM 3993 C CA . ASN B 1 217 ? 19.019 -10.743 -12.531 1 79.83 217 ASN B CA 1
ATOM 3994 C C . ASN B 1 217 ? 18.575 -12.159 -12.18 1 79.83 217 ASN B C 1
ATOM 3996 O O . ASN B 1 217 ? 19.213 -13.133 -12.583 1 79.83 217 ASN B O 1
ATOM 4000 N N . SER B 1 218 ? 17.606 -12.194 -11.335 1 87.03 218 SER B N 1
ATOM 4001 C CA . SER B 1 218 ? 17.04 -13.469 -10.907 1 87.03 218 SER B CA 1
ATOM 4002 C C . SER B 1 218 ? 16.078 -14.026 -11.951 1 87.03 218 SER B C 1
ATOM 4004 O O . SER B 1 218 ? 15.457 -13.267 -12.698 1 87.03 218 SER B O 1
ATOM 4006 N N . ASN B 1 219 ? 16.021 -15.351 -12.07 1 92.04 219 ASN B N 1
ATOM 4007 C CA . ASN B 1 219 ? 15.061 -16.025 -12.938 1 92.04 219 ASN B CA 1
ATOM 4008 C C . ASN B 1 219 ? 13.71 -16.199 -12.251 1 92.04 219 ASN B C 1
ATOM 4010 O O . ASN B 1 219 ? 12.856 -16.947 -12.731 1 92.04 219 ASN B O 1
ATOM 4014 N N . ILE B 1 220 ? 13.625 -15.59 -11.148 1 94.32 220 ILE B N 1
ATOM 4015 C CA . ILE B 1 220 ? 12.383 -15.65 -10.385 1 94.32 220 ILE B CA 1
ATOM 4016 C C . ILE B 1 220 ? 11.44 -14.541 -10.847 1 94.32 220 ILE B C 1
ATOM 4018 O O . ILE B 1 220 ? 11.838 -13.377 -10.939 1 94.32 220 ILE B O 1
ATOM 4022 N N . ILE B 1 221 ? 10.215 -14.962 -11.145 1 93.43 221 ILE B N 1
ATOM 4023 C CA . ILE B 1 221 ? 9.196 -14.037 -11.629 1 93.43 221 ILE B CA 1
ATOM 4024 C C . ILE B 1 221 ? 8.204 -13.73 -10.509 1 93.43 221 ILE B C 1
ATOM 4026 O O . ILE B 1 221 ? 7.843 -14.616 -9.731 1 93.43 221 ILE B O 1
ATOM 4030 N N . ILE B 1 222 ? 7.812 -12.495 -10.438 1 92.2 222 ILE B N 1
ATOM 4031 C CA . ILE B 1 222 ? 6.752 -12.09 -9.521 1 92.2 222 ILE B CA 1
ATOM 4032 C C . ILE B 1 222 ? 5.569 -11.537 -10.312 1 92.2 222 ILE B C 1
ATOM 4034 O O . ILE B 1 222 ? 5.75 -10.744 -11.239 1 92.2 222 ILE B O 1
ATOM 4038 N N . SER B 1 223 ? 4.421 -12.047 -10.041 1 92.31 223 SER B N 1
ATOM 4039 C CA . SER B 1 223 ? 3.182 -11.555 -10.636 1 92.31 223 SER B CA 1
ATOM 4040 C C . SER B 1 223 ? 2.26 -10.96 -9.577 1 92.31 223 SER B C 1
ATOM 4042 O O . SER B 1 223 ? 2.013 -11.58 -8.541 1 92.31 223 SER B O 1
ATOM 4044 N N . LEU B 1 224 ? 1.893 -9.769 -9.819 1 89.07 224 LEU B N 1
ATOM 4045 C CA . LEU B 1 224 ? 0.854 -9.151 -9.001 1 89.07 224 LEU B CA 1
ATOM 4046 C C . LEU B 1 224 ? -0.506 -9.254 -9.682 1 89.07 224 LEU B C 1
ATOM 4048 O O . LEU B 1 224 ? -0.691 -8.747 -10.79 1 89.07 224 LEU B O 1
ATOM 4052 N N . VAL B 1 225 ? -1.428 -9.912 -9.01 1 88.21 225 VAL B N 1
ATOM 4053 C CA . VAL B 1 225 ? -2.765 -10.114 -9.557 1 88.21 225 VAL B CA 1
ATOM 4054 C C . VAL B 1 225 ? -3.783 -9.319 -8.741 1 88.21 225 VAL B C 1
ATOM 4056 O O . VAL B 1 225 ? -3.843 -9.45 -7.516 1 88.21 225 VAL B O 1
ATOM 4059 N N . HIS B 1 226 ? -4.445 -8.521 -9.412 1 83.17 226 HIS B N 1
ATOM 4060 C CA . HIS B 1 226 ? -5.57 -7.832 -8.788 1 83.17 226 HIS B CA 1
ATOM 4061 C C . HIS B 1 226 ? -6.872 -8.596 -9.004 1 83.17 226 HIS B C 1
ATOM 4063 O O . HIS B 1 226 ? -7.329 -8.745 -10.139 1 83.17 226 HIS B O 1
ATOM 4069 N N . VAL B 1 227 ? -7.357 -9.099 -7.847 1 79.19 227 VAL B N 1
ATOM 4070 C CA . VAL B 1 227 ? -8.616 -9.83 -7.935 1 79.19 227 VAL B CA 1
ATOM 4071 C C . VAL B 1 227 ? -9.764 -8.942 -7.459 1 79.19 227 VAL B C 1
ATOM 4073 O O . VAL B 1 227 ? -9.743 -8.44 -6.333 1 79.19 227 VAL B O 1
ATOM 4076 N N . TYR B 1 228 ? -10.601 -8.504 -8.184 1 66.51 228 TYR B N 1
ATOM 4077 C CA . TYR B 1 228 ? -11.684 -7.589 -7.843 1 66.51 228 TYR B CA 1
ATOM 4078 C C . TYR B 1 228 ? -12.933 -8.356 -7.423 1 66.51 228 TYR B C 1
ATOM 4080 O O . TYR B 1 228 ? -13.176 -9.467 -7.898 1 66.51 228 TYR B O 1
ATOM 4088 N N . PRO B 1 229 ? -13.504 -7.977 -6.079 1 55.94 229 PRO B N 1
ATOM 4089 C CA . PRO B 1 229 ? -14.534 -8.665 -5.298 1 55.94 229 PRO B CA 1
ATOM 4090 C C . PRO B 1 229 ? -15.578 -9.354 -6.175 1 55.94 229 PRO B C 1
ATOM 4092 O O . PRO B 1 229 ? -16.276 -10.26 -5.714 1 55.94 229 PRO B O 1
ATOM 4095 N N . PHE B 1 230 ? -15.949 -8.998 -7.228 1 52.95 230 PHE B N 1
ATOM 4096 C CA . PHE B 1 230 ? -17.197 -9.553 -7.739 1 52.95 230 PHE B CA 1
ATOM 4097 C C . PHE B 1 230 ? -17.103 -11.068 -7.869 1 52.95 230 PHE B C 1
ATOM 4099 O O . PHE B 1 230 ? -17.85 -11.678 -8.637 1 52.95 230 PHE B O 1
ATOM 4106 N N . ILE B 1 231 ? -16.118 -11.506 -7.104 1 47.57 231 ILE B N 1
ATOM 4107 C CA . ILE B 1 231 ? -16.021 -12.959 -7.191 1 47.57 231 ILE B CA 1
ATOM 4108 C C . ILE B 1 231 ? -16.832 -13.599 -6.065 1 47.57 231 ILE B C 1
ATOM 4110 O O . ILE B 1 231 ? -16.435 -13.545 -4.899 1 47.57 231 ILE B O 1
ATOM 4114 N N . VAL B 1 232 ? -18.184 -13.239 -5.958 1 45.34 232 VAL B N 1
ATOM 4115 C CA . VAL B 1 232 ? -19.077 -13.793 -4.945 1 45.34 232 VAL B CA 1
ATOM 4116 C C . VAL B 1 232 ? -19.394 -15.249 -5.276 1 45.34 232 VAL B C 1
ATOM 4118 O O . VAL B 1 232 ? -19.381 -15.644 -6.445 1 45.34 232 VAL B O 1
ATOM 4121 N N . GLY B 1 233 ? -19.192 -15.946 -4.337 1 42.04 233 GLY B N 1
ATOM 4122 C CA . GLY B 1 233 ? -19.876 -17.224 -4.448 1 42.04 233 GLY B CA 1
ATOM 4123 C C . GLY B 1 233 ? -21.284 -17.101 -5 1 42.04 233 GLY B C 1
ATOM 4124 O O . GLY B 1 233 ? -21.897 -16.035 -4.919 1 42.04 233 GLY B O 1
ATOM 4125 N N . ALA B 1 234 ? -21.75 -17.998 -5.811 1 39.58 234 ALA B N 1
ATOM 4126 C CA . ALA B 1 234 ? -23.086 -18.191 -6.368 1 39.58 234 ALA B CA 1
ATOM 4127 C C . ALA B 1 234 ? -24.158 -17.668 -5.416 1 39.58 234 ALA B C 1
ATOM 4129 O O . ALA B 1 234 ? -25.188 -17.151 -5.855 1 39.58 234 ALA B O 1
ATOM 4130 N N . GLU B 1 235 ? -23.963 -17.764 -4.196 1 37.8 235 GLU B N 1
ATOM 4131 C CA . GLU B 1 235 ? -25.072 -17.583 -3.264 1 37.8 235 GLU B CA 1
ATOM 4132 C C . GLU B 1 235 ? -25.272 -16.108 -2.924 1 37.8 235 GLU B C 1
ATOM 4134 O O . GLU B 1 235 ? -26.35 -15.709 -2.479 1 37.8 235 GLU B O 1
ATOM 4139 N N . VAL B 1 236 ? -24.28 -15.362 -2.915 1 38.31 236 VAL B N 1
ATOM 4140 C CA . VAL B 1 236 ? -24.478 -13.995 -2.445 1 38.31 236 VAL B CA 1
ATOM 4141 C C . VAL B 1 236 ? -24.797 -13.083 -3.628 1 38.31 236 VAL B C 1
ATOM 4143 O O . VAL B 1 236 ? -25.028 -11.885 -3.452 1 38.31 236 VAL B O 1
ATOM 4146 N N . ALA B 1 237 ? -24.658 -13.461 -4.731 1 42.57 237 ALA B N 1
ATOM 4147 C CA . ALA B 1 237 ? -25.076 -12.749 -5.935 1 42.57 237 ALA B CA 1
ATOM 4148 C C . ALA B 1 237 ? -26.433 -12.079 -5.733 1 42.57 237 ALA B C 1
ATOM 4150 O O . ALA B 1 237 ? -26.697 -11.016 -6.298 1 42.57 237 ALA B O 1
ATOM 4151 N N . LYS B 1 238 ? -27.235 -12.731 -4.964 1 40.79 238 LYS B N 1
ATOM 4152 C CA . LYS B 1 238 ? -28.608 -12.238 -4.903 1 40.79 238 LYS B CA 1
ATOM 4153 C C . LYS B 1 238 ? -28.698 -10.964 -4.066 1 40.79 238 LYS B C 1
ATOM 4155 O O . LYS B 1 238 ? -29.668 -10.211 -4.176 1 40.79 238 LYS B O 1
ATOM 4160 N N . ASP B 1 239 ? -27.934 -10.877 -3.119 1 37.56 239 ASP B N 1
ATOM 4161 C CA . ASP B 1 239 ? -28.301 -9.881 -2.117 1 37.56 239 ASP B CA 1
ATOM 4162 C C . ASP B 1 239 ? -27.6 -8.55 -2.384 1 37.56 239 ASP B C 1
ATOM 4164 O O . ASP B 1 239 ? -27.793 -7.582 -1.645 1 37.56 239 ASP B O 1
ATOM 4168 N N . ILE B 1 240 ? -26.426 -8.617 -2.743 1 39.33 240 ILE B N 1
ATOM 4169 C CA . ILE B 1 240 ? -25.809 -7.298 -2.657 1 39.33 240 ILE B CA 1
ATOM 4170 C C . ILE B 1 240 ? -26.442 -6.363 -3.685 1 39.33 240 ILE B C 1
ATOM 4172 O O . ILE B 1 240 ? -26.348 -6.602 -4.892 1 39.33 240 ILE B O 1
ATOM 4176 N N . ARG B 1 241 ? -27.433 -5.77 -3.314 1 35.28 241 ARG B N 1
ATOM 4177 C CA . ARG B 1 241 ? -28.014 -4.652 -4.05 1 35.28 241 ARG B CA 1
ATOM 4178 C C . ARG B 1 241 ? -26.93 -3.696 -4.538 1 35.28 241 ARG B C 1
ATOM 4180 O O . ARG B 1 241 ? -26.607 -2.718 -3.86 1 35.28 241 ARG B O 1
ATOM 4187 N N . PHE B 1 242 ? -25.769 -4.174 -4.951 1 40.34 242 PHE B N 1
ATOM 4188 C CA . PHE B 1 242 ? -24.945 -3.103 -5.501 1 40.34 242 PHE B CA 1
ATOM 4189 C C . PHE B 1 242 ? -25.734 -2.277 -6.509 1 40.34 242 PHE B C 1
ATOM 4191 O O . PHE B 1 242 ? -26.527 -2.821 -7.281 1 40.34 242 PHE B O 1
ATOM 4198 N N . ARG B 1 243 ? -26.094 -1.23 -6.268 1 39.26 243 ARG B N 1
ATOM 4199 C CA . ARG B 1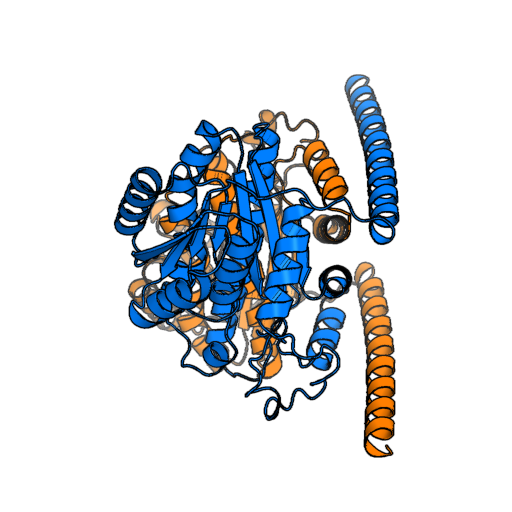 243 ? -26.694 -0.548 -7.41 1 39.26 243 ARG B CA 1
ATOM 4200 C C . ARG B 1 243 ? -26.086 -1.036 -8.721 1 39.26 243 ARG B C 1
ATOM 4202 O O . ARG B 1 243 ? -26.802 -1.253 -9.7 1 39.26 243 ARG B O 1
ATOM 4209 N N . ILE B 1 244 ? -24.757 -0.765 -8.884 1 39.99 244 ILE B N 1
ATOM 4210 C CA . ILE B 1 244 ? -24.163 -1.274 -10.116 1 39.99 244 ILE B CA 1
ATOM 4211 C C . ILE B 1 244 ? -23.747 -2.731 -9.924 1 39.99 244 ILE B C 1
ATOM 4213 O O . ILE B 1 244 ? -22.611 -3.012 -9.535 1 39.99 244 ILE B O 1
ATOM 4217 N N . PRO B 1 245 ? -24.161 -3.453 -8.957 1 43.5 245 PRO B N 1
ATOM 4218 C CA . PRO B 1 245 ? -23.841 -4.877 -8.829 1 43.5 245 PRO B CA 1
ATOM 4219 C C . PRO B 1 245 ? -23.38 -5.499 -10.145 1 43.5 245 PRO B C 1
ATOM 4221 O O . PRO B 1 245 ? -22.408 -6.259 -10.166 1 43.5 245 PRO B O 1
ATOM 4224 N N . SER B 1 246 ? -24.371 -5.555 -11.087 1 44.24 246 SER B N 1
ATOM 4225 C CA . SER B 1 246 ? -24.541 -6.392 -12.27 1 44.24 246 SER B CA 1
ATOM 4226 C C . SER B 1 246 ? -23.396 -6.195 -13.256 1 44.24 246 SER B C 1
ATOM 4228 O O . SER B 1 246 ? -23.118 -7.073 -14.077 1 44.24 246 SER B O 1
ATOM 4230 N N . TYR B 1 247 ? -22.921 -4.977 -13.271 1 46.45 247 TYR B N 1
ATOM 4231 C CA . TYR B 1 247 ? -22.214 -4.789 -14.532 1 46.45 247 TYR B CA 1
ATOM 4232 C C . TYR B 1 247 ? -20.837 -5.441 -14.489 1 46.45 247 TYR B C 1
ATOM 4234 O O . TYR B 1 247 ? -20.316 -5.876 -15.518 1 46.45 247 TYR B O 1
ATOM 4242 N N . PHE B 1 248 ? -20.302 -5.396 -13.286 1 52.13 248 PHE B N 1
ATOM 4243 C CA . PHE B 1 248 ? -19.061 -6.157 -13.36 1 52.13 248 PHE B CA 1
ATOM 4244 C C . PHE B 1 248 ? -19.294 -7.612 -12.967 1 52.13 248 PHE B C 1
ATOM 4246 O O . PHE B 1 248 ? -18.385 -8.439 -13.063 1 52.13 248 PHE B O 1
ATOM 4253 N N . GLY B 1 249 ? -20.426 -8.041 -13.021 1 54.77 249 GLY B N 1
ATOM 4254 C CA . GLY B 1 249 ? -20.834 -9.417 -12.783 1 54.77 249 GLY B CA 1
ATOM 4255 C C . GLY B 1 249 ? -19.96 -10.131 -11.77 1 54.77 249 GLY B C 1
ATOM 4256 O O . GLY B 1 249 ? -18.972 -9.572 -11.29 1 54.77 249 GLY B O 1
ATOM 4257 N N . THR B 1 250 ? -20.398 -11.128 -11.082 1 65.66 250 THR B N 1
ATOM 4258 C CA . THR B 1 250 ? -19.685 -12.051 -10.206 1 65.66 250 THR B CA 1
ATOM 4259 C C . THR B 1 250 ? -18.966 -13.123 -11.019 1 65.66 250 THR B C 1
ATOM 4261 O O . THR B 1 250 ? -19.396 -13.466 -12.122 1 65.66 250 THR B O 1
ATOM 4264 N N . MET B 1 251 ? -17.756 -13.459 -10.616 1 75.96 251 MET B N 1
ATOM 4265 C CA . MET B 1 251 ? -16.993 -14.524 -11.261 1 75.96 251 MET B CA 1
ATOM 4266 C C . MET B 1 251 ? -16.787 -15.698 -10.31 1 75.96 251 MET B C 1
ATOM 4268 O O . MET B 1 251 ? -16.398 -15.507 -9.156 1 75.96 251 MET B O 1
ATOM 4272 N N . PRO B 1 252 ? -17.26 -16.923 -10.807 1 81.12 252 PRO B N 1
ATOM 4273 C CA . PRO B 1 252 ? -16.966 -18.092 -9.976 1 81.12 252 PRO B CA 1
ATOM 4274 C C . PRO B 1 252 ? -15.477 -18.234 -9.664 1 81.12 252 PRO B C 1
ATOM 4276 O O . PRO B 1 252 ? -14.633 -17.844 -10.474 1 81.12 252 PRO B O 1
ATOM 4279 N N . ALA B 1 253 ? -15.224 -18.832 -8.538 1 86.29 253 ALA B N 1
ATOM 4280 C CA . ALA B 1 253 ? -13.845 -19.023 -8.097 1 86.29 253 ALA B CA 1
ATOM 4281 C C . ALA B 1 253 ? -13.048 -19.827 -9.12 1 86.29 253 ALA B C 1
ATOM 4283 O O . ALA B 1 253 ? -11.862 -19.566 -9.336 1 86.29 253 ALA B O 1
ATOM 4284 N N . ALA B 1 254 ? -13.696 -20.8 -9.782 1 90.45 254 ALA B N 1
ATOM 4285 C CA . ALA B 1 254 ? -13.038 -21.655 -10.766 1 90.45 254 ALA B CA 1
ATOM 4286 C C . ALA B 1 254 ? -12.578 -20.845 -11.976 1 90.45 254 ALA B C 1
ATOM 4288 O O . ALA B 1 254 ? -11.469 -21.042 -12.477 1 90.45 254 ALA B O 1
ATOM 4289 N N . GLU B 1 255 ? -13.428 -19.937 -12.376 1 90.05 255 GLU B N 1
ATOM 4290 C CA . GLU B 1 255 ? -13.082 -19.092 -13.516 1 90.05 255 GLU B CA 1
ATOM 4291 C C . GLU B 1 255 ? -11.973 -18.107 -13.156 1 90.05 255 GLU B C 1
ATOM 4293 O O . GLU B 1 255 ? -11.071 -17.86 -13.959 1 90.05 255 GLU B O 1
ATOM 4298 N N . ALA B 1 256 ? -12.069 -17.593 -12 1 88.13 256 ALA B N 1
ATOM 4299 C CA . ALA B 1 256 ? -11.014 -16.698 -11.535 1 88.13 256 ALA B CA 1
ATOM 4300 C C . ALA B 1 256 ? -9.669 -17.417 -11.481 1 88.13 256 ALA B C 1
ATOM 4302 O O . ALA B 1 256 ? -8.652 -16.879 -11.927 1 88.13 256 ALA B O 1
ATOM 4303 N N . ALA B 1 257 ? -9.69 -18.643 -10.977 1 93.21 257 ALA B N 1
ATOM 4304 C CA . ALA B 1 257 ? -8.469 -19.438 -10.872 1 93.21 257 ALA B CA 1
ATOM 4305 C C . ALA B 1 257 ? -7.861 -19.694 -12.248 1 93.21 257 ALA B C 1
ATOM 4307 O O . ALA B 1 257 ? -6.644 -19.593 -12.424 1 93.21 257 ALA B O 1
ATOM 4308 N N . LYS B 1 258 ? -8.713 -20.005 -13.197 1 94.93 258 LYS B N 1
ATOM 4309 C CA . LYS B 1 258 ? -8.248 -20.24 -14.561 1 94.93 258 LYS B CA 1
ATOM 4310 C C . LYS B 1 258 ? -7.576 -18.995 -15.135 1 94.93 258 LYS B C 1
ATOM 4312 O O . LYS B 1 258 ? -6.501 -19.083 -15.732 1 94.93 258 LYS B O 1
ATOM 4317 N N . GLN B 1 259 ? -8.184 -17.858 -14.932 1 93.67 259 GLN B N 1
ATOM 4318 C CA . GLN B 1 259 ? -7.633 -16.611 -15.451 1 93.67 259 GLN B CA 1
ATOM 4319 C C . GLN B 1 259 ? -6.319 -16.26 -14.76 1 93.67 259 GLN B C 1
ATOM 4321 O O . GLN B 1 259 ? -5.392 -15.754 -15.397 1 93.67 259 GLN B O 1
ATOM 4326 N N . ILE B 1 260 ? -6.28 -16.508 -13.527 1 94.72 260 ILE B N 1
ATOM 4327 C CA . ILE B 1 260 ? -5.056 -16.252 -12.775 1 94.72 260 ILE B CA 1
ATOM 4328 C C . ILE B 1 260 ? -3.921 -17.112 -13.327 1 94.72 260 ILE B C 1
ATOM 4330 O O . ILE B 1 260 ? -2.832 -16.606 -13.609 1 94.72 260 ILE B O 1
ATOM 4334 N N . LEU B 1 261 ? -4.159 -18.409 -13.521 1 97.41 261 LEU B N 1
ATOM 4335 C CA . LEU B 1 261 ? -3.123 -19.313 -14.009 1 97.41 261 LEU B CA 1
ATOM 4336 C C . LEU B 1 261 ? -2.718 -18.956 -15.435 1 97.41 261 LEU B C 1
ATOM 4338 O O . LEU B 1 261 ? -1.549 -19.091 -15.805 1 97.41 261 LEU B O 1
ATOM 4342 N N . ASP B 1 262 ? -3.706 -18.478 -16.224 1 96.42 262 ASP B N 1
ATOM 4343 C CA . ASP B 1 262 ? -3.36 -18.029 -17.569 1 96.42 262 ASP B CA 1
ATOM 4344 C C . ASP B 1 262 ? -2.387 -16.853 -17.523 1 96.42 262 ASP B C 1
ATOM 4346 O O . ASP B 1 262 ? -1.42 -16.81 -18.286 1 96.42 262 ASP B O 1
ATOM 4350 N N . GLY B 1 263 ? -2.663 -15.896 -16.643 1 95.46 263 GLY B N 1
ATOM 4351 C CA . GLY B 1 263 ? -1.753 -14.772 -16.487 1 95.46 263 GLY B CA 1
ATOM 4352 C C . GLY B 1 263 ? -0.373 -15.184 -16.011 1 95.46 263 GLY B C 1
ATOM 4353 O O . GLY B 1 263 ? 0.635 -14.642 -16.47 1 95.46 263 GLY B O 1
ATOM 4354 N N . VAL B 1 264 ? -0.365 -16.155 -15.114 1 96.56 264 VAL B N 1
ATOM 4355 C CA . VAL B 1 264 ? 0.891 -16.666 -14.576 1 96.56 264 VAL B CA 1
ATOM 4356 C C . VAL B 1 264 ? 1.676 -17.374 -15.678 1 96.56 264 VAL B C 1
ATOM 4358 O O . VAL B 1 264 ? 2.882 -17.161 -15.825 1 96.56 264 VAL B O 1
ATOM 4361 N N . ARG B 1 265 ? 1.01 -18.188 -16.475 1 97.7 265 ARG B N 1
ATOM 4362 C CA . ARG B 1 265 ? 1.646 -18.948 -17.547 1 97.7 265 ARG B CA 1
ATOM 4363 C C . ARG B 1 265 ? 2.148 -18.023 -18.65 1 97.7 265 ARG B C 1
ATOM 4365 O O . ARG B 1 265 ? 3.015 -18.403 -19.44 1 97.7 265 ARG B O 1
ATOM 4372 N N . ARG B 1 266 ? 1.621 -16.814 -18.719 1 95.81 266 ARG B N 1
ATOM 4373 C CA . ARG B 1 266 ? 2.057 -15.847 -19.721 1 95.81 266 ARG B CA 1
ATOM 4374 C C . ARG B 1 266 ? 3.12 -14.913 -19.153 1 95.81 266 ARG B C 1
ATOM 4376 O O . ARG B 1 266 ? 3.599 -14.014 -19.848 1 95.81 266 ARG B O 1
ATOM 4383 N N . ASN B 1 267 ? 3.404 -15.026 -17.883 1 94.47 267 ASN B N 1
ATOM 4384 C CA . ASN B 1 267 ? 4.432 -14.273 -17.172 1 94.47 267 ASN B CA 1
ATOM 4385 C C . ASN B 1 267 ? 4.099 -12.785 -17.114 1 94.47 267 ASN B C 1
ATOM 4387 O O . ASN B 1 267 ? 4.981 -11.94 -17.275 1 94.47 267 ASN B O 1
ATOM 4391 N N . TYR B 1 268 ? 2.793 -12.508 -16.967 1 92.26 268 TYR B N 1
ATOM 4392 C CA . TYR B 1 268 ? 2.422 -11.115 -16.748 1 92.26 268 TYR B CA 1
ATOM 4393 C C . TYR B 1 268 ? 2.93 -10.621 -15.399 1 92.26 268 TYR B C 1
ATOM 4395 O O . TYR B 1 268 ? 2.761 -11.295 -14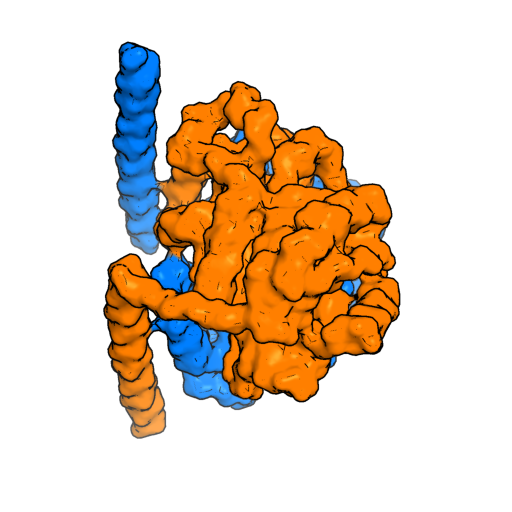.38 1 92.26 268 TYR B O 1
ATOM 4403 N N . ALA B 1 269 ? 3.516 -9.469 -15.426 1 89.92 269 ALA B N 1
ATOM 4404 C CA . ALA B 1 269 ? 4.011 -8.893 -14.179 1 89.92 269 ALA B CA 1
ATOM 4405 C C . ALA B 1 269 ? 2.86 -8.388 -13.313 1 89.92 269 ALA B C 1
ATOM 4407 O O . ALA B 1 269 ? 2.942 -8.414 -12.083 1 89.92 269 ALA B O 1
ATOM 4408 N N . GLU B 1 270 ? 1.877 -7.862 -13.927 1 89.66 270 GLU B N 1
ATOM 4409 C CA . GLU B 1 270 ? 0.692 -7.331 -13.26 1 89.66 270 GLU B CA 1
ATOM 4410 C C . GLU B 1 270 ? -0.546 -7.473 -14.141 1 89.66 270 GLU B C 1
ATOM 4412 O O . GLU B 1 270 ? -0.508 -7.157 -15.331 1 89.66 270 GLU B O 1
ATOM 4417 N N . PHE B 1 271 ? -1.624 -7.98 -13.559 1 89.08 271 PHE B N 1
ATOM 4418 C CA . PHE B 1 271 ? -2.883 -8.073 -14.289 1 89.08 271 PHE B CA 1
ATOM 4419 C C . PHE B 1 271 ? -4.059 -8.193 -13.327 1 89.08 271 PHE B C 1
ATOM 4421 O O . PHE B 1 271 ? -3.867 -8.302 -12.114 1 89.08 271 PHE B O 1
ATOM 4428 N N . SER B 1 272 ? -5.211 -8.051 -13.895 1 86.96 272 SER B N 1
ATOM 4429 C CA . SER B 1 272 ? -6.395 -8.128 -13.046 1 86.96 272 SER B CA 1
ATOM 4430 C C . SER B 1 272 ? -7.358 -9.204 -13.536 1 86.96 272 SER B C 1
ATOM 4432 O O . SER B 1 272 ? -7.277 -9.64 -14.686 1 86.96 272 SER B O 1
ATOM 4434 N N . VAL B 1 273 ? -8.079 -9.674 -12.627 1 84.44 273 VAL B N 1
ATOM 4435 C CA . VAL B 1 273 ? -9.192 -10.578 -12.901 1 84.44 273 VAL B CA 1
ATOM 4436 C C . VAL B 1 273 ? -10.491 -9.972 -12.375 1 84.44 273 VAL B C 1
ATOM 4438 O O . VAL B 1 273 ? -10.697 -9.886 -11.162 1 84.44 273 VAL B O 1
ATOM 4441 N N . PRO B 1 274 ? -11.396 -9.421 -13.298 1 81.52 274 PRO B N 1
ATOM 4442 C CA . PRO B 1 274 ? -11.306 -9.445 -14.76 1 81.52 274 PRO B CA 1
ATOM 4443 C C . PRO B 1 274 ? -10.225 -8.511 -15.3 1 81.52 274 PRO B C 1
ATOM 4445 O O . PRO B 1 274 ? -9.865 -7.531 -14.642 1 81.52 274 PRO B O 1
ATOM 4448 N N . GLY B 1 275 ? -9.711 -8.766 -16.533 1 79.18 275 GLY B N 1
ATOM 4449 C CA . GLY B 1 275 ? -8.527 -8.139 -17.097 1 79.18 275 GLY B CA 1
ATOM 4450 C C . GLY B 1 275 ? -8.694 -6.649 -17.328 1 79.18 275 GLY B C 1
ATOM 4451 O O . GLY B 1 275 ? -7.741 -5.882 -17.18 1 79.18 275 GLY B O 1
ATOM 4452 N N . TYR B 1 276 ? -9.859 -6.2 -17.635 1 76.22 276 TYR B N 1
ATOM 4453 C CA . TYR B 1 276 ? -10.064 -4.81 -18.024 1 76.22 276 TYR B CA 1
ATOM 4454 C C . TYR B 1 276 ? -10.065 -3.896 -16.805 1 76.22 276 TYR B C 1
ATOM 4456 O O . TYR B 1 276 ? -9.919 -2.678 -16.934 1 76.22 276 TYR B O 1
ATOM 4464 N N . LEU B 1 277 ? -10.177 -4.401 -15.679 1 76.55 277 LEU B N 1
ATOM 4465 C CA . LEU B 1 277 ? -10.334 -3.574 -14.488 1 76.55 277 LEU B CA 1
ATOM 4466 C C . LEU B 1 277 ? -9.005 -2.945 -14.084 1 76.55 277 LEU B C 1
ATOM 4468 O O . LEU B 1 277 ? -8.981 -1.891 -13.444 1 76.55 277 LEU B O 1
ATOM 4472 N N . LEU B 1 278 ? -7.949 -3.634 -14.413 1 77.71 278 LEU B N 1
ATOM 4473 C CA . LEU B 1 278 ? -6.648 -3.036 -14.134 1 77.71 278 LEU B CA 1
ATOM 4474 C C . LEU B 1 278 ? -6.51 -1.685 -14.827 1 77.71 278 LEU B C 1
ATOM 4476 O O . LEU B 1 278 ? -6.064 -0.712 -14.216 1 77.71 278 LEU B O 1
ATOM 4480 N N . TYR B 1 279 ? -6.939 -1.602 -16.031 1 73.69 279 TYR B N 1
ATOM 4481 C CA . TYR B 1 279 ? -6.81 -0.381 -16.818 1 73.69 279 TYR B CA 1
ATOM 4482 C C . TYR B 1 279 ? -7.762 0.697 -16.313 1 73.69 279 TYR B C 1
ATOM 4484 O O . TYR B 1 279 ? -7.422 1.882 -16.311 1 73.69 279 TYR B O 1
ATOM 4492 N N . LEU B 1 280 ? -8.892 0.241 -15.902 1 71.82 280 LEU B N 1
ATOM 4493 C CA . LEU B 1 280 ? -9.828 1.184 -15.3 1 71.82 280 LEU B CA 1
ATOM 4494 C C . LEU B 1 280 ? -9.251 1.782 -14.021 1 71.82 280 LEU B C 1
ATOM 4496 O O . LEU B 1 280 ? -9.388 2.983 -13.775 1 71.82 280 LEU B O 1
ATOM 4500 N N . GLY B 1 281 ? -8.591 0.95 -13.27 1 71.67 281 GLY B N 1
ATOM 4501 C CA . GLY B 1 281 ? -7.943 1.425 -12.058 1 71.67 281 GLY B CA 1
ATOM 4502 C C . GLY B 1 281 ? -6.865 2.459 -12.324 1 71.67 281 GLY B C 1
ATOM 4503 O O . GLY B 1 281 ? -6.731 3.43 -11.576 1 71.67 281 GLY B O 1
ATOM 4504 N N . HIS B 1 282 ? -6.137 2.233 -13.352 1 71.57 282 HIS B N 1
ATOM 4505 C CA . HIS B 1 282 ? -5.084 3.174 -13.716 1 71.57 282 HIS B CA 1
ATOM 4506 C C . HIS B 1 282 ? -5.666 4.526 -14.114 1 71.57 282 HIS B C 1
ATOM 4508 O O . HIS B 1 282 ? -5.106 5.572 -13.77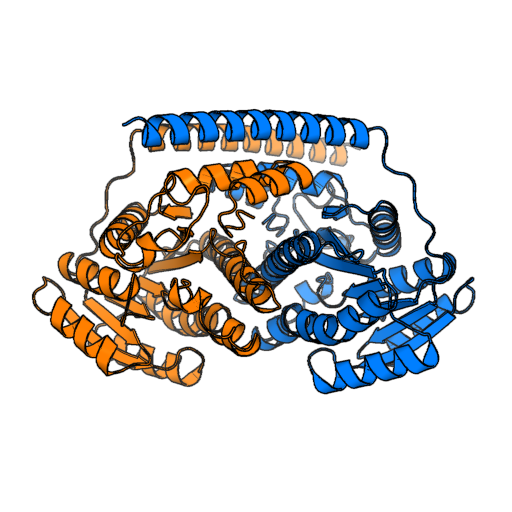8 1 71.57 282 HIS B O 1
ATOM 4514 N N . ILE B 1 283 ? -6.733 4.486 -14.8 1 70.3 283 ILE B N 1
ATOM 4515 C CA . ILE B 1 283 ? -7.376 5.723 -15.228 1 70.3 283 ILE B CA 1
ATOM 4516 C C . ILE B 1 283 ? -7.898 6.482 -14.01 1 70.3 283 ILE B C 1
ATOM 4518 O O . ILE B 1 283 ? -7.749 7.703 -13.921 1 70.3 283 ILE B O 1
ATOM 4522 N N . PHE B 1 284 ? -8.363 5.752 -13.105 1 69.29 284 PHE B N 1
ATOM 4523 C CA . PHE B 1 284 ? -8.911 6.348 -11.892 1 69.29 284 PHE B CA 1
ATOM 4524 C C . PHE B 1 284 ? -7.817 7.04 -11.088 1 69.29 284 PHE B C 1
ATOM 4526 O O . PHE B 1 284 ? -8.065 8.062 -10.444 1 69.29 284 PHE B O 1
ATOM 4533 N N . ARG B 1 285 ? -6.713 6.527 -11.189 1 68.18 285 ARG B N 1
ATOM 4534 C CA . ARG B 1 285 ? -5.619 7.031 -10.365 1 68.18 285 ARG B CA 1
ATOM 4535 C C . ARG B 1 285 ? -5.098 8.361 -10.9 1 68.18 285 ARG B C 1
ATOM 4537 O O . ARG B 1 285 ? -4.498 9.142 -10.159 1 68.18 285 ARG B O 1
ATOM 4544 N N . ILE B 1 286 ? -5.399 8.625 -12.123 1 73.1 286 ILE B N 1
ATOM 4545 C CA . ILE B 1 286 ? -4.854 9.844 -12.71 1 73.1 286 ILE B CA 1
ATOM 4546 C C . ILE B 1 286 ? -5.869 10.978 -12.579 1 73.1 286 ILE B C 1
ATOM 4548 O O . ILE B 1 286 ? -5.521 12.151 -12.73 1 73.1 286 ILE B O 1
ATOM 4552 N N . LEU B 1 287 ? -7.059 10.618 -12.26 1 75.76 287 LEU B N 1
ATOM 4553 C CA . LEU B 1 287 ? -8.105 11.624 -12.114 1 75.76 287 LEU B CA 1
ATOM 4554 C C . LEU B 1 287 ? -7.944 12.391 -10.806 1 75.76 287 LEU B C 1
ATOM 4556 O O . LEU B 1 287 ? -7.419 11.854 -9.828 1 75.76 287 LEU B O 1
ATOM 4560 N N . PRO B 1 288 ? -8.327 13.651 -10.862 1 74.98 288 PRO B N 1
ATOM 4561 C CA . PRO B 1 288 ? -8.368 14.367 -9.585 1 74.98 288 PRO B CA 1
ATOM 4562 C C . PRO B 1 288 ? -9.152 13.615 -8.512 1 74.98 288 PRO B C 1
ATOM 4564 O O . PRO B 1 288 ? -10.077 12.863 -8.831 1 74.98 288 PRO B O 1
ATOM 4567 N N . LYS B 1 289 ? -8.721 13.819 -7.343 1 75.1 289 LYS B N 1
ATOM 4568 C CA . LYS B 1 289 ? -9.285 13.059 -6.232 1 75.1 289 LYS B CA 1
ATOM 4569 C C . LYS B 1 289 ? -10.806 13.175 -6.201 1 75.1 289 LYS B C 1
ATOM 4571 O O . LYS B 1 289 ? -11.503 12.192 -5.943 1 75.1 289 LYS B O 1
ATOM 4576 N N . LYS B 1 290 ? -11.287 14.369 -6.454 1 75.71 290 LYS B N 1
ATOM 4577 C CA . LYS B 1 290 ? -12.737 14.54 -6.465 1 75.71 290 LYS B CA 1
ATOM 4578 C C . LYS B 1 290 ? -13.392 13.615 -7.488 1 75.71 290 LYS B C 1
ATOM 4580 O O . LYS B 1 290 ? -14.434 13.017 -7.213 1 75.71 290 LYS B O 1
ATOM 4585 N N . ALA B 1 291 ? -12.769 13.536 -8.692 1 75.93 291 ALA B N 1
ATOM 4586 C CA . ALA B 1 291 ? -13.28 12.655 -9.738 1 75.93 291 ALA B CA 1
ATOM 4587 C C . ALA B 1 291 ? -13.181 11.191 -9.319 1 75.93 291 ALA B C 1
ATOM 4589 O O . ALA B 1 291 ? -14.089 10.399 -9.584 1 75.93 291 ALA B O 1
ATOM 4590 N N . SER B 1 292 ? -12.069 10.956 -8.671 1 72.9 292 SER B N 1
ATOM 4591 C CA . SER B 1 292 ? -11.892 9.588 -8.194 1 72.9 292 SER B CA 1
ATOM 4592 C C . SER B 1 292 ? -12.966 9.213 -7.179 1 72.9 292 SER B C 1
ATOM 4594 O O . SER B 1 292 ? -13.481 8.093 -7.197 1 72.9 292 SER B O 1
ATOM 4596 N N . PHE B 1 293 ? -13.379 10.181 -6.406 1 72.75 293 PHE B N 1
ATOM 4597 C CA . PHE B 1 293 ? -14.415 9.942 -5.408 1 72.75 293 PHE B CA 1
ATOM 4598 C C . PHE B 1 293 ? -15.771 9.741 -6.073 1 72.75 293 PHE B C 1
ATOM 4600 O O . PHE B 1 293 ? -16.557 8.891 -5.648 1 72.75 293 PHE B O 1
ATOM 4607 N N . MET B 1 294 ? -16.006 10.515 -7.065 1 70.37 294 MET B N 1
ATOM 4608 C CA . MET B 1 294 ? -17.267 10.402 -7.792 1 70.37 294 MET B CA 1
ATOM 4609 C C . MET B 1 294 ? -17.408 9.023 -8.428 1 70.37 294 MET B C 1
ATOM 4611 O O . MET B 1 294 ? -18.49 8.434 -8.41 1 70.37 294 MET B O 1
ATOM 4615 N N . LEU B 1 295 ? -16.343 8.624 -8.957 1 68.16 295 LEU B N 1
ATOM 4616 C CA . LEU B 1 295 ? -16.353 7.315 -9.6 1 68.16 295 LEU B CA 1
ATOM 4617 C C . LEU B 1 295 ? -16.56 6.206 -8.573 1 68.16 295 LEU B C 1
ATOM 4619 O O . LEU B 1 295 ? -17.314 5.261 -8.818 1 68.16 295 LEU B O 1
ATOM 4623 N N . ARG B 1 296 ? -15.927 6.408 -7.495 1 66.01 296 ARG B N 1
ATOM 4624 C CA . ARG B 1 296 ? -16.07 5.421 -6.43 1 66.01 296 ARG B CA 1
ATOM 4625 C C . ARG B 1 296 ? -17.506 5.371 -5.918 1 66.01 296 ARG B C 1
ATOM 4627 O O . ARG B 1 296 ? -18.024 4.295 -5.612 1 66.01 296 ARG B O 1
ATOM 4634 N N . ASP B 1 297 ? -18.051 6.558 -5.782 1 64.63 297 ASP B N 1
ATOM 4635 C CA . ASP B 1 297 ? -19.429 6.646 -5.306 1 64.63 297 ASP B CA 1
ATOM 4636 C C . ASP B 1 297 ? -20.39 5.968 -6.279 1 64.63 297 ASP B C 1
ATOM 4638 O O . ASP B 1 297 ? -21.395 5.387 -5.864 1 64.63 297 ASP B O 1
ATOM 4642 N N . LEU B 1 298 ? -20.064 6.25 -7.542 1 62.53 298 LEU B N 1
ATOM 4643 C CA . LEU B 1 298 ? -20.918 5.648 -8.56 1 62.53 298 LEU B CA 1
ATOM 4644 C C . LEU B 1 298 ? -20.782 4.129 -8.556 1 62.53 298 LEU B C 1
ATOM 4646 O O . LEU B 1 298 ? -21.774 3.412 -8.701 1 62.53 298 LEU B O 1
ATOM 4650 N N . LEU B 1 299 ? -19.441 3.929 -8.535 1 56.27 299 LEU B N 1
ATOM 4651 C CA . LEU B 1 299 ? -19.231 2.487 -8.607 1 56.27 299 LEU B CA 1
ATOM 4652 C C . LEU B 1 299 ? -19.688 1.806 -7.321 1 56.27 299 LEU B C 1
ATOM 4654 O O . LEU B 1 299 ? -19.902 0.592 -7.298 1 56.27 299 LEU B O 1
ATOM 4658 N N . ASP B 1 300 ? -20.269 2.756 -6.468 1 50.62 300 ASP B N 1
ATOM 4659 C CA . ASP B 1 300 ? -20.917 2.291 -5.245 1 50.62 300 ASP B CA 1
ATOM 4660 C C . ASP B 1 300 ? -20.313 0.971 -4.771 1 50.62 300 ASP B C 1
ATOM 4662 O O . ASP B 1 300 ? -21.011 0.135 -4.194 1 50.62 300 ASP B O 1
ATOM 4666 N N . THR B 1 301 ? -19.356 0.481 -5.617 1 43.56 301 THR B N 1
ATOM 4667 C CA . THR B 1 301 ? -19 -0.925 -5.469 1 43.56 301 THR B CA 1
ATOM 4668 C C . THR B 1 301 ? -18.149 -1.139 -4.221 1 43.56 301 THR B C 1
ATOM 4670 O O . THR B 1 301 ? -17.881 -2.279 -3.833 1 43.56 301 THR B O 1
ATOM 4673 N N . GLY B 1 302 ? -18.184 -0.261 -3.284 1 42.09 302 GLY B N 1
ATOM 4674 C CA . GLY B 1 302 ? -17.285 -0.576 -2.186 1 42.09 302 GLY B CA 1
ATOM 4675 C C . GLY B 1 302 ? -15.852 -0.796 -2.633 1 42.09 302 GLY B C 1
ATOM 4676 O O . GLY B 1 302 ? -15.038 -1.338 -1.883 1 42.09 302 GLY B O 1
ATOM 4677 N N . VAL B 1 303 ? -15.507 -0.724 -4.037 1 38.28 303 VAL B N 1
ATOM 4678 C CA . VAL B 1 303 ? -14.222 -1.144 -4.585 1 38.28 303 VAL B CA 1
ATOM 4679 C C . VAL B 1 303 ? -13.256 0.038 -4.604 1 38.28 303 VAL B C 1
ATOM 4681 O O . VAL B 1 303 ? -13.622 1.141 -5.018 1 38.28 303 VAL B O 1
ATOM 4684 N N . ASP B 1 304 ? -12.332 0.313 -3.84 1 36.32 304 ASP B N 1
ATOM 4685 C CA . ASP B 1 304 ? -11.304 1.348 -3.902 1 36.32 304 ASP B CA 1
ATOM 4686 C C . ASP B 1 304 ? -10.255 1.017 -4.962 1 36.32 304 ASP B C 1
ATOM 4688 O O . ASP B 1 304 ? -9.608 -0.03 -4.897 1 36.32 304 ASP B O 1
ATOM 4692 N N . PHE B 1 305 ? -10.25 1.584 -6.202 1 34.6 305 PHE B N 1
ATOM 4693 C CA . PHE B 1 305 ? -9.277 1.369 -7.266 1 34.6 305 PHE B CA 1
ATOM 4694 C C . PHE B 1 305 ? -7.962 2.071 -6.947 1 34.6 305 PHE B C 1
ATOM 4696 O O . PHE B 1 305 ? -7.074 2.155 -7.797 1 34.6 305 PHE B O 1
ATOM 4703 N N . GLY B 1 306 ? -7.668 2.656 -5.818 1 31.34 306 GLY B N 1
ATOM 4704 C CA . GLY B 1 306 ? -6.345 3.255 -5.734 1 31.34 306 GLY B CA 1
ATOM 4705 C C . GLY B 1 306 ? -5.229 2.229 -5.679 1 31.34 306 GLY B C 1
ATOM 4706 O O . GLY B 1 306 ? -5.445 1.09 -5.261 1 31.34 306 GLY B O 1
#

InterPro domains:
  IPR002347 Short-chain dehydrogenase/reductase SDR [PF00106] (46-240)
  IPR002347 Short-chain dehydrogenase/reductase SDR [PR00081] (46-63)
  IPR002347 Short-chain dehydrogenase/reductase SDR [PR00081] (166-182)
  IPR002347 Short-chain dehydrogenase/reductase SDR [PR00081] (195-214)
  IPR036291 NAD(P)-binding domain superfamily [SSF51735] (36-296)

Organism: Apis mellifera (NCBI:txid7460)

pLDDT: mean 80.74, std 18.94, range [31.34, 98.56]

Nearest PDB structures (foldseek):
  3gaf-assembly2_C  TM=8.408E-01  e=9.346E-13  Brucella abortus 2308
  3gaf-assembly2_B  TM=8.049E-01  e=1.976E-12  Brucella abortus 2308
  8hs6-assembly1_A  TM=7.631E-01  e=2.636E-12  Brucella melitensis bv. 1 str. 16M
  8hdi-assembly1_A  TM=7.620E-01  e=3.319E-12  Brucella melitensis bv. 1 str. 16M
  8hdi-assembly2_D  TM=7.189E-01  e=2.636E-12  Brucella melitensis bv. 1 str. 16M

Radius of gyration: 24.64 Å; Cα contacts (8 Å, |Δi|>4): 1169; chains: 2; bounding box: 70×70×59 Å